Protein AF-0000000084923156 (afdb_homodimer)

pLDDT: mean 87.72, std 8.49, range [44.78, 97.75]

Foldseek 3Di:
DDPVVVVVVVVVLVVVLVVLLVVLVVLLPPDDDPPVLLVVLLCCLQVVLQVVLLVLLQVLLLVQLVVLCVVCVVVVVNLLSLQVSLLCLLQAVLLLVSLLSSLLVVLLVLQLVLQQCVAVCVLVVCVVVVHDCSNNRQNSNLVSLLPRQLVSSVSSSVNSSVNSLVNCVVVPHDSVSSVVSNVVNDDPLSNVSSRVLSNVLSSLSSSLSNSLNNPFDDPPVRSNVSSVVSSVVSSVVSVVVSVVSVVVSVVVD/DDPVVVVVVVVVLVVVLVVLLVVLVVLLPPDDDPPVLLVVLLCCLQVVLQVVLLVLLQVVLLVQLVVLCVVCVVVVVNLLSLQVSLLCLLQAVLLLVSLLSSLLVVLLVLQLVLQQCVAVCVLVVCVVVVHDCSNNRQNSNLVSLLPRQLVSSVSSSVNSSVNSLVNCVVVVHDSVSSVVSNVVNDDPLSNVSSRVLSNVLSSLSSSLSNSLNNPFDDPPVRSNVSSVVSSVVSSVVSVVVSVVSVVVSVVVD

Solvent-accessible surface area (backbone atoms only — not comparable to full-atom values): 23411 Å² total; per-residue (Å²): 129,58,65,66,58,53,51,49,50,48,50,50,50,50,49,53,48,49,52,51,46,50,53,28,58,58,40,67,79,38,89,79,77,56,60,67,57,24,51,51,39,27,43,57,50,34,61,62,40,42,64,63,28,42,51,49,13,26,36,49,18,30,43,42,29,54,50,37,40,64,69,21,49,87,70,74,42,53,58,41,28,37,10,52,40,42,42,47,27,35,52,44,48,18,27,48,51,38,45,44,52,42,18,38,42,44,14,22,46,44,7,32,54,40,13,47,30,47,66,70,43,46,51,59,51,36,47,73,72,66,48,58,60,53,55,64,59,43,22,24,43,33,56,21,26,42,53,29,33,27,53,46,19,51,48,12,29,53,31,13,51,50,23,23,46,56,49,38,56,72,67,72,41,58,64,68,41,28,58,54,20,30,65,73,56,45,49,73,66,42,55,50,44,26,40,50,50,17,34,53,42,18,45,44,24,36,46,42,7,40,50,35,4,69,65,39,58,72,54,46,65,22,24,43,52,28,16,35,49,22,24,49,51,30,42,49,50,41,46,53,48,47,34,55,50,52,53,52,53,54,69,76,95,130,58,66,65,58,53,50,50,51,48,48,51,50,49,49,52,48,49,52,52,46,50,53,28,58,57,40,66,78,38,87,79,76,57,60,68,58,23,51,51,40,29,43,55,51,32,61,62,38,43,63,63,28,42,50,49,12,25,36,50,19,29,41,42,28,54,50,39,39,63,69,22,50,85,68,74,42,54,55,41,29,38,11,53,39,43,41,48,26,35,50,45,48,18,29,47,52,38,46,45,52,41,18,39,42,43,14,22,46,43,7,32,54,41,12,48,31,47,68,70,41,46,52,59,52,36,49,74,71,66,46,58,60,53,55,64,60,42,21,26,43,33,54,22,26,42,52,29,33,26,52,46,17,49,48,12,28,53,30,12,50,49,23,22,46,58,48,38,54,73,68,74,39,59,65,68,41,29,59,53,20,30,64,72,55,44,50,72,65,40,55,49,43,25,40,49,52,17,33,54,41,17,44,44,24,38,49,41,6,41,50,35,4,70,67,39,58,72,55,44,65,22,24,43,53,28,16,34,48,22,23,48,52,32,43,51,49,42,47,52,49,47,36,53,50,52,52,52,51,53,68,73,96

Structure (mmCIF, N/CA/C/O backbone):
data_AF-0000000084923156-model_v1
#
loop_
_entity.id
_entity.type
_entity.pdbx_description
1 polymer 'ABC transporter, membrane protein'
#
loop_
_atom_site.group_PDB
_atom_site.id
_atom_site.type_symbol
_atom_site.label_atom_id
_atom_site.label_alt_id
_atom_site.label_comp_id
_atom_site.label_asym_id
_atom_site.label_entity_id
_atom_site.label_seq_id
_atom_site.pdbx_PDB_ins_code
_atom_site.Cartn_x
_atom_site.Cartn_y
_atom_site.Cartn_z
_atom_site.occupancy
_atom_site.B_iso_or_equiv
_atom_site.auth_seq_id
_atom_site.auth_comp_id
_atom_site.auth_asym_id
_atom_site.auth_atom_id
_atom_site.pdbx_PDB_model_num
ATOM 1 N N . MET A 1 1 ? 0.059 25.531 -18.844 1 44.81 1 MET A N 1
ATOM 2 C CA . MET A 1 1 ? 1.355 25.312 -18.203 1 44.81 1 MET A CA 1
ATOM 3 C C . MET A 1 1 ? 2.373 24.797 -19.219 1 44.81 1 MET A C 1
ATOM 5 O O . MET A 1 1 ? 2.111 23.812 -19.922 1 44.81 1 MET A O 1
ATOM 9 N N . ASN A 1 2 ? 3.291 25.469 -19.562 1 50.56 2 ASN A N 1
ATOM 10 C CA . ASN A 1 2 ? 4.285 25.172 -20.594 1 50.56 2 ASN A CA 1
ATOM 11 C C . ASN A 1 2 ? 5.027 23.875 -20.312 1 50.56 2 ASN A C 1
ATOM 13 O O . ASN A 1 2 ? 5.547 23.688 -19.203 1 50.56 2 ASN A O 1
ATOM 17 N N . PRO A 1 3 ? 4.812 22.969 -21.172 1 57.91 3 PRO A N 1
ATOM 18 C CA . PRO A 1 3 ? 5.461 21.672 -21.031 1 57.91 3 PRO A CA 1
ATOM 19 C C . PRO A 1 3 ? 6.938 21.766 -20.656 1 57.91 3 PRO A C 1
ATOM 21 O O . PRO A 1 3 ? 7.453 20.938 -19.906 1 57.91 3 PRO A O 1
ATOM 24 N N . GLU A 1 4 ? 7.586 22.75 -21.172 1 56.75 4 GLU A N 1
ATOM 25 C CA . GLU A 1 4 ? 9.008 22.922 -20.875 1 56.75 4 GLU A CA 1
ATOM 26 C C . GLU A 1 4 ? 9.227 23.25 -19.406 1 56.75 4 GLU A C 1
ATOM 28 O O . GLU A 1 4 ? 10.164 22.734 -18.781 1 56.75 4 GLU A O 1
ATOM 33 N N . ARG A 1 5 ? 8.367 24.078 -18.875 1 61.22 5 ARG A N 1
ATOM 34 C CA . ARG A 1 5 ? 8.5 24.453 -17.469 1 61.22 5 ARG A CA 1
ATOM 35 C C . ARG A 1 5 ? 8.219 23.266 -16.562 1 61.22 5 ARG A C 1
ATOM 37 O O . ARG A 1 5 ? 8.883 23.094 -15.531 1 61.22 5 ARG A O 1
ATOM 44 N N . THR A 1 6 ? 7.371 22.422 -17.047 1 66.5 6 THR A N 1
ATOM 45 C CA . THR A 1 6 ? 7.031 21.25 -16.25 1 66.5 6 THR A CA 1
ATOM 46 C C . THR A 1 6 ? 8.18 20.25 -16.266 1 66.5 6 THR A C 1
ATOM 48 O O . THR A 1 6 ? 8.508 19.656 -15.227 1 66.5 6 THR A O 1
ATOM 51 N N . VAL A 1 7 ? 8.766 20.141 -17.438 1 65.56 7 VAL A N 1
ATOM 52 C CA . VAL A 1 7 ? 9.891 19.219 -17.547 1 65.56 7 VAL A CA 1
ATOM 53 C C . VAL A 1 7 ? 11.078 19.75 -16.75 1 65.56 7 VAL A C 1
ATOM 55 O O . VAL A 1 7 ? 11.766 18.984 -16.062 1 65.56 7 VAL A O 1
ATOM 58 N N . LYS A 1 8 ? 11.312 21.094 -16.812 1 62.03 8 LYS A N 1
ATOM 59 C CA . LYS A 1 8 ? 12.414 21.703 -16.078 1 62.03 8 LYS A CA 1
ATOM 60 C C . LYS A 1 8 ? 12.195 21.594 -14.57 1 62.03 8 LYS A C 1
ATOM 62 O O . LYS A 1 8 ? 13.141 21.312 -13.82 1 62.03 8 LYS A O 1
ATOM 67 N N . TRP A 1 9 ? 10.977 21.781 -14.266 1 66.88 9 TRP A N 1
ATOM 68 C CA . TRP A 1 9 ? 10.641 21.672 -12.852 1 66.88 9 TRP A CA 1
ATOM 69 C C . TRP A 1 9 ? 10.828 20.234 -12.367 1 66.88 9 TRP A C 1
ATOM 71 O O . TRP A 1 9 ? 11.391 20 -11.289 1 66.88 9 TRP A O 1
ATOM 81 N N . PHE A 1 10 ? 10.523 19.375 -13.234 1 71.06 10 PHE A N 1
ATOM 82 C CA . PHE A 1 10 ? 10.68 17.969 -12.914 1 71.06 10 PHE A CA 1
ATOM 83 C C . PHE A 1 10 ? 12.148 17.594 -12.805 1 71.06 10 PHE A C 1
ATOM 85 O O . PHE A 1 10 ? 12.547 16.891 -11.875 1 71.06 10 PHE A O 1
ATOM 92 N N . LEU A 1 11 ? 12.922 18.078 -13.672 1 70.25 11 LEU A N 1
ATOM 93 C CA . LEU A 1 11 ? 14.344 17.766 -13.68 1 70.25 11 LEU A CA 1
ATOM 94 C C . LEU A 1 11 ? 15.039 18.391 -12.469 1 70.25 11 LEU A C 1
ATOM 96 O O . LEU A 1 11 ? 15.93 17.781 -11.883 1 70.25 11 LEU A O 1
ATOM 100 N N . GLN A 1 12 ? 14.633 19.562 -12.141 1 72.06 12 GLN A N 1
ATOM 101 C CA . GLN A 1 12 ? 15.203 20.234 -10.977 1 72.06 12 GLN A CA 1
ATOM 102 C C . GLN A 1 12 ? 14.852 19.5 -9.688 1 72.06 12 GLN A C 1
ATOM 104 O O . GLN A 1 12 ? 15.688 19.375 -8.789 1 72.06 12 GLN A O 1
ATOM 109 N N . GLU A 1 13 ? 13.68 19.031 -9.688 1 74.88 13 GLU A N 1
ATOM 110 C CA . GLU A 1 13 ? 13.242 18.281 -8.523 1 74.88 13 GLU A CA 1
ATOM 111 C C . GLU A 1 13 ? 13.984 16.953 -8.414 1 74.88 13 GLU A C 1
ATOM 113 O O . GLU A 1 13 ? 14.383 16.547 -7.316 1 74.88 13 GLU A O 1
ATOM 118 N N . LEU A 1 14 ? 14.18 16.406 -9.555 1 77.31 14 LEU A N 1
ATOM 119 C CA . LEU A 1 14 ? 14.922 15.156 -9.602 1 77.31 14 LEU A CA 1
ATOM 120 C C . LEU A 1 14 ? 16.375 15.359 -9.188 1 77.31 14 LEU A C 1
ATOM 122 O O . LEU A 1 14 ? 16.938 14.547 -8.453 1 77.31 14 LEU A O 1
ATOM 126 N N . GLN A 1 15 ? 16.938 16.453 -9.688 1 73.56 15 GLN A N 1
ATOM 127 C CA . GLN A 1 15 ? 18.312 16.766 -9.328 1 73.56 15 GLN A CA 1
ATOM 128 C C . GLN A 1 15 ? 18.453 17.031 -7.832 1 73.56 15 GLN A C 1
ATOM 130 O O . GLN A 1 15 ? 19.391 16.562 -7.199 1 73.56 15 GLN A O 1
ATOM 135 N N . ALA A 1 16 ? 17.5 17.781 -7.344 1 79.56 16 ALA A N 1
ATOM 136 C CA . ALA A 1 16 ? 17.531 18.094 -5.918 1 79.56 16 ALA A CA 1
ATOM 137 C C . ALA A 1 16 ? 17.391 16.828 -5.078 1 79.56 16 ALA A C 1
ATOM 139 O O . ALA A 1 16 ? 18.047 16.672 -4.047 1 79.56 16 ALA A O 1
ATOM 140 N N . PHE A 1 17 ? 16.641 16.016 -5.598 1 82.5 17 PHE A N 1
ATOM 141 C CA . PHE A 1 17 ? 16.453 14.734 -4.918 1 82.5 17 PHE A CA 1
ATOM 142 C C . PHE A 1 17 ? 17.734 13.914 -4.938 1 82.5 17 PHE A C 1
ATOM 144 O O . PHE A 1 17 ? 18.141 13.359 -3.916 1 82.5 17 PHE A O 1
ATOM 151 N N . PHE A 1 18 ? 18.359 13.906 -6.023 1 82.44 18 PHE A N 1
ATOM 152 C CA . PHE A 1 18 ? 19.578 13.125 -6.156 1 82.44 18 PHE A CA 1
ATOM 153 C C . PHE A 1 18 ? 20.703 13.719 -5.32 1 82.44 18 PHE A C 1
ATOM 155 O O . PHE A 1 18 ? 21.5 12.992 -4.727 1 82.44 18 PHE A O 1
ATOM 162 N N . VAL A 1 19 ? 20.75 15.047 -5.266 1 80.31 19 VAL A N 1
ATOM 163 C CA . VAL A 1 19 ? 21.781 15.711 -4.473 1 80.31 19 VAL A CA 1
ATOM 164 C C . VAL A 1 19 ? 21.578 15.406 -2.992 1 80.31 19 VAL A C 1
ATOM 166 O O . VAL A 1 19 ? 22.531 15.078 -2.279 1 80.31 19 VAL A O 1
ATOM 169 N N . LEU A 1 20 ? 20.375 15.438 -2.59 1 83.44 20 LEU A N 1
ATOM 170 C CA . LEU A 1 20 ? 20.078 15.133 -1.195 1 83.44 20 LEU A CA 1
ATOM 171 C C . LEU A 1 20 ? 20.422 13.68 -0.876 1 83.44 20 LEU A C 1
ATOM 173 O O . LEU A 1 20 ? 20.984 13.383 0.184 1 83.44 20 LEU A O 1
ATOM 177 N N . SER A 1 21 ? 20.062 12.906 -1.783 1 84.19 21 SER A N 1
ATOM 178 C CA . SER A 1 21 ? 20.344 11.484 -1.591 1 84.19 21 SER A CA 1
ATOM 179 C C . SER A 1 21 ? 21.828 11.219 -1.513 1 84.19 21 SER A C 1
ATOM 181 O O . SER A 1 21 ? 22.297 10.461 -0.651 1 84.19 21 SER A O 1
ATOM 183 N N . ALA A 1 22 ? 22.531 11.812 -2.379 1 84.44 22 ALA A N 1
ATOM 184 C CA . ALA A 1 22 ? 23.969 11.633 -2.389 1 84.44 22 ALA A CA 1
ATOM 185 C C . ALA A 1 22 ? 24.609 12.164 -1.101 1 84.44 22 ALA A C 1
ATOM 187 O O . ALA A 1 22 ? 25.453 11.508 -0.507 1 84.44 22 ALA A O 1
ATOM 188 N N . ARG A 1 23 ? 24.188 13.258 -0.699 1 82.38 23 ARG A N 1
ATOM 189 C CA . ARG A 1 23 ? 24.703 13.852 0.527 1 82.38 23 ARG A CA 1
ATOM 190 C C . ARG A 1 23 ? 24.375 12.984 1.739 1 82.38 23 ARG A C 1
ATOM 192 O O . ARG A 1 23 ? 25.203 12.836 2.645 1 82.38 23 ARG A O 1
ATOM 199 N N . ALA A 1 24 ? 23.203 12.484 1.705 1 84.56 24 ALA A N 1
ATOM 200 C CA . ALA A 1 24 ? 22.781 11.656 2.828 1 84.56 24 ALA A CA 1
ATOM 201 C C . ALA A 1 24 ? 23.578 10.359 2.885 1 84.56 24 ALA A C 1
ATOM 203 O O . ALA A 1 24 ? 23.953 9.906 3.967 1 84.56 24 ALA A O 1
ATOM 204 N N . VAL A 1 25 ? 23.844 9.805 1.733 1 84.81 25 VAL A N 1
ATOM 205 C CA . VAL A 1 25 ? 24.562 8.531 1.653 1 84.81 25 VAL A CA 1
ATOM 206 C C . VAL A 1 25 ? 26.016 8.727 2.082 1 84.81 25 VAL A C 1
ATOM 208 O O . VAL A 1 25 ? 26.562 7.906 2.816 1 84.81 25 VAL A O 1
ATOM 211 N N . VAL A 1 26 ? 26.609 9.781 1.633 1 83.25 26 VAL A N 1
ATOM 212 C CA . VAL A 1 26 ? 28 10.062 1.969 1 83.25 26 VAL A CA 1
ATOM 213 C C . VAL A 1 26 ? 28.125 10.305 3.471 1 83.25 26 VAL A C 1
ATOM 215 O O . VAL A 1 26 ? 29.125 9.914 4.086 1 83.25 26 VAL A O 1
ATOM 218 N N . ARG A 1 27 ? 27.156 10.805 4.062 1 82.31 27 ARG A N 1
ATOM 219 C CA . ARG A 1 27 ? 27.203 11.188 5.473 1 82.31 27 ARG A CA 1
ATOM 220 C C . ARG A 1 27 ? 26.906 9.992 6.375 1 82.31 27 ARG A C 1
ATOM 222 O O . ARG A 1 27 ? 27.078 10.078 7.594 1 82.31 27 ARG A O 1
ATOM 229 N N . ILE A 1 28 ? 26.469 8.992 5.738 1 80.69 28 ILE A N 1
ATOM 230 C CA . ILE A 1 28 ? 26.297 7.77 6.512 1 80.69 28 ILE A CA 1
ATOM 231 C C . ILE A 1 28 ? 27.641 7.332 7.094 1 80.69 28 ILE A C 1
ATOM 233 O O . ILE A 1 28 ? 27.703 6.789 8.203 1 80.69 28 ILE A O 1
ATOM 237 N N . PHE A 1 29 ? 28.656 7.664 6.289 1 79.56 29 PHE A N 1
ATOM 238 C CA . PHE A 1 29 ? 29.984 7.188 6.664 1 79.56 29 PHE A CA 1
ATOM 239 C C . PHE A 1 29 ? 30.797 8.297 7.312 1 79.56 29 PHE A C 1
ATOM 241 O O . PHE A 1 29 ? 31.953 8.102 7.668 1 79.56 29 PHE A O 1
ATOM 248 N N . ARG A 1 30 ? 30.203 9.461 7.48 1 74.12 30 ARG A N 1
ATOM 249 C CA . ARG A 1 30 ? 30.969 10.57 8.047 1 74.12 30 ARG A CA 1
ATOM 250 C C . ARG A 1 30 ? 30.484 10.898 9.453 1 74.12 30 ARG A C 1
ATOM 252 O O . ARG A 1 30 ? 29.344 10.625 9.812 1 74.12 30 ARG A O 1
ATOM 259 N N . ARG A 1 31 ? 31.5 11.406 10.32 1 74.31 31 ARG A N 1
ATOM 260 C CA . ARG A 1 31 ? 31.203 11.859 11.68 1 74.31 31 ARG A CA 1
ATOM 261 C C . ARG A 1 31 ? 30.422 13.164 11.656 1 74.31 31 ARG A C 1
ATOM 263 O O . ARG A 1 31 ? 30.469 13.914 10.672 1 74.31 31 ARG A O 1
ATOM 270 N N . PRO A 1 32 ? 29.641 13.43 12.688 1 74.12 32 PRO A N 1
ATOM 271 C CA . PRO A 1 32 ? 29.25 12.82 13.961 1 74.12 32 PRO A CA 1
ATOM 272 C C . PRO A 1 32 ? 28.109 11.805 13.805 1 74.12 32 PRO A C 1
ATOM 274 O O . PRO A 1 32 ? 27.266 11.961 12.93 1 74.12 32 PRO A O 1
ATOM 277 N N . TRP A 1 33 ? 28.297 10.82 14.57 1 71.44 33 TRP A N 1
ATOM 278 C CA . TRP A 1 33 ? 27.266 9.781 14.609 1 71.44 33 TRP A CA 1
ATOM 279 C C . TRP A 1 33 ? 26.234 10.086 15.68 1 71.44 33 TRP A C 1
ATOM 281 O O . TRP A 1 33 ? 26.562 10.18 16.859 1 71.44 33 TRP A O 1
ATOM 291 N N . TYR A 1 34 ? 25.125 10.5 15.219 1 79.38 34 TYR A N 1
ATOM 292 C CA . TYR A 1 34 ? 24.016 10.703 16.156 1 79.38 34 TYR A CA 1
ATOM 293 C C . TYR A 1 34 ? 23.344 9.375 16.484 1 79.38 34 TYR A C 1
ATOM 295 O O . TYR A 1 34 ? 22.219 9.133 16.062 1 79.38 34 TYR A O 1
ATOM 303 N N . TYR A 1 35 ? 24.016 8.602 17.312 1 82.94 35 TYR A N 1
ATOM 304 C CA . TYR A 1 35 ? 23.594 7.242 17.625 1 82.94 35 TYR A CA 1
ATOM 305 C C . TYR A 1 35 ? 22.266 7.242 18.375 1 82.94 35 TYR A C 1
ATOM 307 O O . TYR A 1 35 ? 21.422 6.367 18.156 1 82.94 35 TYR A O 1
ATOM 315 N N . ARG A 1 36 ? 22.094 8.227 19.156 1 85.75 36 ARG A N 1
ATOM 316 C CA . ARG A 1 36 ? 20.859 8.297 19.922 1 85.75 36 ARG A CA 1
ATOM 317 C C . ARG A 1 36 ? 19.672 8.555 19 1 85.75 36 ARG A C 1
ATOM 319 O O . ARG A 1 36 ? 18.609 7.945 19.156 1 85.75 36 ARG A O 1
ATOM 326 N N . GLU A 1 37 ? 19.938 9.461 18.094 1 86.62 37 GLU A N 1
ATOM 327 C CA . GLU A 1 37 ? 18.875 9.773 17.141 1 86.62 37 GLU A CA 1
ATOM 328 C C . GLU A 1 37 ? 18.578 8.578 16.234 1 86.62 37 GLU A C 1
ATOM 330 O O . GLU A 1 37 ? 17.422 8.312 15.914 1 86.62 37 GLU A O 1
ATOM 335 N N . PHE A 1 38 ? 19.641 7.848 15.969 1 87.94 38 PHE A N 1
ATOM 336 C CA . PHE A 1 38 ? 19.484 6.652 15.148 1 87.94 38 PHE A CA 1
ATOM 337 C C . PHE A 1 38 ? 18.625 5.609 15.859 1 87.94 38 PHE A C 1
ATOM 339 O O . PHE A 1 38 ? 17.703 5.051 15.266 1 87.94 38 PHE A O 1
ATOM 346 N N . ILE A 1 39 ? 18.844 5.41 17.078 1 89.94 39 ILE A N 1
ATOM 347 C CA . ILE A 1 39 ? 18.141 4.391 17.844 1 89.94 39 ILE A CA 1
ATOM 348 C C . ILE A 1 39 ? 16.688 4.805 18.031 1 89.94 39 ILE A C 1
ATOM 350 O O . ILE A 1 39 ? 15.781 3.969 17.969 1 89.94 39 ILE A O 1
ATOM 354 N N . THR A 1 40 ? 16.516 6 18.203 1 89.69 40 THR A N 1
ATOM 355 C CA . THR A 1 40 ? 15.172 6.52 18.391 1 89.69 40 THR A CA 1
ATOM 356 C C . THR A 1 40 ? 14.359 6.363 17.109 1 89.69 40 THR A C 1
ATOM 358 O O . THR A 1 40 ? 13.195 5.945 17.141 1 89.69 40 THR A O 1
ATOM 361 N N . GLN A 1 41 ? 15.008 6.664 16.062 1 90.69 41 GLN A N 1
ATOM 362 C CA . GLN A 1 41 ? 14.328 6.539 14.773 1 90.69 41 GLN A CA 1
ATOM 363 C C . GLN A 1 41 ? 14.086 5.074 14.422 1 90.69 41 GLN A C 1
ATOM 365 O O . GLN A 1 41 ? 13.039 4.734 13.859 1 90.69 41 GLN A O 1
ATOM 370 N N . LEU A 1 42 ? 15.07 4.262 14.758 1 91.19 42 LEU A N 1
ATOM 371 C CA . LEU A 1 42 ? 14.93 2.83 14.508 1 91.19 42 LEU A CA 1
ATOM 372 C C . LEU A 1 42 ? 13.766 2.254 15.305 1 91.19 42 LEU A C 1
ATOM 374 O O . LEU A 1 42 ? 13.016 1.411 14.797 1 91.19 42 LEU A O 1
ATOM 378 N N . ASP A 1 43 ? 13.641 2.711 16.406 1 92.44 43 ASP A N 1
ATOM 379 C CA . ASP A 1 43 ? 12.547 2.254 17.25 1 92.44 43 ASP A CA 1
ATOM 380 C C . ASP A 1 43 ? 11.203 2.744 16.703 1 92.44 43 ASP A C 1
ATOM 382 O O . ASP A 1 43 ? 10.258 1.963 16.578 1 92.44 43 ASP A O 1
ATOM 386 N N . LYS A 1 44 ? 11.156 3.949 16.359 1 90 44 LYS A N 1
ATOM 387 C CA . LYS A 1 44 ? 9.922 4.555 15.852 1 90 44 LYS A CA 1
ATOM 388 C C . LYS A 1 44 ? 9.5 3.932 14.531 1 90 44 LYS A C 1
ATOM 390 O O . LYS A 1 44 ? 8.328 3.607 14.336 1 90 44 LYS A O 1
ATOM 395 N N . MET A 1 45 ? 10.43 3.68 13.742 1 91.5 45 MET A N 1
ATOM 396 C CA . MET A 1 45 ? 10.117 3.207 12.398 1 91.5 45 MET A CA 1
ATOM 397 C C . MET A 1 45 ? 10.055 1.685 12.359 1 91.5 45 MET A C 1
ATOM 399 O O . MET A 1 45 ? 9.188 1.112 11.688 1 91.5 45 MET A O 1
ATOM 403 N N . GLY A 1 46 ? 11.008 1.06 13.008 1 91.94 46 GLY A N 1
ATOM 404 C CA . GLY A 1 46 ? 11.078 -0.393 13 1 91.94 46 GLY A CA 1
ATOM 405 C C . GLY A 1 46 ? 10.055 -1.044 13.922 1 91.94 46 GLY A C 1
ATOM 406 O O . GLY A 1 46 ? 9.133 -1.717 13.453 1 91.94 46 GLY A O 1
ATOM 407 N N . VAL A 1 47 ? 10.141 -0.742 15.125 1 92.81 47 VAL A N 1
ATOM 408 C CA . VAL A 1 47 ? 9.266 -1.358 16.125 1 92.81 47 VAL A CA 1
ATOM 409 C C . VAL A 1 47 ? 7.84 -0.842 15.938 1 92.81 47 VAL A C 1
ATOM 411 O O . VAL A 1 47 ? 6.875 -1.598 16.094 1 92.81 47 VAL A O 1
ATOM 414 N N . GLY A 1 48 ? 7.77 0.351 15.633 1 92.19 48 GLY A N 1
ATOM 415 C CA . GLY A 1 48 ? 6.457 0.948 15.438 1 92.19 48 GLY A CA 1
ATOM 416 C C . GLY A 1 48 ? 5.699 0.354 14.266 1 92.19 48 GLY A C 1
ATOM 417 O O . GLY A 1 48 ? 4.473 0.43 14.211 1 92.19 48 GLY A O 1
ATOM 418 N N . SER A 1 49 ? 6.422 -0.238 13.367 1 94.25 49 SER A N 1
ATOM 419 C CA . SER A 1 49 ? 5.789 -0.783 12.164 1 94.25 49 SER A CA 1
ATOM 420 C C . SER A 1 49 ? 5.605 -2.293 12.281 1 94.25 49 SER A C 1
ATOM 422 O O . SER A 1 49 ? 5.051 -2.924 11.375 1 94.25 49 SER A O 1
ATOM 424 N N . LEU A 1 50 ? 5.988 -2.859 13.359 1 95.06 50 LEU A N 1
ATOM 425 C CA . LEU A 1 50 ? 5.965 -4.309 13.508 1 95.06 50 LEU A CA 1
ATOM 426 C C . LEU A 1 50 ? 4.535 -4.84 13.477 1 95.06 50 LEU A C 1
ATOM 428 O O . LEU A 1 50 ? 4.262 -5.867 12.852 1 95.06 50 LEU A O 1
ATOM 432 N N . PHE A 1 51 ? 3.73 -4.16 14.078 1 93.12 51 PHE A N 1
ATOM 433 C CA . PHE A 1 51 ? 2.354 -4.637 14.172 1 93.12 51 PHE A CA 1
ATOM 434 C C . PHE A 1 51 ? 1.726 -4.734 12.781 1 93.12 51 PHE A C 1
ATOM 436 O O . PHE A 1 51 ? 1.163 -5.773 12.422 1 93.12 51 PHE A O 1
ATOM 443 N N . ILE A 1 52 ? 1.86 -3.676 12 1 91.81 52 ILE A N 1
ATOM 444 C CA . ILE A 1 52 ? 1.217 -3.617 10.695 1 91.81 52 ILE A CA 1
ATOM 445 C C . ILE A 1 52 ? 1.873 -4.621 9.75 1 91.81 52 ILE A C 1
ATOM 447 O O . ILE A 1 52 ? 1.195 -5.25 8.938 1 91.81 52 ILE A O 1
ATOM 451 N N . VAL A 1 53 ? 3.125 -4.832 9.898 1 95 53 VAL A N 1
ATOM 452 C CA . VAL A 1 53 ? 3.857 -5.734 9.016 1 95 53 VAL A CA 1
ATOM 453 C C . VAL A 1 53 ? 3.539 -7.184 9.383 1 95 53 VAL A C 1
ATOM 455 O O . VAL A 1 53 ? 3.459 -8.047 8.508 1 95 53 VAL A O 1
ATOM 458 N N . CYS A 1 54 ? 3.357 -7.422 10.641 1 96.31 54 CYS A N 1
ATOM 459 C CA . CYS A 1 54 ? 2.992 -8.766 11.078 1 96.31 54 CYS A CA 1
ATOM 460 C C . CYS A 1 54 ? 1.628 -9.164 10.531 1 96.31 54 CYS A C 1
ATOM 462 O O . CYS A 1 54 ? 1.459 -10.273 10.016 1 96.31 54 CYS A O 1
ATOM 464 N N . LEU A 1 55 ? 0.744 -8.305 10.609 1 94.25 55 LEU A N 1
ATOM 465 C CA . LEU A 1 55 ? -0.599 -8.578 10.117 1 94.25 55 LEU A CA 1
ATOM 466 C C . LEU A 1 55 ? -0.595 -8.734 8.594 1 94.25 55 LEU A C 1
ATOM 468 O O . LEU A 1 55 ? -1.269 -9.617 8.055 1 94.25 55 LEU A O 1
ATOM 472 N N . THR A 1 56 ? 0.149 -7.875 8.016 1 94.31 56 THR A N 1
ATOM 473 C CA . THR A 1 56 ? 0.262 -7.926 6.559 1 94.31 56 THR A CA 1
ATOM 474 C C . THR A 1 56 ? 0.791 -9.281 6.105 1 94.31 56 THR A C 1
ATOM 476 O O . THR A 1 56 ? 0.238 -9.891 5.188 1 94.31 56 THR A O 1
ATOM 479 N N . GLY A 1 57 ? 1.841 -9.688 6.773 1 96.19 57 GLY A N 1
ATOM 480 C CA . GLY A 1 57 ? 2.422 -10.977 6.418 1 96.19 57 GLY A CA 1
ATOM 481 C C . GLY A 1 57 ? 1.488 -12.141 6.68 1 96.19 57 GLY A C 1
ATOM 482 O O . GLY A 1 57 ? 1.312 -13.008 5.816 1 96.19 57 GLY A O 1
ATOM 483 N N . LEU A 1 58 ? 0.882 -12.125 7.75 1 96.12 58 LEU A N 1
ATOM 484 C CA . LEU A 1 58 ? 0.03 -13.234 8.156 1 96.12 58 LEU A CA 1
ATOM 485 C C . LEU A 1 58 ? -1.162 -13.383 7.219 1 96.12 58 LEU A C 1
ATOM 487 O O . LEU A 1 58 ? -1.395 -14.461 6.668 1 96.12 58 LEU A O 1
ATOM 491 N N . PHE A 1 59 ? -1.827 -12.344 6.965 1 94.38 59 PHE A N 1
ATOM 492 C CA . PHE A 1 59 ? -3.059 -12.422 6.191 1 94.38 59 PHE A CA 1
ATOM 493 C C . PHE A 1 59 ? -2.754 -12.609 4.707 1 94.38 59 PHE A C 1
ATOM 495 O O . PHE A 1 59 ? -3.5 -13.289 3.998 1 94.38 59 PHE A O 1
ATOM 502 N N . THR A 1 60 ? -1.708 -11.992 4.273 1 93.88 60 THR A N 1
ATOM 503 C CA . THR A 1 60 ? -1.348 -12.188 2.875 1 93.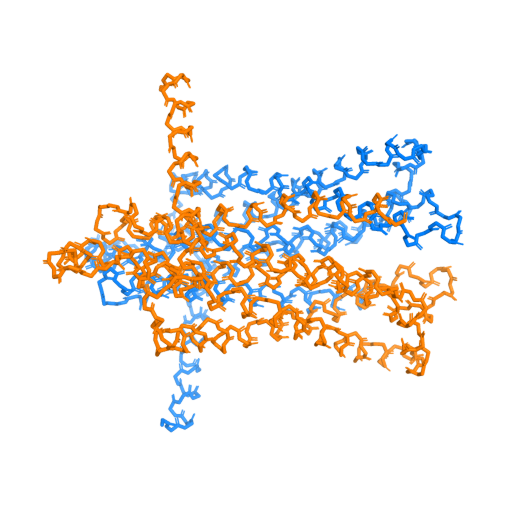88 60 THR A CA 1
ATOM 504 C C . THR A 1 60 ? -0.888 -13.625 2.629 1 93.88 60 THR A C 1
ATOM 506 O O . THR A 1 60 ? -1.201 -14.211 1.592 1 93.88 60 THR A O 1
ATOM 509 N N . GLY A 1 61 ? -0.131 -14.125 3.629 1 93.88 61 GLY A N 1
ATOM 510 C CA . GLY A 1 61 ? 0.265 -15.516 3.52 1 93.88 61 GLY A CA 1
ATOM 511 C C . GLY A 1 61 ? -0.915 -16.469 3.49 1 93.88 61 GLY A C 1
ATOM 512 O O . GLY A 1 61 ? -0.917 -17.438 2.725 1 93.88 61 GLY A O 1
ATOM 513 N N . MET A 1 62 ? -1.855 -16.203 4.289 1 94.38 62 MET A N 1
ATOM 514 C CA . MET A 1 62 ? -3.051 -17.047 4.336 1 94.38 62 MET A CA 1
ATOM 515 C C . MET A 1 62 ? -3.809 -16.984 3.014 1 94.38 62 MET A C 1
ATOM 517 O O . MET A 1 62 ? -4.242 -18.016 2.492 1 94.38 62 MET A O 1
ATOM 521 N N . VAL A 1 63 ? -3.91 -15.797 2.523 1 91.88 63 VAL A N 1
ATOM 522 C CA . VAL A 1 63 ? -4.648 -15.609 1.279 1 91.88 63 VAL A CA 1
ATOM 523 C C . VAL A 1 63 ? -3.9 -16.281 0.128 1 91.88 63 VAL A C 1
ATOM 525 O O . VAL A 1 63 ? -4.516 -16.891 -0.75 1 91.88 63 VAL A O 1
ATOM 528 N N . MET A 1 64 ? -2.629 -16.141 0.094 1 90.62 64 MET A N 1
ATOM 529 C CA . MET A 1 64 ? -1.828 -16.734 -0.974 1 90.62 64 MET A CA 1
ATOM 530 C C . MET A 1 64 ? -1.89 -18.266 -0.92 1 90.62 64 MET A C 1
ATOM 532 O O . MET A 1 64 ? -1.867 -18.922 -1.959 1 90.62 64 MET A O 1
ATOM 536 N N . ALA A 1 65 ? -1.918 -18.75 0.285 1 91.88 65 ALA A N 1
ATOM 537 C CA . ALA A 1 65 ? -2.031 -20.203 0.428 1 91.88 65 ALA A CA 1
ATOM 538 C C . ALA A 1 65 ? -3.375 -20.703 -0.093 1 91.88 65 ALA A C 1
ATOM 540 O O . ALA A 1 65 ? -3.445 -21.75 -0.75 1 91.88 65 ALA A O 1
ATOM 541 N N . LEU A 1 66 ? -4.375 -20.031 0.193 1 88.19 66 LEU A N 1
ATOM 542 C CA . LEU A 1 66 ? -5.699 -20.391 -0.304 1 88.19 66 LEU A CA 1
ATOM 543 C C . LEU A 1 66 ? -5.738 -20.344 -1.828 1 88.19 66 LEU A C 1
ATOM 545 O O . LEU A 1 66 ? -6.297 -21.234 -2.465 1 88.19 66 LEU A O 1
ATOM 549 N N . GLN A 1 67 ? -5.105 -19.344 -2.326 1 84.56 67 GLN A N 1
ATOM 550 C CA . GLN A 1 67 ? -5.07 -19.188 -3.777 1 84.56 67 GLN A CA 1
ATOM 551 C C . GLN A 1 67 ? -4.227 -20.281 -4.422 1 84.56 67 GLN A C 1
ATOM 553 O O . GLN A 1 67 ? -4.578 -20.797 -5.488 1 84.56 67 GLN A O 1
ATOM 558 N N . ALA A 1 68 ? -3.174 -20.562 -3.803 1 84.62 68 ALA A N 1
ATOM 559 C CA . ALA A 1 68 ? -2.301 -21.609 -4.32 1 84.62 68 ALA A CA 1
ATOM 560 C C . ALA A 1 68 ? -3.002 -22.969 -4.309 1 84.62 68 ALA A C 1
ATOM 562 O O . ALA A 1 68 ? -2.83 -23.766 -5.23 1 84.62 68 ALA A O 1
ATOM 563 N N . LEU A 1 69 ? -3.781 -23.203 -3.307 1 85.31 69 LEU A N 1
ATOM 564 C CA . LEU A 1 69 ? -4.52 -24.453 -3.189 1 85.31 69 LEU A CA 1
ATOM 565 C C . LEU A 1 69 ? -5.52 -24.609 -4.328 1 85.31 69 LEU A C 1
ATOM 567 O O . LEU A 1 69 ? -5.625 -25.672 -4.934 1 85.31 69 LEU A O 1
ATOM 571 N N . ILE A 1 70 ? -6.145 -23.562 -4.602 1 79.31 70 ILE A N 1
ATOM 572 C CA . ILE A 1 70 ? -7.172 -23.594 -5.637 1 79.31 70 ILE A CA 1
ATOM 573 C C . ILE A 1 70 ? -6.516 -23.75 -7.008 1 79.31 70 ILE A C 1
ATOM 575 O O . ILE A 1 70 ? -7.039 -24.453 -7.871 1 79.31 70 ILE A O 1
ATOM 579 N N . GLN A 1 71 ? -5.387 -23.141 -7.195 1 76.69 71 GLN A N 1
ATOM 580 C CA . GLN A 1 71 ? -4.719 -23.156 -8.492 1 76.69 71 GLN A CA 1
ATOM 581 C C . GLN A 1 71 ? -4.039 -24.5 -8.742 1 76.69 71 GLN A C 1
ATOM 583 O O . GLN A 1 71 ? -3.926 -24.938 -9.891 1 76.69 71 GLN A O 1
ATOM 588 N N . LEU A 1 72 ? -3.668 -25.203 -7.684 1 80.88 72 LEU A N 1
ATOM 589 C CA . LEU A 1 72 ? -2.879 -26.422 -7.84 1 80.88 72 LEU A CA 1
ATOM 590 C C . LEU A 1 72 ? -3.764 -27.672 -7.742 1 80.88 72 LEU A C 1
ATOM 592 O O . LEU A 1 72 ? -3.352 -28.766 -8.133 1 80.88 72 LEU A O 1
ATOM 596 N N . LYS A 1 73 ? -4.922 -27.516 -7.309 1 81.25 73 LYS A N 1
ATOM 597 C CA . LYS A 1 73 ? -5.836 -28.641 -7.109 1 81.25 73 LYS A CA 1
ATOM 598 C C . LYS A 1 73 ? -6.062 -29.406 -8.406 1 81.25 73 LYS A C 1
ATOM 600 O O . LYS A 1 73 ? -5.984 -30.641 -8.438 1 81.25 73 LYS A O 1
ATOM 605 N N . PRO A 1 74 ? -6.254 -28.625 -9.484 1 76.06 74 PRO A N 1
ATOM 606 C CA . PRO A 1 74 ? -6.473 -29.359 -10.734 1 76.06 74 PRO A CA 1
ATOM 607 C C . PRO A 1 74 ? -5.246 -30.141 -11.18 1 76.06 74 PRO A C 1
ATOM 609 O O . PRO A 1 74 ? -5.371 -31.109 -11.945 1 76.06 74 PRO A O 1
ATOM 612 N N . PHE A 1 75 ? -4.102 -29.859 -10.719 1 77.5 75 PHE A N 1
ATOM 613 C CA . PHE A 1 75 ? -2.861 -30.516 -11.117 1 77.5 75 PHE A CA 1
ATOM 614 C C . PHE A 1 75 ? -2.447 -31.547 -10.086 1 77.5 75 PHE A C 1
ATOM 616 O O . PHE A 1 75 ? -1.385 -32.156 -10.203 1 77.5 75 PHE A O 1
ATOM 623 N N . ALA A 1 76 ? -3.229 -31.812 -9.062 1 80.69 76 ALA A N 1
ATOM 624 C CA . ALA A 1 76 ? -2.928 -32.75 -7.973 1 80.69 76 ALA A CA 1
ATOM 625 C C . ALA A 1 76 ? -1.577 -32.406 -7.34 1 80.69 76 ALA A C 1
ATOM 627 O O . ALA A 1 76 ? -0.818 -33.312 -6.992 1 80.69 76 ALA A O 1
ATOM 628 N N . ALA A 1 77 ? -1.256 -31.172 -7.324 1 81.69 77 ALA A N 1
ATOM 629 C CA . ALA A 1 77 ? 0.043 -30.719 -6.836 1 81.69 77 ALA A CA 1
ATOM 630 C C . ALA A 1 77 ? -0.111 -29.875 -5.582 1 81.69 77 ALA A C 1
ATOM 632 O O . ALA A 1 77 ? 0.588 -28.859 -5.414 1 81.69 77 ALA A O 1
ATOM 633 N N . THR A 1 78 ? -0.98 -30.234 -4.762 1 83.44 78 THR A N 1
ATOM 634 C CA . THR A 1 78 ? -1.277 -29.453 -3.566 1 83.44 78 THR A CA 1
ATOM 635 C C . THR A 1 78 ? -0.128 -29.531 -2.566 1 83.44 78 THR A C 1
ATOM 637 O O . THR A 1 78 ? -0.029 -28.703 -1.657 1 83.44 78 THR A O 1
ATOM 640 N N . SER A 1 79 ? 0.744 -30.5 -2.85 1 83.19 79 SER A N 1
ATOM 641 C CA . SER A 1 79 ? 1.905 -30.625 -1.978 1 83.19 79 SER A CA 1
ATOM 642 C C . SER A 1 79 ? 2.881 -29.469 -2.178 1 83.19 79 SER A C 1
ATOM 644 O O . SER A 1 79 ? 3.736 -29.219 -1.327 1 83.19 79 SER A O 1
ATOM 646 N N . TYR A 1 80 ? 2.689 -28.719 -3.23 1 84.81 80 TYR A N 1
ATOM 647 C CA . TYR A 1 80 ? 3.641 -27.672 -3.562 1 84.81 80 TYR A CA 1
ATOM 648 C C . TYR A 1 80 ? 3.119 -26.312 -3.127 1 84.81 80 TYR A C 1
ATOM 650 O O . TYR A 1 80 ? 3.717 -25.281 -3.445 1 84.81 80 TYR A O 1
ATOM 658 N N . VAL A 1 81 ? 2.066 -26.281 -2.381 1 87.19 81 VAL A N 1
ATOM 659 C CA . VAL A 1 81 ? 1.438 -25.047 -1.935 1 87.19 81 VAL A CA 1
ATOM 660 C C . VAL A 1 81 ? 2.426 -24.234 -1.096 1 87.19 81 VAL A C 1
ATOM 662 O O . VAL A 1 81 ? 2.562 -23.031 -1.283 1 87.19 81 VAL A O 1
ATOM 665 N N . GLY A 1 82 ? 3.117 -24.953 -0.235 1 87.25 82 GLY A N 1
ATOM 666 C CA . GLY A 1 82 ? 4.078 -24.266 0.617 1 87.25 82 GLY A CA 1
ATOM 667 C C . GLY A 1 82 ? 5.199 -23.609 -0.161 1 87.25 82 GLY A C 1
ATOM 668 O O . GLY A 1 82 ? 5.555 -22.453 0.108 1 87.25 82 GLY A O 1
ATOM 669 N N . GLY A 1 83 ? 5.715 -24.312 -1.149 1 87.56 83 GLY A N 1
ATOM 670 C CA . GLY A 1 83 ? 6.785 -23.781 -1.977 1 87.56 83 GLY A CA 1
ATOM 671 C C . GLY A 1 83 ? 6.359 -22.578 -2.807 1 87.56 83 GLY A C 1
ATOM 672 O O . GLY A 1 83 ? 7.113 -21.609 -2.943 1 87.56 83 GLY A O 1
ATOM 673 N N . MET A 1 84 ? 5.199 -22.672 -3.297 1 84.75 84 MET A N 1
ATOM 674 C CA . MET A 1 84 ? 4.691 -21.578 -4.125 1 84.75 84 MET A CA 1
ATOM 675 C C . MET A 1 84 ? 4.484 -20.312 -3.295 1 84.75 84 MET A C 1
ATOM 677 O O . MET A 1 84 ? 4.793 -19.219 -3.748 1 84.75 84 MET A O 1
ATOM 681 N N . VAL A 1 85 ? 3.916 -20.469 -2.141 1 88.75 85 VAL A N 1
ATOM 682 C CA . VAL A 1 85 ? 3.693 -19.344 -1.244 1 88.75 85 VAL A CA 1
ATOM 683 C C . VAL A 1 85 ? 5.035 -18.734 -0.836 1 88.75 85 VAL A C 1
ATOM 685 O O . VAL A 1 85 ? 5.191 -17.5 -0.828 1 88.75 85 VAL A O 1
ATOM 688 N N . ALA A 1 86 ? 5.957 -19.562 -0.576 1 91 86 ALA A N 1
ATOM 689 C CA . ALA A 1 86 ? 7.262 -19.094 -0.103 1 91 86 ALA A CA 1
ATOM 690 C C . ALA A 1 86 ? 7.973 -18.266 -1.172 1 91 86 ALA A C 1
ATOM 692 O O . ALA A 1 86 ? 8.461 -17.172 -0.893 1 91 86 ALA A O 1
ATOM 693 N N . VAL A 1 87 ? 7.969 -18.766 -2.32 1 86.88 87 VAL A N 1
ATOM 694 C CA . VAL A 1 87 ? 8.703 -18.094 -3.389 1 86.88 87 VAL A CA 1
ATOM 695 C C . VAL A 1 87 ? 8.016 -16.781 -3.732 1 86.88 87 VAL A C 1
ATOM 697 O O . VAL A 1 87 ? 8.68 -15.75 -3.902 1 86.88 87 VAL A O 1
ATOM 700 N N . THR A 1 88 ? 6.73 -16.812 -3.777 1 87 88 THR A N 1
ATOM 701 C CA . THR A 1 88 ? 5.977 -15.609 -4.129 1 87 88 THR A CA 1
ATOM 702 C C . THR A 1 88 ? 6.121 -14.547 -3.049 1 87 88 THR A C 1
ATOM 704 O O . THR A 1 88 ? 6.297 -13.367 -3.354 1 87 88 THR A O 1
ATOM 707 N N . MET A 1 89 ? 6.07 -14.938 -1.848 1 91.75 89 MET A N 1
ATOM 708 C CA . MET A 1 89 ? 6.117 -13.992 -0.739 1 91.75 89 MET A CA 1
ATOM 709 C C . MET A 1 89 ? 7.535 -13.461 -0.532 1 91.75 89 MET A C 1
ATOM 711 O O . MET A 1 89 ? 7.742 -12.258 -0.429 1 91.75 89 MET A O 1
ATOM 715 N N . VAL A 1 90 ? 8.461 -14.312 -0.545 1 91.38 90 VAL A N 1
ATOM 716 C CA . VAL A 1 90 ? 9.82 -13.93 -0.183 1 91.38 90 VAL A CA 1
ATOM 717 C C . VAL A 1 90 ? 10.438 -13.086 -1.293 1 91.38 90 VAL A C 1
ATOM 719 O O . VAL A 1 90 ? 11.102 -12.078 -1.021 1 91.38 90 VAL A O 1
ATOM 722 N N . LYS A 1 91 ? 10.117 -13.367 -2.48 1 88.25 91 LYS A N 1
ATOM 723 C CA . LYS A 1 91 ? 10.781 -12.695 -3.592 1 88.25 91 LYS A CA 1
ATOM 724 C C . LYS A 1 91 ? 10.055 -11.406 -3.971 1 88.25 91 LYS A C 1
ATOM 726 O O . LYS A 1 91 ? 10.68 -10.453 -4.434 1 88.25 91 LYS A O 1
ATOM 731 N N . GLU A 1 92 ? 8.812 -11.453 -3.74 1 89.06 92 GLU A N 1
ATOM 732 C CA . GLU A 1 92 ? 8.086 -10.359 -4.375 1 89.06 92 GLU A CA 1
ATOM 733 C C . GLU A 1 92 ? 7.152 -9.672 -3.385 1 89.06 92 GLU A C 1
ATOM 735 O O . GLU A 1 92 ? 7.414 -8.547 -2.953 1 89.06 92 GLU A O 1
ATOM 740 N N . LEU A 1 93 ? 6.145 -10.406 -2.936 1 91.06 93 LEU A N 1
ATOM 741 C CA . LEU A 1 93 ? 5.027 -9.766 -2.254 1 91.06 93 LEU A CA 1
ATOM 742 C C . LEU A 1 93 ? 5.43 -9.32 -0.851 1 91.06 93 LEU A C 1
ATOM 744 O O . LEU A 1 93 ? 4.977 -8.281 -0.373 1 91.06 93 LEU A O 1
ATOM 748 N N . GLY A 1 94 ? 6.219 -10.133 -0.207 1 94.38 94 GLY A N 1
ATOM 749 C CA . GLY A 1 94 ? 6.66 -9.766 1.127 1 94.38 94 GLY A CA 1
ATOM 750 C C . GLY A 1 94 ? 7.348 -8.414 1.173 1 94.38 94 GLY A C 1
ATOM 751 O O . GLY A 1 94 ? 6.887 -7.496 1.859 1 94.38 94 GLY A O 1
ATOM 752 N N . PRO A 1 95 ? 8.367 -8.312 0.388 1 95.56 95 PRO A N 1
ATOM 753 C CA . PRO A 1 95 ? 9.086 -7.039 0.336 1 95.56 95 PRO A CA 1
ATOM 754 C C . PRO A 1 95 ? 8.211 -5.887 -0.143 1 95.56 95 PRO A C 1
ATOM 756 O O . PRO A 1 95 ? 8.266 -4.789 0.418 1 95.56 95 PRO A O 1
ATOM 759 N N . VAL A 1 96 ? 7.383 -6.125 -1.083 1 95.25 96 VAL A N 1
ATOM 760 C CA . VAL A 1 96 ? 6.594 -5.062 -1.694 1 95.25 96 VAL A CA 1
ATOM 761 C C . VAL A 1 96 ? 5.496 -4.617 -0.729 1 95.25 96 VAL A C 1
ATOM 763 O O . VAL A 1 96 ? 5.344 -3.42 -0.464 1 95.25 96 VAL A O 1
ATOM 766 N N . LEU A 1 97 ? 4.801 -5.543 -0.197 1 95.06 97 LEU A N 1
ATOM 767 C CA . LEU A 1 97 ? 3.684 -5.188 0.668 1 95.06 97 LEU A CA 1
ATOM 768 C C . LEU A 1 97 ? 4.18 -4.555 1.965 1 95.06 97 LEU A C 1
ATOM 770 O O . LEU A 1 97 ? 3.58 -3.598 2.461 1 95.06 97 LEU A O 1
ATOM 774 N N . SER A 1 98 ? 5.195 -5.125 2.48 1 96 98 SER A N 1
ATOM 775 C CA . SER A 1 98 ? 5.746 -4.52 3.689 1 96 98 SER A CA 1
ATOM 776 C C . SER A 1 98 ? 6.227 -3.098 3.428 1 96 98 SER A C 1
ATOM 778 O O . SER A 1 98 ? 5.996 -2.199 4.238 1 96 98 SER A O 1
ATOM 780 N N . SER A 1 99 ? 6.852 -2.918 2.322 1 96.69 99 SER A N 1
ATOM 781 C CA . SER A 1 99 ? 7.375 -1.597 1.989 1 96.69 99 SER A CA 1
ATOM 782 C C . SER A 1 99 ? 6.246 -0.605 1.734 1 96.69 99 SER A C 1
ATOM 784 O O . SER A 1 99 ? 6.367 0.579 2.055 1 96.69 99 SER A O 1
ATOM 786 N N . LEU A 1 100 ? 5.203 -1.066 1.143 1 94.25 100 LEU A N 1
ATOM 787 C CA . LEU A 1 100 ? 4.062 -0.188 0.899 1 94.25 100 LEU A CA 1
ATOM 788 C C . LEU A 1 100 ? 3.42 0.244 2.213 1 94.25 100 LEU A C 1
ATOM 790 O O . LEU A 1 100 ? 3.039 1.406 2.369 1 94.25 100 LEU A O 1
ATOM 794 N N . MET A 1 101 ? 3.348 -0.688 3.088 1 94.5 101 MET A N 1
ATOM 795 C CA . MET A 1 101 ? 2.795 -0.366 4.398 1 94.5 101 MET A CA 1
ATOM 796 C C . MET A 1 101 ? 3.703 0.604 5.148 1 94.5 101 MET A C 1
ATOM 798 O O . MET A 1 101 ? 3.223 1.551 5.777 1 94.5 101 MET A O 1
ATOM 802 N N . VAL A 1 102 ? 4.922 0.354 5.016 1 95.62 102 VAL A N 1
ATOM 803 C CA . VAL A 1 102 ? 5.895 1.198 5.703 1 95.62 102 VAL A CA 1
ATOM 804 C C . VAL A 1 102 ? 5.953 2.57 5.035 1 95.62 102 VAL A C 1
ATOM 806 O O . VAL A 1 102 ? 6.141 3.588 5.707 1 95.62 102 VAL A O 1
ATOM 809 N N . ALA A 1 103 ? 5.816 2.592 3.748 1 94.5 103 ALA A N 1
ATOM 810 C CA . ALA A 1 103 ? 5.75 3.869 3.043 1 94.5 103 ALA A CA 1
ATOM 811 C C . ALA A 1 103 ? 4.582 4.715 3.547 1 94.5 103 ALA A C 1
ATOM 813 O O . ALA A 1 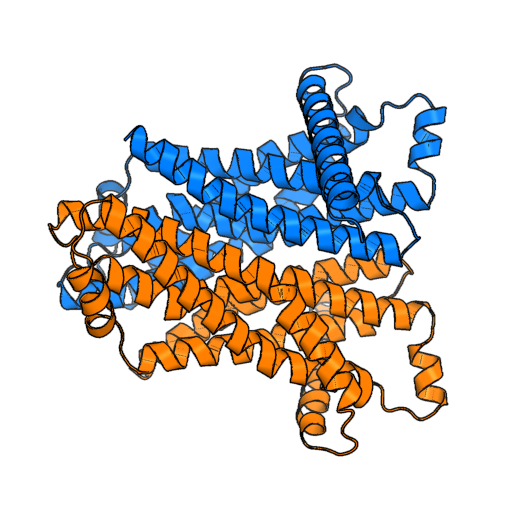103 ? 4.703 5.934 3.68 1 94.5 103 ALA A O 1
ATOM 814 N N . GLY A 1 104 ? 3.547 4.078 3.809 1 90 104 GLY A N 1
ATOM 815 C CA . GLY A 1 104 ? 2.383 4.785 4.32 1 90 104 GLY A CA 1
ATOM 816 C C . GLY A 1 104 ? 2.566 5.281 5.742 1 90 104 GLY A C 1
ATOM 817 O O . GLY A 1 104 ? 2.258 6.438 6.047 1 90 104 GLY A O 1
ATOM 818 N N . ARG A 1 105 ? 3.078 4.496 6.484 1 90.81 105 ARG A N 1
ATOM 819 C CA . ARG A 1 105 ? 3.184 4.82 7.902 1 90.81 105 ARG A CA 1
ATOM 820 C C . ARG A 1 105 ? 4.43 5.66 8.18 1 90.81 105 ARG A C 1
ATOM 822 O O . ARG A 1 105 ? 4.336 6.75 8.75 1 90.81 105 ARG A O 1
ATOM 829 N N . VAL A 1 106 ? 5.52 5.176 7.75 1 93.75 106 VAL A N 1
ATOM 830 C CA . VAL A 1 106 ? 6.805 5.773 8.102 1 93.75 106 VAL A CA 1
ATOM 831 C C . VAL A 1 106 ? 7.129 6.91 7.133 1 93.75 106 VAL A C 1
ATOM 833 O O . VAL A 1 106 ? 7.641 7.957 7.543 1 93.75 106 VAL A O 1
ATOM 836 N N . GLY A 1 107 ? 6.895 6.68 5.887 1 91.75 107 GLY A N 1
ATOM 837 C CA . GLY A 1 107 ? 7.141 7.73 4.914 1 91.75 107 GLY A CA 1
ATOM 838 C C . GLY A 1 107 ? 6.367 9.008 5.207 1 91.75 107 GLY A C 1
ATOM 839 O O . GLY A 1 107 ? 6.934 10.102 5.18 1 91.75 107 GLY A O 1
ATOM 840 N N . SER A 1 108 ? 5.121 8.812 5.52 1 88.94 108 SER A N 1
ATOM 841 C CA . SER A 1 108 ? 4.297 9.969 5.848 1 88.94 108 SER A CA 1
ATOM 842 C C . SER A 1 108 ? 4.754 10.625 7.145 1 88.94 108 SER A C 1
ATOM 844 O O . SER A 1 108 ? 4.699 11.844 7.285 1 88.94 108 SER A O 1
ATOM 846 N N . SER A 1 109 ? 5.176 9.875 8.055 1 90.19 109 SER A N 1
ATOM 847 C CA . SER A 1 109 ? 5.648 10.375 9.336 1 90.19 109 SER A CA 1
ATOM 848 C C . SER A 1 109 ? 6.918 11.203 9.172 1 90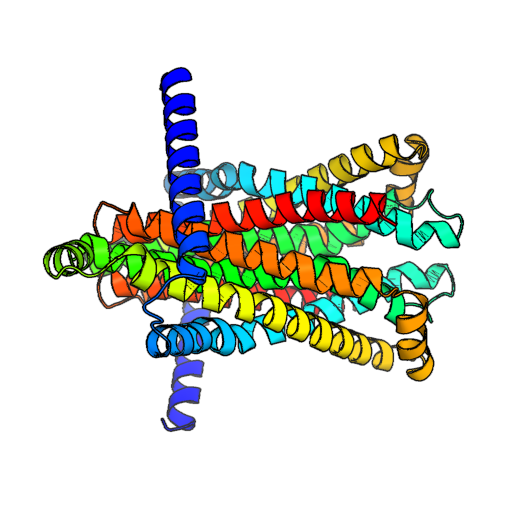.19 109 SER A C 1
ATOM 850 O O . SER A 1 109 ? 7.047 12.281 9.758 1 90.19 109 SER A O 1
ATOM 852 N N . ILE A 1 110 ? 7.789 10.688 8.391 1 93.31 110 ILE A N 1
ATOM 853 C CA . ILE A 1 110 ? 9.031 11.406 8.125 1 93.31 110 ILE A CA 1
ATOM 854 C C . ILE A 1 110 ? 8.719 12.766 7.5 1 93.31 110 ILE A C 1
ATOM 856 O O . ILE A 1 110 ? 9.234 13.789 7.953 1 93.31 110 ILE A O 1
ATOM 860 N N . THR A 1 111 ? 7.852 12.75 6.555 1 92.06 111 THR A N 1
ATOM 861 C CA . THR A 1 111 ? 7.504 13.969 5.836 1 92.06 111 THR A CA 1
ATOM 862 C C . THR A 1 111 ? 6.785 14.953 6.754 1 92.06 111 THR A C 1
ATOM 864 O O . THR A 1 111 ? 7.082 16.156 6.746 1 92.06 111 THR A O 1
ATOM 867 N N . ALA A 1 112 ? 5.879 14.453 7.543 1 87.31 112 ALA A N 1
ATOM 868 C CA . ALA A 1 112 ? 5.113 15.312 8.445 1 87.31 112 ALA A CA 1
ATOM 869 C C . ALA A 1 112 ? 6.016 15.93 9.508 1 87.31 112 ALA A C 1
ATOM 871 O O . ALA A 1 112 ? 5.867 17.109 9.852 1 87.31 112 ALA A O 1
ATOM 872 N N . GLU A 1 113 ? 6.891 15.164 10.07 1 89.38 113 GLU A N 1
ATOM 873 C CA . GLU A 1 113 ? 7.785 15.656 11.109 1 89.38 113 GLU A CA 1
ATOM 874 C C . GLU A 1 113 ? 8.742 16.719 10.562 1 89.38 113 GLU A C 1
ATOM 876 O O . GLU A 1 113 ? 8.891 17.781 11.156 1 89.38 113 GLU A O 1
ATOM 881 N N . LEU A 1 114 ? 9.398 16.406 9.477 1 92.5 114 LEU A N 1
ATOM 882 C CA . LEU A 1 114 ? 10.328 17.359 8.883 1 92.5 114 LEU A CA 1
ATOM 883 C C . LEU A 1 114 ? 9.602 18.578 8.352 1 92.5 114 LEU A C 1
ATOM 885 O O . LEU A 1 114 ? 10.094 19.703 8.469 1 92.5 114 LEU A O 1
ATOM 889 N N . GLY A 1 115 ? 8.484 18.297 7.75 1 90.56 115 GLY A N 1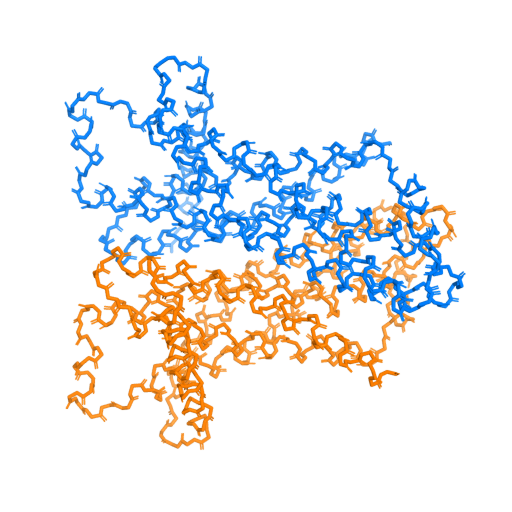
ATOM 890 C CA . GLY A 1 115 ? 7.68 19.422 7.273 1 90.56 115 GLY A CA 1
ATOM 891 C C . GLY A 1 115 ? 7.254 20.359 8.383 1 90.56 115 GLY A C 1
ATOM 892 O O . GLY A 1 115 ? 7.293 21.578 8.211 1 90.56 115 GLY A O 1
ATOM 893 N N . THR A 1 116 ? 6.824 19.812 9.484 1 87.06 116 THR A N 1
ATOM 894 C CA . THR A 1 116 ? 6.449 20.609 10.641 1 87.06 116 THR A CA 1
ATOM 895 C C . THR A 1 116 ? 7.641 21.422 11.141 1 87.06 116 THR A C 1
ATOM 897 O O . THR A 1 116 ? 7.492 22.578 11.523 1 87.06 116 THR A O 1
ATOM 900 N N . MET A 1 117 ? 8.805 20.812 11.125 1 91.06 117 MET A N 1
ATOM 901 C CA . MET A 1 117 ? 10.016 21.5 11.562 1 91.06 117 MET A CA 1
ATOM 902 C C . MET A 1 117 ? 10.352 22.656 10.633 1 91.06 117 MET A C 1
ATOM 904 O O . MET A 1 117 ? 10.867 23.688 11.078 1 91.06 117 MET A O 1
ATOM 908 N N . VAL A 1 118 ? 9.992 22.5 9.414 1 92.19 118 VAL A N 1
ATOM 909 C CA . VAL A 1 118 ? 10.266 23.547 8.438 1 92.19 118 VAL A CA 1
ATOM 910 C C . VAL A 1 118 ? 9.281 24.703 8.625 1 92.19 118 VAL A C 1
ATOM 912 O O . VAL A 1 118 ? 9.68 25.875 8.68 1 92.19 118 VAL A O 1
ATOM 915 N N . VAL A 1 119 ? 8.047 24.359 8.82 1 87.25 119 VAL A N 1
ATOM 916 C CA . VAL A 1 119 ? 7.012 25.391 8.867 1 87.25 119 VAL A CA 1
ATOM 917 C C . VAL A 1 119 ? 7.086 26.141 10.195 1 87.25 119 VAL A C 1
ATOM 919 O O . VAL A 1 119 ? 6.719 27.312 10.273 1 87.25 119 VAL A O 1
ATOM 922 N N . THR A 1 120 ? 7.602 25.5 11.234 1 88.12 120 THR A N 1
ATOM 923 C CA . THR A 1 120 ? 7.758 26.156 12.531 1 88.12 120 THR A CA 1
ATOM 924 C C . THR A 1 120 ? 9.141 26.781 12.648 1 88.12 120 THR A C 1
ATOM 926 O O . THR A 1 120 ? 9.531 27.234 13.727 1 88.12 120 THR A O 1
ATOM 929 N N . GLU A 1 121 ? 9.945 26.688 11.672 1 91.12 121 GLU A N 1
ATOM 930 C CA . GLU A 1 121 ? 11.242 27.328 11.555 1 91.12 121 GLU A CA 1
ATOM 931 C C . GLU A 1 121 ? 12.281 26.656 12.453 1 91.12 121 GLU A C 1
ATOM 933 O O . GLU A 1 121 ? 13.297 27.266 12.789 1 91.12 121 GLU A O 1
ATOM 938 N N . GLN A 1 122 ? 12.023 25.516 12.742 1 90 122 GLN A N 1
ATOM 939 C CA . GLN A 1 122 ? 12.977 24.766 13.555 1 90 122 GLN A CA 1
ATOM 940 C C . GLN A 1 122 ? 14.211 24.391 12.742 1 90 122 GLN A C 1
ATOM 942 O O . GLN A 1 122 ? 15.32 24.359 13.273 1 90 122 GLN A O 1
ATOM 947 N N . VAL A 1 123 ? 13.992 24.141 11.516 1 91.12 123 VAL A N 1
ATOM 948 C CA . VAL A 1 123 ? 15.102 23.766 10.648 1 91.12 123 VAL A CA 1
ATOM 949 C C . VAL A 1 123 ? 16.047 24.969 10.484 1 91.12 123 VAL A C 1
ATOM 951 O O . VAL A 1 123 ? 17.266 24.812 10.516 1 91.12 123 VAL A O 1
ATOM 954 N N . ASP A 1 124 ? 15.469 26.094 10.359 1 91.19 124 ASP A N 1
ATOM 955 C CA . ASP A 1 124 ? 16.266 27.312 10.242 1 91.19 124 ASP A CA 1
ATOM 956 C C . ASP A 1 124 ? 17 27.609 11.547 1 91.19 124 ASP A C 1
ATOM 958 O O . ASP A 1 124 ? 18.141 28.062 11.523 1 91.19 124 ASP A O 1
ATOM 962 N N . ALA A 1 125 ? 16.359 27.344 12.609 1 91.88 125 ALA A N 1
ATOM 963 C CA . ALA A 1 125 ? 16.984 27.516 13.914 1 91.88 125 ALA A CA 1
ATOM 964 C C . ALA A 1 125 ? 18.188 26.594 14.07 1 91.88 125 ALA A C 1
ATOM 966 O O . ALA A 1 125 ? 19.219 27 14.617 1 91.88 125 ALA A O 1
ATOM 967 N N . MET A 1 126 ? 18.094 25.422 13.555 1 90.25 126 MET A N 1
ATOM 968 C CA . MET A 1 126 ? 19.172 24.453 13.641 1 90.25 126 MET A CA 1
ATOM 969 C C . MET A 1 126 ? 20.344 24.859 12.742 1 90.25 126 MET A C 1
ATOM 971 O O . MET A 1 126 ? 21.5 24.656 13.102 1 90.25 126 MET A O 1
ATOM 975 N N . ARG A 1 127 ? 19.969 25.422 11.695 1 89.19 127 ARG A N 1
ATOM 976 C CA . ARG A 1 127 ? 21 25.891 10.781 1 89.19 127 ARG A CA 1
ATOM 977 C C . ARG A 1 127 ? 21.812 27.031 11.398 1 89.19 127 ARG A C 1
ATOM 979 O O . ARG A 1 127 ? 23.031 27.094 11.25 1 89.19 127 ARG A O 1
ATOM 986 N N . VAL A 1 128 ? 21.141 27.859 12.086 1 91.69 128 VAL A N 1
ATOM 987 C CA . VAL A 1 128 ? 21.797 29 12.719 1 91.69 128 VAL A CA 1
ATOM 988 C C . VAL A 1 128 ? 22.688 28.516 13.859 1 91.69 128 VAL A C 1
ATOM 990 O O . VAL A 1 128 ? 23.75 29.094 14.102 1 91.69 128 VAL A O 1
ATOM 993 N N . GLU A 1 129 ? 22.281 27.438 14.438 1 91.81 129 GLU A N 1
ATOM 994 C CA . GLU A 1 129 ? 23.047 26.859 15.531 1 91.81 129 GLU A CA 1
ATOM 995 C C . GLU A 1 129 ? 24.25 26.094 15 1 91.81 129 GLU A C 1
ATOM 997 O O . GLU A 1 129 ? 25.094 25.625 15.781 1 91.81 129 GLU A O 1
ATOM 1002 N N . GLY A 1 130 ? 24.312 25.891 13.734 1 86.38 130 GLY A N 1
ATOM 1003 C CA . GLY A 1 130 ? 25.453 25.219 13.141 1 86.38 130 GLY A CA 1
ATOM 1004 C C . GLY A 1 130 ? 25.266 23.719 13.016 1 86.38 130 GLY A C 1
ATOM 1005 O O . GLY A 1 130 ? 26.234 22.984 12.828 1 86.38 130 GLY A O 1
ATOM 1006 N N . THR A 1 131 ? 24.078 23.359 13.242 1 85.31 131 THR A N 1
ATOM 1007 C CA . THR A 1 131 ? 23.797 21.938 13.141 1 85.31 131 THR A CA 1
ATOM 1008 C C . THR A 1 131 ? 23.688 21.516 11.672 1 85.31 131 THR A C 1
ATOM 1010 O O . THR A 1 131 ? 23.109 22.234 10.859 1 85.31 131 THR A O 1
ATOM 1013 N N . ASP A 1 132 ? 24.281 20.406 11.297 1 87.56 132 ASP A N 1
ATOM 1014 C CA . ASP A 1 132 ? 24.125 19.859 9.953 1 87.56 132 ASP A CA 1
ATOM 1015 C C . ASP A 1 132 ? 22.781 19.156 9.805 1 87.56 132 ASP A C 1
ATOM 1017 O O . ASP A 1 132 ? 22.609 18.016 10.234 1 87.56 132 ASP A O 1
ATOM 1021 N N . ILE A 1 133 ? 21.906 19.781 9.086 1 87.5 133 ILE A N 1
ATOM 1022 C CA . ILE A 1 133 ? 20.531 19.344 8.953 1 87.5 133 ILE A CA 1
ATOM 1023 C C . ILE A 1 133 ? 20.469 18 8.234 1 87.5 133 ILE A C 1
ATOM 1025 O O . ILE A 1 133 ? 19.688 17.125 8.602 1 87.5 133 ILE A O 1
ATOM 1029 N N . ILE A 1 134 ? 21.266 17.828 7.297 1 88 134 ILE A N 1
ATOM 1030 C CA . ILE A 1 134 ? 21.266 16.609 6.492 1 88 134 ILE A CA 1
ATOM 1031 C C . ILE A 1 134 ? 21.75 15.43 7.328 1 88 134 ILE A C 1
ATOM 1033 O O . ILE A 1 134 ? 21.125 14.359 7.324 1 88 134 ILE A O 1
ATOM 1037 N N . THR A 1 135 ? 22.719 15.617 8.062 1 86.81 135 THR A N 1
ATOM 1038 C CA . THR A 1 135 ? 23.281 14.539 8.867 1 86.81 135 THR A CA 1
ATOM 1039 C C . THR A 1 135 ? 22.344 14.195 10.031 1 86.81 135 THR A C 1
ATOM 1041 O O . THR A 1 135 ? 22.094 13.016 10.305 1 86.81 135 THR A O 1
ATOM 1044 N N . ARG A 1 136 ? 21.828 15.195 10.609 1 86.38 136 ARG A N 1
ATOM 1045 C CA . ARG A 1 136 ? 21.047 14.977 11.82 1 86.38 136 ARG A CA 1
ATOM 1046 C C . ARG A 1 136 ? 19.641 14.477 11.5 1 86.38 136 ARG A C 1
ATOM 1048 O O . ARG A 1 136 ? 19.141 13.57 12.156 1 86.38 136 ARG A O 1
ATOM 1055 N N . LEU A 1 137 ? 19.094 15.023 10.484 1 89.75 137 LEU A N 1
ATOM 1056 C CA . LEU A 1 137 ? 17.688 14.75 10.242 1 89.75 137 LEU A CA 1
ATOM 1057 C C . LEU A 1 137 ? 17.516 13.703 9.141 1 89.75 137 LEU A C 1
ATOM 1059 O O . LEU A 1 137 ? 16.656 12.828 9.25 1 89.75 137 LEU A O 1
ATOM 1063 N N . VAL A 1 138 ? 18.281 13.734 8.133 1 92.25 138 VAL A N 1
ATOM 1064 C CA . VAL A 1 138 ? 18.062 12.898 6.957 1 92.25 138 VAL A CA 1
ATOM 1065 C C . VAL A 1 138 ? 18.859 11.609 7.09 1 92.25 138 VAL A C 1
ATOM 1067 O O . VAL A 1 138 ? 18.312 10.516 6.949 1 92.25 138 VAL A O 1
ATOM 1070 N N . THR A 1 139 ? 20.109 11.727 7.434 1 92.19 139 THR A N 1
ATOM 1071 C CA . THR A 1 139 ? 20.984 10.562 7.465 1 92.19 139 THR A CA 1
ATOM 1072 C C . THR A 1 139 ? 20.594 9.609 8.586 1 92.19 139 THR A C 1
ATOM 1074 O O . THR A 1 139 ? 20.688 8.391 8.438 1 92.19 139 THR A O 1
ATOM 1077 N N . SER A 1 140 ? 20.203 10.156 9.695 1 91.56 140 SER A N 1
ATOM 1078 C CA . SER A 1 140 ? 19.781 9.312 10.812 1 91.56 140 SER A CA 1
ATOM 1079 C C . SER A 1 140 ? 18.547 8.492 10.445 1 91.56 140 SER A C 1
ATOM 1081 O O . SER A 1 140 ? 18.469 7.301 10.766 1 91.56 140 SER A O 1
ATOM 1083 N N . ARG A 1 141 ? 17.641 9.094 9.773 1 93.44 141 ARG A N 1
ATOM 1084 C CA . ARG A 1 141 ? 16.422 8.406 9.344 1 93.44 141 ARG A CA 1
ATOM 1085 C C . ARG A 1 141 ? 16.734 7.395 8.242 1 93.44 141 ARG A C 1
ATOM 1087 O O . ARG A 1 141 ? 16.141 6.316 8.203 1 93.44 141 ARG A O 1
ATOM 1094 N N . LEU A 1 142 ? 17.625 7.762 7.406 1 94.62 142 LEU A N 1
ATOM 1095 C CA . LEU A 1 142 ? 18.031 6.871 6.324 1 94.62 142 LEU A CA 1
ATOM 1096 C C . LEU A 1 142 ? 18.688 5.605 6.879 1 94.62 142 LEU A C 1
ATOM 1098 O O . LEU A 1 142 ? 18.344 4.496 6.469 1 94.62 142 LEU A O 1
ATOM 1102 N N . LYS A 1 143 ? 19.562 5.766 7.809 1 94 143 LYS A N 1
ATOM 1103 C CA . LYS A 1 143 ? 20.219 4.621 8.422 1 94 143 LYS A CA 1
ATOM 1104 C C . LYS A 1 143 ? 19.219 3.711 9.117 1 94 143 LYS A C 1
ATOM 1106 O O . LYS A 1 143 ? 19.297 2.484 9.023 1 94 143 LYS A O 1
ATOM 1111 N N . ALA A 1 144 ? 18.359 4.352 9.789 1 94.88 144 ALA A N 1
ATOM 1112 C CA . ALA A 1 144 ? 17.344 3.594 10.508 1 94.88 144 ALA A CA 1
ATOM 1113 C C . ALA A 1 144 ? 16.484 2.775 9.547 1 94.88 144 ALA A C 1
ATOM 1115 O O . ALA A 1 144 ? 16.203 1.6 9.797 1 94.88 144 ALA A O 1
ATOM 1116 N N . MET A 1 145 ? 16.156 3.346 8.438 1 96.06 145 MET A N 1
ATOM 1117 C CA . MET A 1 145 ? 15.281 2.682 7.48 1 96.06 145 MET A CA 1
ATOM 1118 C C . MET A 1 145 ? 16.031 1.584 6.727 1 96.06 145 MET A C 1
ATOM 1120 O O . MET A 1 145 ? 15.438 0.561 6.371 1 96.06 145 MET A O 1
ATOM 1124 N N . LEU A 1 146 ? 17.297 1.788 6.492 1 95.19 146 LEU A N 1
ATOM 1125 C CA . LEU A 1 146 ? 18.109 0.792 5.789 1 95.19 146 LEU A CA 1
ATOM 1126 C C . LEU A 1 146 ? 18.219 -0.49 6.605 1 95.19 146 LEU A C 1
ATOM 1128 O O . LEU A 1 146 ? 18.328 -1.582 6.043 1 95.19 146 LEU A O 1
ATOM 1132 N N . VAL A 1 147 ? 18.109 -0.307 7.84 1 94.94 147 VAL A N 1
ATOM 1133 C CA . VAL A 1 147 ? 18.188 -1.468 8.719 1 94.94 147 VAL A CA 1
ATOM 1134 C C . VAL A 1 147 ? 16.781 -2.016 8.984 1 94.94 147 VAL A C 1
ATOM 1136 O O . VAL A 1 147 ? 16.562 -3.227 8.914 1 94.94 147 VAL A O 1
ATOM 1139 N N . ALA A 1 148 ? 15.906 -1.165 9.211 1 96.88 148 ALA A N 1
ATOM 1140 C CA . ALA A 1 148 ? 14.562 -1.552 9.633 1 96.88 148 ALA A CA 1
ATOM 1141 C C . ALA A 1 148 ? 13.805 -2.232 8.5 1 96.88 148 ALA A C 1
ATOM 1143 O O . ALA A 1 148 ? 13.109 -3.229 8.719 1 96.88 148 ALA A O 1
ATOM 1144 N N . MET A 1 149 ? 13.93 -1.744 7.305 1 97.44 149 MET A N 1
ATOM 1145 C CA . MET A 1 149 ? 13.078 -2.201 6.211 1 97.44 149 MET A CA 1
ATOM 1146 C C . MET A 1 149 ? 13.367 -3.658 5.867 1 97.44 149 MET A C 1
ATOM 1148 O O . MET A 1 149 ? 12.445 -4.461 5.723 1 97.44 149 MET A O 1
ATOM 1152 N N . PRO A 1 150 ? 14.68 -4.047 5.699 1 96.81 150 PRO A N 1
ATOM 1153 C CA . PRO A 1 150 ? 14.953 -5.461 5.445 1 96.81 150 PRO A CA 1
ATOM 1154 C C . PRO A 1 150 ? 14.5 -6.367 6.586 1 96.81 150 PRO A C 1
ATOM 1156 O O . PRO A 1 150 ? 14 -7.473 6.34 1 96.81 150 PRO A O 1
ATOM 1159 N N . LEU A 1 151 ? 14.672 -5.926 7.738 1 96.94 151 LEU A N 1
ATOM 1160 C CA . LEU A 1 151 ? 14.242 -6.715 8.891 1 96.94 151 LEU A CA 1
ATOM 1161 C C . LEU A 1 151 ? 12.727 -6.879 8.906 1 96.94 151 LEU A C 1
ATOM 1163 O O . LEU A 1 151 ? 12.219 -7.965 9.188 1 96.94 151 LEU A O 1
ATOM 1167 N N . LEU A 1 152 ? 12.062 -5.84 8.625 1 97.31 152 LEU A N 1
ATOM 1168 C CA . LEU A 1 152 ? 10.602 -5.887 8.578 1 97.31 152 LEU A CA 1
ATOM 1169 C C . LEU A 1 152 ? 10.125 -6.809 7.465 1 97.31 152 LEU A C 1
ATOM 1171 O O . LEU A 1 152 ? 9.117 -7.504 7.617 1 97.31 152 LEU A O 1
ATOM 1175 N N . ALA A 1 153 ? 10.805 -6.742 6.375 1 96.88 153 ALA A N 1
ATOM 1176 C CA . ALA A 1 153 ? 10.461 -7.625 5.262 1 96.88 153 ALA A CA 1
ATOM 1177 C C . ALA A 1 153 ? 10.625 -9.094 5.648 1 96.88 153 ALA A C 1
ATOM 1179 O O . ALA A 1 153 ? 9.812 -9.938 5.27 1 96.88 153 ALA A O 1
ATOM 1180 N N . VAL A 1 154 ? 11.664 -9.367 6.363 1 96.44 154 VAL A N 1
ATOM 1181 C CA . VAL A 1 154 ? 11.922 -10.734 6.812 1 96.44 154 VAL A CA 1
ATOM 1182 C C . VAL A 1 154 ? 10.812 -11.188 7.758 1 96.44 154 VAL A C 1
ATOM 1184 O O . VAL A 1 154 ? 10.352 -12.328 7.68 1 96.44 154 VAL A O 1
ATOM 1187 N N . VAL A 1 155 ? 10.445 -10.359 8.586 1 97.12 155 VAL A N 1
ATOM 1188 C CA . VAL A 1 155 ? 9.359 -10.672 9.508 1 97.12 155 VAL A CA 1
ATOM 1189 C C . VAL A 1 155 ? 8.07 -10.914 8.734 1 97.12 155 VAL A C 1
ATOM 1191 O O . VAL A 1 155 ? 7.312 -11.836 9.047 1 97.12 155 VAL A O 1
ATOM 1194 N N . THR A 1 156 ? 7.832 -10.055 7.801 1 96.94 156 THR A N 1
ATOM 1195 C CA . THR A 1 156 ? 6.648 -10.211 6.965 1 96.94 156 THR A CA 1
ATOM 1196 C C . THR A 1 156 ? 6.648 -11.578 6.277 1 96.94 156 THR A C 1
ATOM 1198 O O . THR A 1 156 ? 5.625 -12.266 6.258 1 96.94 156 THR A O 1
ATOM 1201 N N . ASP A 1 157 ? 7.777 -11.953 5.766 1 96 157 ASP A N 1
ATOM 1202 C CA . ASP A 1 157 ? 7.895 -13.227 5.066 1 96 157 ASP A CA 1
ATOM 1203 C C . ASP A 1 157 ? 7.707 -14.406 6.023 1 96 157 ASP A C 1
ATOM 1205 O O . ASP A 1 157 ? 7.051 -15.391 5.684 1 96 157 ASP A O 1
ATOM 1209 N N . ALA A 1 158 ? 8.312 -14.273 7.145 1 96.25 158 ALA A N 1
ATOM 1210 C CA . ALA A 1 158 ? 8.188 -15.344 8.141 1 96.25 158 ALA A CA 1
ATOM 1211 C C . ALA A 1 158 ? 6.738 -15.539 8.555 1 96.25 158 ALA A C 1
ATOM 1213 O O . ALA A 1 158 ? 6.262 -16.672 8.656 1 96.25 158 ALA A O 1
ATOM 1214 N N . LEU A 1 159 ? 6.066 -14.508 8.758 1 97.19 159 LEU A N 1
ATOM 1215 C CA . LEU A 1 159 ? 4.672 -14.594 9.18 1 97.19 159 LEU A CA 1
ATOM 1216 C C . LEU A 1 159 ? 3.781 -15.055 8.031 1 97.19 159 LEU A C 1
ATOM 1218 O O . LEU A 1 159 ? 2.764 -15.711 8.258 1 97.19 159 LEU A O 1
ATOM 1222 N N . ALA A 1 160 ? 4.152 -14.617 6.891 1 96.25 160 ALA A N 1
ATOM 1223 C CA . ALA A 1 160 ? 3.416 -15.094 5.723 1 96.25 160 ALA A CA 1
ATOM 1224 C C . ALA A 1 160 ? 3.486 -16.609 5.613 1 96.25 160 ALA A C 1
ATOM 1226 O O . ALA A 1 160 ? 2.488 -17.266 5.301 1 96.25 160 ALA A O 1
ATOM 1227 N N . LEU A 1 161 ? 4.699 -17.172 5.828 1 94.69 161 LEU A N 1
ATOM 1228 C CA . LEU A 1 161 ? 4.871 -18.625 5.785 1 94.69 161 LEU A CA 1
ATOM 1229 C C . LEU A 1 161 ? 4.062 -19.297 6.883 1 94.69 161 LEU A C 1
ATOM 1231 O O . LEU A 1 161 ? 3.477 -20.359 6.66 1 94.69 161 LEU A O 1
ATOM 1235 N N . LEU A 1 162 ? 4.062 -18.672 7.973 1 95.19 162 LEU A N 1
ATOM 1236 C CA . LEU A 1 162 ? 3.271 -19.219 9.078 1 95.19 162 LEU A CA 1
ATOM 1237 C C . LEU A 1 162 ? 1.783 -19.172 8.75 1 95.19 162 LEU A C 1
ATOM 1239 O O . LEU A 1 162 ? 1.046 -20.109 9.078 1 95.19 162 LEU A O 1
ATOM 1243 N N . GLY A 1 163 ? 1.378 -18.078 8.227 1 94.5 163 GLY A N 1
ATOM 1244 C CA . GLY A 1 163 ? -0.009 -17.984 7.801 1 94.5 163 GLY A CA 1
ATOM 1245 C C . GLY A 1 163 ? -0.384 -19.031 6.77 1 94.5 163 GLY A C 1
ATOM 1246 O O . GLY A 1 163 ? -1.473 -19.609 6.828 1 94.5 163 GLY A O 1
ATOM 1247 N N . GLY A 1 164 ? 0.503 -19.219 5.816 1 93.56 164 GLY A N 1
ATOM 1248 C CA . GLY A 1 164 ? 0.277 -20.266 4.84 1 93.56 164 GLY A CA 1
ATOM 1249 C C . GLY A 1 164 ? 0.19 -21.641 5.465 1 93.56 164 GLY A C 1
ATOM 1250 O O . GLY A 1 164 ? -0.613 -22.484 5.035 1 93.56 164 GLY A O 1
ATOM 1251 N N . TYR A 1 165 ? 0.969 -21.812 6.453 1 92.75 165 TYR A N 1
ATOM 1252 C CA . TYR A 1 165 ? 0.973 -23.078 7.172 1 92.75 165 TYR A CA 1
ATOM 1253 C C . TYR A 1 165 ? -0.366 -23.312 7.859 1 92.75 165 TYR A C 1
ATOM 1255 O O . TYR A 1 165 ? -0.886 -24.438 7.84 1 92.75 165 TYR A O 1
ATOM 1263 N N . VAL A 1 166 ? -0.857 -22.359 8.445 1 92.81 166 VAL A N 1
ATOM 1264 C CA . VAL A 1 166 ? -2.133 -22.453 9.148 1 92.81 166 VAL A CA 1
ATOM 1265 C C . VAL A 1 166 ? -3.234 -22.844 8.172 1 92.81 166 VAL A C 1
ATOM 1267 O O . VAL A 1 166 ? -4.062 -23.719 8.477 1 92.81 166 VAL A O 1
ATOM 1270 N N . ILE A 1 167 ? -3.24 -22.359 7.07 1 92.31 167 ILE A N 1
ATOM 1271 C CA . ILE A 1 167 ? -4.258 -22.656 6.066 1 92.31 167 ILE A CA 1
ATOM 1272 C C . ILE A 1 167 ? -4.035 -24.062 5.504 1 92.31 167 ILE A C 1
ATOM 1274 O O . ILE A 1 167 ? -4.988 -24.812 5.316 1 92.31 167 ILE A O 1
ATOM 1278 N N . ALA A 1 168 ? -2.785 -24.344 5.219 1 90 168 ALA A N 1
ATOM 1279 C CA . ALA A 1 168 ? -2.465 -25.672 4.68 1 90 168 ALA A CA 1
ATOM 1280 C C . ALA A 1 168 ? -2.887 -26.781 5.648 1 90 168 ALA A C 1
ATOM 1282 O O . ALA A 1 168 ? -3.361 -27.828 5.223 1 90 168 ALA A O 1
ATOM 1283 N N . SER A 1 169 ? -2.693 -26.531 6.879 1 89.62 169 SER A N 1
ATOM 1284 C CA . SER A 1 169 ? -3.068 -27.5 7.898 1 89.62 169 SER A CA 1
ATOM 1285 C C . SER A 1 169 ? -4.578 -27.719 7.93 1 89.62 169 SER A C 1
ATOM 1287 O O . SER A 1 169 ? -5.047 -28.812 8.273 1 89.62 169 SER A O 1
ATOM 1289 N N . GLY A 1 170 ? -5.293 -26.75 7.641 1 87.19 170 GLY A N 1
ATOM 1290 C CA . GLY A 1 170 ? -6.746 -26.859 7.648 1 87.19 170 GLY A CA 1
ATOM 1291 C C . GLY A 1 170 ? -7.297 -27.578 6.43 1 87.19 170 GLY A C 1
ATOM 1292 O O . GLY A 1 170 ? -8.422 -28.062 6.453 1 87.19 170 GLY A O 1
ATOM 1293 N N . TYR A 1 171 ? -6.539 -27.641 5.406 1 85.31 171 TYR A N 1
ATOM 1294 C CA . TYR A 1 171 ? -7 -28.281 4.18 1 85.31 171 TYR A CA 1
ATOM 1295 C C . TYR A 1 171 ? -6.301 -29.625 3.965 1 85.31 171 TYR A C 1
ATOM 1297 O O . TYR A 1 171 ? -6.062 -30.031 2.826 1 85.31 171 TYR A O 1
ATOM 1305 N N . ASP A 1 172 ? -5.863 -30.219 5.027 1 81.5 172 ASP A N 1
ATOM 1306 C CA . ASP A 1 172 ? -5.355 -31.594 5.074 1 81.5 172 ASP A CA 1
ATOM 1307 C C . ASP A 1 172 ? -4.09 -31.734 4.234 1 81.5 172 ASP A C 1
ATOM 1309 O O . ASP A 1 172 ? -3.9 -32.75 3.555 1 81.5 172 ASP A O 1
ATOM 1313 N N . ILE A 1 173 ? -3.434 -30.781 4.09 1 81.62 173 ILE A N 1
ATOM 1314 C CA . ILE A 1 173 ? -2.115 -30.891 3.475 1 81.62 173 ILE A CA 1
ATOM 1315 C C . ILE A 1 173 ? -1.101 -31.375 4.508 1 81.62 173 ILE A C 1
ATOM 1317 O O . ILE A 1 173 ? -1.11 -30.922 5.656 1 81.62 173 ILE A O 1
ATOM 1321 N N . ASN A 1 174 ? -0.377 -32.312 4.117 1 84.62 174 ASN A N 1
ATOM 1322 C CA . ASN A 1 174 ? 0.674 -32.812 4.996 1 84.62 174 ASN A CA 1
ATOM 1323 C C . ASN A 1 174 ? 1.664 -31.719 5.375 1 84.62 174 ASN A C 1
ATOM 1325 O O . ASN A 1 174 ? 2.281 -31.094 4.504 1 84.62 174 ASN A O 1
ATOM 1329 N N . LEU A 1 175 ? 1.816 -31.469 6.555 1 83.88 175 LEU A N 1
ATOM 1330 C CA . LEU A 1 175 ? 2.625 -30.375 7.082 1 83.88 175 LEU A CA 1
ATOM 1331 C C . LEU A 1 175 ? 4.098 -30.562 6.742 1 83.88 175 LEU A C 1
ATOM 1333 O O . LEU A 1 175 ? 4.824 -29.594 6.516 1 83.88 175 LEU A O 1
ATOM 1337 N N . LEU A 1 176 ? 4.426 -31.828 6.742 1 84.62 176 LEU A N 1
ATOM 1338 C CA . LEU A 1 176 ? 5.809 -32.125 6.375 1 84.62 176 LEU A CA 1
ATOM 1339 C C . LEU A 1 176 ? 6.066 -31.75 4.914 1 84.62 176 LEU A C 1
ATOM 1341 O O . LEU A 1 176 ? 7.141 -31.234 4.578 1 84.62 176 LEU A O 1
ATOM 1345 N N . MET A 1 177 ? 5.09 -32 4.195 1 84.12 177 MET A N 1
ATOM 1346 C CA . MET A 1 177 ? 5.227 -31.703 2.773 1 84.12 177 MET A CA 1
ATOM 1347 C C . MET A 1 177 ? 5.215 -30.203 2.531 1 84.12 177 MET A C 1
ATOM 1349 O O . MET A 1 177 ? 5.891 -29.719 1.625 1 84.12 177 MET A O 1
ATOM 1353 N N . TYR A 1 178 ? 4.527 -29.531 3.352 1 88.56 178 TYR A N 1
ATOM 1354 C CA . TYR A 1 178 ? 4.496 -28.062 3.256 1 88.56 178 TYR A CA 1
ATOM 1355 C C . TYR A 1 178 ? 5.887 -27.484 3.445 1 88.56 178 TYR A C 1
ATOM 1357 O O . TYR A 1 178 ? 6.34 -26.656 2.639 1 88.56 178 TYR A O 1
ATOM 1365 N N . TRP A 1 179 ? 6.578 -27.938 4.395 1 86.62 179 TRP A N 1
ATOM 1366 C CA . TRP A 1 179 ? 7.895 -27.391 4.715 1 86.62 179 TRP A CA 1
ATOM 1367 C C . TRP A 1 179 ? 8.945 -27.891 3.725 1 86.62 179 TRP A C 1
ATOM 1369 O O . TRP A 1 179 ? 9.867 -27.156 3.375 1 86.62 179 TRP A O 1
ATOM 1379 N N . LYS A 1 180 ? 8.773 -29.078 3.266 1 86 180 LYS A N 1
ATOM 1380 C CA . LYS A 1 180 ? 9.719 -29.641 2.301 1 86 180 LYS A CA 1
ATOM 1381 C C . LYS A 1 180 ? 9.625 -28.922 0.959 1 86 180 LYS A C 1
ATOM 1383 O O . LYS A 1 180 ? 10.633 -28.766 0.264 1 86 180 LYS A O 1
ATOM 1388 N N . SER A 1 181 ? 8.445 -28.484 0.724 1 85.12 181 SER A N 1
ATOM 1389 C CA . SER A 1 181 ? 8.234 -27.797 -0.546 1 85.12 181 SER A CA 1
ATOM 1390 C C . SER A 1 181 ? 8.922 -26.438 -0.562 1 85.12 181 SER A C 1
ATOM 1392 O O . SER A 1 181 ? 9.227 -25.906 -1.63 1 85.12 181 SER A O 1
ATOM 1394 N N . LEU A 1 182 ? 9.133 -25.859 0.542 1 84.19 182 LEU A N 1
ATOM 1395 C CA . LEU A 1 182 ? 9.812 -24.562 0.625 1 84.19 182 LEU A CA 1
ATOM 1396 C C . LEU A 1 182 ? 11.219 -24.641 0.047 1 84.19 182 LEU A C 1
ATOM 1398 O O . LEU A 1 182 ? 11.609 -23.812 -0.779 1 84.19 182 LEU A O 1
ATOM 1402 N N . SER A 1 183 ? 11.867 -25.656 0.494 1 81.62 183 SER A N 1
ATOM 1403 C CA . SER A 1 183 ? 13.25 -25.812 0.072 1 81.62 183 SER A CA 1
ATOM 1404 C C . SER A 1 183 ? 13.344 -26.234 -1.396 1 81.62 183 SER A C 1
ATOM 1406 O O . SER A 1 183 ? 14.367 -26.016 -2.045 1 81.62 183 SER A O 1
ATOM 1408 N N . GLN A 1 184 ? 12.32 -26.797 -1.885 1 79.25 184 GLN A N 1
ATOM 1409 C CA . GLN A 1 184 ? 12.312 -27.234 -3.277 1 79.25 184 GLN A CA 1
ATOM 1410 C C . GLN A 1 184 ? 12.117 -26.047 -4.223 1 79.25 184 GLN A C 1
ATOM 1412 O O . GLN A 1 184 ? 12.633 -26.047 -5.344 1 79.25 184 GLN A O 1
ATOM 1417 N N . PHE A 1 185 ? 11.438 -25.125 -3.75 1 78.44 185 PHE A N 1
ATOM 1418 C CA . PHE A 1 185 ? 11.094 -24.031 -4.641 1 78.44 185 PHE A CA 1
ATOM 1419 C C . PHE A 1 185 ? 11.992 -22.828 -4.375 1 78.44 185 PHE A C 1
ATOM 1421 O O . PHE A 1 185 ? 12.172 -21.969 -5.246 1 78.44 185 PHE A O 1
ATOM 1428 N N . MET A 1 186 ? 12.547 -22.766 -3.24 1 81 186 MET A N 1
ATOM 1429 C CA . MET A 1 186 ? 13.328 -21.594 -2.889 1 81 186 MET A CA 1
ATOM 1430 C C . MET A 1 186 ? 14.82 -21.844 -3.086 1 81 186 MET A C 1
ATOM 1432 O O . MET A 1 186 ? 15.344 -22.859 -2.625 1 81 186 MET A O 1
ATOM 1436 N N . VAL A 1 187 ? 15.383 -21 -3.867 1 81.62 187 VAL A N 1
ATOM 1437 C CA . VAL A 1 187 ? 16.828 -21.047 -4.055 1 81.62 187 VAL A CA 1
ATOM 1438 C C . VAL A 1 187 ? 17.484 -19.906 -3.283 1 81.62 187 VAL A C 1
ATOM 1440 O O . VAL A 1 187 ? 16.812 -18.953 -2.867 1 81.62 187 VAL A O 1
ATOM 1443 N N . PHE A 1 188 ? 18.688 -20 -3.014 1 80.88 188 PHE A N 1
ATOM 1444 C CA . PHE A 1 188 ? 19.438 -19.016 -2.244 1 80.88 188 PHE A CA 1
ATOM 1445 C C . PHE A 1 188 ? 19.312 -17.641 -2.869 1 80.88 188 PHE A C 1
ATOM 1447 O O . PHE A 1 188 ? 19.266 -16.625 -2.158 1 80.88 188 PHE A O 1
ATOM 1454 N N . GLN A 1 189 ? 19.234 -17.609 -4.074 1 82.94 189 GLN A N 1
ATOM 1455 C CA . GLN A 1 189 ? 19.109 -16.344 -4.789 1 82.94 189 GLN A CA 1
ATOM 1456 C C . GLN A 1 189 ? 17.797 -15.641 -4.438 1 82.94 189 GLN A C 1
ATOM 1458 O O . GLN A 1 189 ? 17.734 -14.406 -4.414 1 82.94 189 GLN A O 1
ATOM 1463 N N . ASP A 1 190 ? 16.812 -16.438 -4.145 1 84.38 190 ASP A N 1
ATOM 1464 C CA . ASP A 1 190 ? 15.516 -15.883 -3.779 1 84.38 190 ASP A CA 1
ATOM 1465 C C . ASP A 1 190 ? 15.594 -15.156 -2.436 1 84.38 190 ASP A C 1
ATOM 1467 O O . ASP A 1 190 ? 14.961 -14.117 -2.25 1 84.38 190 ASP A O 1
ATOM 1471 N N . LEU A 1 191 ? 16.391 -15.734 -1.64 1 84.25 191 LEU A N 1
ATOM 1472 C CA . LEU A 1 191 ? 16.562 -15.133 -0.323 1 84.25 191 LEU A CA 1
ATOM 1473 C C . LEU A 1 191 ? 17.312 -13.812 -0.425 1 84.25 191 LEU A C 1
ATOM 1475 O O . LEU A 1 191 ? 17 -12.852 0.278 1 84.25 191 LEU A O 1
ATOM 1479 N N . VAL A 1 192 ? 18.25 -13.773 -1.271 1 87.75 192 VAL A N 1
ATOM 1480 C CA . VAL A 1 192 ? 19.031 -12.562 -1.476 1 87.75 192 VAL A CA 1
ATOM 1481 C C . VAL A 1 192 ? 18.141 -11.469 -2.07 1 87.75 192 VAL A C 1
ATOM 1483 O O . VAL A 1 192 ? 18.234 -10.305 -1.671 1 87.75 192 VAL A O 1
ATOM 1486 N N . GLU A 1 193 ? 17.375 -11.875 -2.945 1 86.62 193 GLU A N 1
ATOM 1487 C CA . GLU A 1 193 ? 16.469 -10.922 -3.561 1 86.62 193 GLU A CA 1
ATOM 1488 C C . GLU A 1 193 ? 15.461 -10.375 -2.543 1 86.62 193 GLU A C 1
ATOM 1490 O O . GLU A 1 193 ? 15.109 -9.195 -2.576 1 86.62 193 GLU A O 1
ATOM 1495 N N . GLY A 1 194 ? 15.094 -11.281 -1.652 1 88.62 194 GLY A N 1
ATOM 1496 C CA . GLY A 1 194 ? 14.117 -10.914 -0.633 1 88.62 194 GLY A CA 1
ATOM 1497 C C . GLY A 1 194 ? 14.656 -9.898 0.359 1 88.62 194 GLY A C 1
ATOM 1498 O O . GLY A 1 194 ? 13.883 -9.148 0.957 1 88.62 194 GLY A O 1
ATOM 1499 N N . VAL A 1 195 ? 15.914 -9.898 0.4 1 89.56 195 VAL A N 1
ATOM 1500 C CA . VAL A 1 195 ? 16.516 -8.984 1.368 1 89.56 195 VAL A CA 1
ATOM 1501 C C . VAL A 1 195 ? 17.062 -7.762 0.646 1 89.56 195 VAL A C 1
ATOM 1503 O O . VAL A 1 195 ? 17.078 -6.656 1.197 1 89.56 195 VAL A O 1
ATOM 1506 N N . ALA A 1 196 ? 17.469 -7.883 -0.519 1 93.5 196 ALA A N 1
ATOM 1507 C CA . ALA A 1 196 ? 18.062 -6.793 -1.281 1 93.5 196 ALA A CA 1
ATOM 1508 C C . ALA A 1 196 ? 17.016 -5.762 -1.688 1 93.5 196 ALA A C 1
ATOM 1510 O O . ALA A 1 196 ? 17.25 -4.555 -1.622 1 93.5 196 ALA A O 1
ATOM 1511 N N . LYS A 1 197 ? 15.906 -6.234 -2.09 1 95.88 197 LYS A N 1
ATOM 1512 C CA . LYS A 1 197 ? 14.844 -5.336 -2.535 1 95.88 197 LYS A CA 1
ATOM 1513 C C . LYS A 1 197 ? 14.422 -4.391 -1.414 1 95.88 197 LYS A C 1
ATOM 1515 O O . LYS A 1 197 ? 14.359 -3.176 -1.608 1 95.88 197 LYS A O 1
ATOM 1520 N N . PRO A 1 198 ? 14.219 -4.949 -0.21 1 96.94 198 PRO A N 1
ATOM 1521 C CA . PRO A 1 198 ? 13.797 -4.051 0.868 1 96.94 198 PRO A CA 1
ATOM 1522 C C . PRO A 1 198 ? 14.859 -3.014 1.221 1 96.94 198 PRO A C 1
ATOM 1524 O O . PRO A 1 198 ? 14.523 -1.919 1.686 1 96.94 198 PRO A O 1
ATOM 1527 N N . PHE A 1 199 ? 16.062 -3.336 1.004 1 96.19 199 PHE A N 1
ATOM 1528 C CA . PHE A 1 199 ? 17.141 -2.369 1.222 1 96.19 199 PHE A CA 1
ATOM 1529 C C . PHE A 1 199 ? 16.969 -1.155 0.318 1 96.19 199 PHE A C 1
ATOM 1531 O O . PHE A 1 199 ? 17.094 -0.015 0.77 1 96.19 199 PHE A O 1
ATOM 1538 N N . VAL A 1 200 ? 16.688 -1.412 -0.847 1 96.44 200 VAL A N 1
ATOM 1539 C CA . VAL A 1 200 ? 16.5 -0.346 -1.825 1 96.44 200 VAL A CA 1
ATOM 1540 C C . VAL A 1 200 ? 15.203 0.399 -1.53 1 96.44 200 VAL A C 1
ATOM 1542 O O . VAL A 1 200 ? 15.156 1.628 -1.615 1 96.44 200 VAL A O 1
ATOM 1545 N N . PHE A 1 201 ? 14.18 -0.367 -1.155 1 97.75 201 PHE A N 1
ATOM 1546 C CA . PHE A 1 201 ? 12.891 0.24 -0.858 1 97.75 201 PHE A CA 1
ATOM 1547 C C . PHE A 1 201 ? 12.984 1.153 0.358 1 97.75 201 PHE A C 1
ATOM 1549 O O . PHE A 1 201 ? 12.391 2.232 0.379 1 97.75 201 PHE A O 1
ATOM 1556 N N . GLY A 1 202 ? 13.742 0.655 1.344 1 96.81 202 GLY A N 1
ATOM 1557 C CA . GLY A 1 202 ? 13.961 1.495 2.512 1 96.81 202 GLY A CA 1
ATOM 1558 C C . GLY A 1 202 ? 14.68 2.793 2.189 1 96.81 202 GLY A C 1
ATOM 1559 O O . GLY A 1 202 ? 14.336 3.848 2.73 1 96.81 202 GLY A O 1
ATOM 1560 N N . PHE A 1 203 ? 15.602 2.697 1.336 1 96.56 203 PHE A N 1
ATOM 1561 C CA . PHE A 1 203 ? 16.312 3.879 0.875 1 96.56 203 PHE A CA 1
ATOM 1562 C C . PHE A 1 203 ? 15.367 4.867 0.208 1 96.56 203 PHE A C 1
ATOM 1564 O O . PHE A 1 203 ? 15.398 6.062 0.503 1 96.56 203 PHE A O 1
ATOM 1571 N N . LEU A 1 204 ? 14.531 4.383 -0.626 1 96.12 204 LEU A N 1
ATOM 1572 C CA . LEU A 1 204 ? 13.594 5.219 -1.37 1 96.12 204 LEU A CA 1
ATOM 1573 C C . LEU A 1 204 ? 12.602 5.898 -0.43 1 96.12 204 LEU A C 1
ATOM 1575 O O . LEU A 1 204 ? 12.359 7.102 -0.541 1 96.12 204 LEU A O 1
ATOM 1579 N N . ILE A 1 205 ? 12.062 5.164 0.469 1 96.62 205 ILE A N 1
ATOM 1580 C CA . ILE A 1 205 ? 11.047 5.68 1.383 1 96.62 205 ILE A CA 1
ATOM 1581 C C . ILE A 1 205 ? 11.641 6.789 2.246 1 96.62 205 ILE A C 1
ATOM 1583 O O . ILE A 1 205 ? 11.047 7.855 2.396 1 96.62 205 ILE A O 1
ATOM 1587 N N . ALA A 1 206 ? 12.82 6.527 2.777 1 96.31 206 ALA A N 1
ATOM 1588 C CA . ALA A 1 206 ? 13.469 7.5 3.652 1 96.31 206 ALA A CA 1
ATOM 1589 C C . ALA A 1 206 ? 13.828 8.773 2.889 1 96.31 206 ALA A C 1
ATOM 1591 O O . ALA A 1 206 ? 13.609 9.883 3.377 1 96.31 206 ALA A O 1
ATOM 1592 N N . MET A 1 207 ? 14.32 8.609 1.714 1 95.94 207 MET A N 1
ATOM 1593 C CA . MET A 1 207 ? 14.812 9.758 0.959 1 95.94 207 MET A CA 1
ATOM 1594 C C . MET A 1 207 ? 13.656 10.57 0.387 1 95.94 207 MET A C 1
ATOM 1596 O O . MET A 1 207 ? 13.695 11.805 0.393 1 95.94 207 MET A O 1
ATOM 1600 N N . ILE A 1 208 ? 12.711 9.914 -0.093 1 95.44 208 ILE A N 1
ATOM 1601 C CA . ILE A 1 208 ? 11.555 10.617 -0.646 1 95.44 208 ILE A CA 1
ATOM 1602 C C . ILE A 1 208 ? 10.812 11.352 0.469 1 95.44 208 ILE A C 1
ATOM 1604 O O . ILE A 1 208 ? 10.43 12.516 0.305 1 95.44 208 ILE A O 1
ATOM 1608 N N . GLY A 1 209 ? 10.641 10.656 1.559 1 94.31 209 GLY A N 1
ATOM 1609 C CA . GLY A 1 209 ? 10 11.297 2.697 1 94.31 209 GLY A CA 1
ATOM 1610 C C . GLY A 1 209 ? 10.758 12.508 3.207 1 94.31 209 GLY A C 1
ATOM 1611 O O . GLY A 1 209 ? 10.156 13.539 3.521 1 94.31 209 GLY A O 1
ATOM 1612 N N . SER A 1 210 ? 12.023 12.383 3.32 1 94.88 210 SER A N 1
ATOM 1613 C CA . SER A 1 210 ? 12.844 13.484 3.809 1 94.88 210 SER A CA 1
ATOM 1614 C C . SER A 1 210 ? 12.828 14.656 2.836 1 94.88 210 SER A C 1
ATOM 1616 O O . SER A 1 210 ? 12.758 15.82 3.254 1 94.88 210 SER A O 1
ATOM 1618 N N . TYR A 1 211 ? 12.914 14.336 1.613 1 94.38 211 TYR A N 1
ATOM 1619 C CA . TYR A 1 211 ? 12.906 15.383 0.604 1 94.38 211 TYR A CA 1
ATOM 1620 C C . TYR A 1 211 ? 11.578 16.125 0.599 1 94.38 211 TYR A C 1
ATOM 1622 O O . TYR A 1 211 ? 11.547 17.359 0.579 1 94.38 211 TYR A O 1
ATOM 1630 N N . ALA A 1 212 ? 10.547 15.398 0.6 1 93.19 212 ALA A N 1
ATOM 1631 C CA . ALA A 1 212 ? 9.219 16 0.608 1 93.19 212 ALA A CA 1
ATOM 1632 C C . ALA A 1 212 ? 9.008 16.844 1.863 1 93.19 212 ALA A C 1
ATOM 1634 O O . ALA A 1 212 ? 8.344 17.891 1.817 1 93.19 212 ALA A O 1
ATOM 1635 N N . GLY A 1 213 ? 9.531 16.375 2.93 1 91.94 213 GLY A N 1
ATOM 1636 C CA . GLY A 1 213 ? 9.406 17.109 4.18 1 91.94 213 GLY A CA 1
ATOM 1637 C C . GLY A 1 213 ? 10.203 18.406 4.199 1 91.94 213 GLY A C 1
ATOM 1638 O O . GLY A 1 213 ? 9.68 19.453 4.562 1 91.94 213 GLY A O 1
ATOM 1639 N N . LEU A 1 214 ? 11.398 18.359 3.74 1 92.44 214 LEU A N 1
ATOM 1640 C CA . LEU A 1 214 ? 12.305 19.5 3.818 1 92.44 214 LEU A CA 1
ATOM 1641 C C . LEU A 1 214 ? 11.914 20.578 2.805 1 92.44 214 LEU A C 1
ATOM 1643 O O . LEU A 1 214 ? 12.312 21.734 2.941 1 92.44 214 LEU A O 1
ATOM 1647 N N . THR A 1 215 ? 11.125 20.156 1.85 1 91.81 215 THR A N 1
ATOM 1648 C CA . THR A 1 215 ? 10.75 21.109 0.82 1 91.81 215 THR A CA 1
ATOM 1649 C C . THR A 1 215 ? 9.297 21.562 0.997 1 91.81 215 THR A C 1
ATOM 1651 O O . THR A 1 215 ? 8.711 22.156 0.096 1 91.81 215 THR A O 1
ATOM 1654 N N . THR A 1 216 ? 8.766 21.234 2.08 1 88.5 216 THR A N 1
ATOM 1655 C CA . THR A 1 216 ? 7.367 21.562 2.342 1 88.5 216 THR A CA 1
ATOM 1656 C C . THR A 1 216 ? 7.207 23.062 2.613 1 88.5 216 THR A C 1
ATOM 1658 O O . THR A 1 216 ? 8.164 23.734 2.992 1 88.5 216 THR A O 1
ATOM 1661 N N . SER A 1 217 ? 5.992 23.516 2.189 1 87.38 217 SER A N 1
ATOM 1662 C CA . SER A 1 217 ? 5.605 24.891 2.494 1 87.38 217 SER A CA 1
ATOM 1663 C C . SER A 1 217 ? 4.094 25.016 2.666 1 87.38 217 SER A C 1
ATOM 1665 O O . SER A 1 217 ? 3.355 24.062 2.404 1 87.38 217 SER A O 1
ATOM 1667 N N . GLY A 1 218 ? 3.568 26.094 3.297 1 84.75 218 GLY A N 1
ATOM 1668 C CA . GLY A 1 218 ? 2.137 26.359 3.305 1 84.75 218 GLY A CA 1
ATOM 1669 C C . GLY A 1 218 ? 1.456 25.906 4.582 1 84.75 218 GLY A C 1
ATOM 1670 O O . GLY A 1 218 ? 0.288 25.5 4.562 1 84.75 218 GLY A O 1
ATOM 1671 N N . GLY A 1 219 ? 2.172 25.812 5.621 1 80 219 GLY A N 1
ATOM 1672 C CA . GLY A 1 219 ? 1.581 25.531 6.918 1 80 219 GLY A CA 1
ATOM 1673 C C . GLY A 1 219 ? 1.118 24.094 7.059 1 80 219 GLY A C 1
ATOM 1674 O O . GLY A 1 219 ? 1.724 23.188 6.488 1 80 219 GLY A O 1
ATOM 1675 N N . ALA A 1 220 ? 0.049 23.938 7.789 1 75.88 220 ALA A N 1
ATOM 1676 C CA . ALA A 1 220 ? -0.455 22.609 8.102 1 75.88 220 ALA A CA 1
ATOM 1677 C C . ALA A 1 220 ? -0.996 21.906 6.855 1 75.88 220 ALA A C 1
ATOM 1679 O O . ALA A 1 220 ? -0.757 20.719 6.645 1 75.88 220 ALA A O 1
ATOM 1680 N N . GLU A 1 221 ? -1.649 22.609 6.047 1 81.5 221 GLU A N 1
ATOM 1681 C CA . GLU A 1 221 ? -2.182 22.047 4.809 1 81.5 221 GLU A CA 1
ATOM 1682 C C . GLU A 1 221 ? -1.058 21.594 3.877 1 81.5 221 GLU A C 1
ATOM 1684 O O . GLU A 1 221 ? -1.165 20.547 3.223 1 81.5 221 GLU A O 1
ATOM 1689 N N . GLY A 1 222 ? -0.038 22.344 3.904 1 84.25 222 GLY A N 1
ATOM 1690 C CA . GLY A 1 222 ? 1.117 22 3.092 1 84.25 222 GLY A CA 1
ATOM 1691 C C . GLY A 1 222 ? 1.812 20.734 3.555 1 84.25 222 GLY A C 1
ATOM 1692 O O . GLY A 1 222 ? 2.246 19.922 2.736 1 84.25 222 GLY A O 1
ATOM 1693 N N . VAL A 1 223 ? 1.889 20.641 4.895 1 84.44 223 VAL A N 1
ATOM 1694 C CA . VAL A 1 223 ? 2.506 19.453 5.473 1 84.44 223 VAL A CA 1
ATOM 1695 C C . VAL A 1 223 ? 1.689 18.219 5.109 1 84.44 223 VAL A C 1
ATOM 1697 O O . VAL A 1 223 ? 2.25 17.188 4.73 1 84.44 223 VAL A O 1
ATOM 1700 N N . GLY A 1 224 ? 0.419 18.281 5.137 1 83.25 224 GLY A N 1
ATOM 1701 C CA . GLY A 1 224 ? -0.448 17.188 4.75 1 83.25 224 GLY A CA 1
ATOM 1702 C C . GLY A 1 224 ? -0.323 16.812 3.283 1 83.25 224 GLY A C 1
ATOM 1703 O O . GLY A 1 224 ? -0.262 15.633 2.939 1 83.25 224 GLY A O 1
ATOM 1704 N N . ALA A 1 225 ? -0.248 17.75 2.492 1 86.94 225 ALA A N 1
ATOM 1705 C CA . ALA A 1 225 ? -0.116 17.531 1.057 1 86.94 225 ALA A CA 1
ATOM 1706 C C . ALA A 1 225 ? 1.228 16.875 0.724 1 86.94 225 ALA A C 1
ATOM 1708 O O . ALA A 1 225 ? 1.311 16.031 -0.16 1 86.94 225 ALA A O 1
ATOM 1709 N N . ALA A 1 226 ? 2.225 17.359 1.426 1 89.25 226 ALA A N 1
ATOM 1710 C CA . ALA A 1 226 ? 3.557 16.797 1.214 1 89.25 226 ALA A CA 1
ATOM 1711 C C . ALA A 1 226 ? 3.609 15.328 1.641 1 89.25 226 ALA A C 1
ATOM 1713 O O . ALA A 1 226 ? 4.246 14.508 0.98 1 89.25 226 ALA A O 1
ATOM 1714 N N . ALA A 1 227 ? 2.982 15.055 2.764 1 88.5 227 ALA A N 1
ATOM 1715 C CA . ALA A 1 227 ? 2.936 13.68 3.252 1 88.5 227 ALA A CA 1
ATOM 1716 C C . ALA A 1 227 ? 2.221 12.766 2.258 1 88.5 227 ALA A C 1
ATOM 1718 O O . ALA A 1 227 ? 2.668 11.648 1.999 1 88.5 227 ALA A O 1
ATOM 1719 N N . LYS A 1 228 ? 1.173 13.227 1.664 1 86.75 228 LYS A N 1
ATOM 1720 C CA . LYS A 1 228 ? 0.445 12.477 0.643 1 86.75 228 LYS A CA 1
ATOM 1721 C C . LYS A 1 228 ? 1.325 12.211 -0.574 1 86.75 228 LYS A C 1
ATOM 1723 O O . LYS A 1 228 ? 1.389 11.078 -1.063 1 86.75 228 LYS A O 1
ATOM 1728 N N . ARG A 1 229 ? 1.959 13.195 -0.95 1 89.81 229 ARG A N 1
ATOM 1729 C CA . ARG A 1 229 ? 2.814 13.086 -2.129 1 89.81 229 ARG A CA 1
ATOM 1730 C C . ARG A 1 229 ? 3.957 12.109 -1.885 1 89.81 229 ARG A C 1
ATOM 1732 O O . ARG A 1 229 ? 4.328 11.344 -2.779 1 89.81 229 ARG A O 1
ATOM 1739 N N . ALA A 1 230 ? 4.457 12.219 -0.71 1 91.62 230 ALA A N 1
ATOM 1740 C CA . ALA A 1 230 ? 5.566 11.336 -0.37 1 91.62 230 ALA A CA 1
ATOM 1741 C C . ALA A 1 230 ? 5.133 9.867 -0.414 1 91.62 230 ALA A C 1
ATOM 1743 O O . ALA A 1 230 ? 5.863 9.016 -0.911 1 91.62 230 ALA A O 1
ATOM 1744 N N . VAL A 1 231 ? 3.975 9.586 0.12 1 91.12 231 VAL A N 1
ATOM 1745 C CA . VAL A 1 231 ? 3.467 8.219 0.15 1 91.12 231 VAL A CA 1
ATOM 1746 C C . VAL A 1 231 ? 3.221 7.723 -1.274 1 91.12 231 VAL A C 1
ATOM 1748 O O . VAL A 1 231 ? 3.625 6.613 -1.634 1 91.12 231 VAL A O 1
ATOM 1751 N N . VAL A 1 232 ? 2.66 8.547 -2.076 1 90.62 232 VAL A N 1
ATOM 1752 C CA . VAL A 1 232 ? 2.316 8.195 -3.449 1 90.62 232 VAL A CA 1
ATOM 1753 C C . VAL A 1 232 ? 3.588 7.926 -4.25 1 90.62 232 VAL A C 1
ATOM 1755 O O . VAL A 1 232 ? 3.719 6.879 -4.891 1 90.62 232 VAL A O 1
ATOM 1758 N N . VAL A 1 233 ? 4.52 8.805 -4.129 1 92.5 233 VAL A N 1
ATOM 1759 C CA . VAL A 1 233 ? 5.75 8.703 -4.906 1 92.5 233 VAL A CA 1
ATOM 1760 C C . VAL A 1 233 ? 6.57 7.512 -4.426 1 92.5 233 VAL A C 1
ATOM 1762 O O . VAL A 1 233 ? 7.121 6.762 -5.234 1 92.5 233 VAL A O 1
ATOM 1765 N N . SER A 1 234 ? 6.625 7.371 -3.131 1 94.94 234 SER A N 1
ATOM 1766 C CA . SER A 1 234 ? 7.359 6.23 -2.592 1 94.94 234 SER A CA 1
ATOM 1767 C C . SER A 1 234 ? 6.746 4.914 -3.055 1 94.94 234 SER A C 1
ATOM 1769 O O . SER A 1 234 ? 7.469 3.982 -3.424 1 94.94 234 SER A O 1
ATOM 1771 N N . SER A 1 235 ? 5.457 4.809 -3.023 1 93.12 235 SER A N 1
ATOM 1772 C CA . SER A 1 235 ? 4.773 3.58 -3.41 1 93.12 235 SER A CA 1
ATOM 1773 C C . SER A 1 235 ? 5.004 3.256 -4.883 1 93.12 235 SER A C 1
ATOM 1775 O O . SER A 1 235 ? 5.262 2.104 -5.238 1 93.12 235 SER A O 1
ATOM 1777 N N . ILE A 1 236 ? 4.941 4.242 -5.66 1 91.81 236 ILE A N 1
ATOM 1778 C CA . ILE A 1 236 ? 5.176 4.059 -7.09 1 91.81 236 ILE A CA 1
ATOM 1779 C C . ILE A 1 236 ? 6.609 3.596 -7.324 1 91.81 236 ILE A C 1
ATOM 1781 O O . ILE A 1 236 ? 6.852 2.654 -8.086 1 91.81 236 ILE A O 1
ATOM 1785 N N . MET A 1 237 ? 7.504 4.23 -6.703 1 94.69 237 MET A N 1
ATOM 1786 C CA . MET A 1 237 ? 8.914 3.91 -6.906 1 94.69 237 MET A CA 1
ATOM 1787 C C . MET A 1 237 ? 9.227 2.506 -6.402 1 94.69 237 MET A C 1
ATOM 1789 O O . MET A 1 237 ? 10.086 1.817 -6.965 1 94.69 237 MET A O 1
ATOM 1793 N N . VAL A 1 238 ? 8.562 2.123 -5.355 1 95.62 238 VAL A N 1
ATOM 1794 C CA . VAL A 1 238 ? 8.742 0.772 -4.832 1 95.62 238 VAL A CA 1
ATOM 1795 C C . VAL A 1 238 ? 8.312 -0.251 -5.883 1 95.62 238 VAL A C 1
ATOM 1797 O O . VAL A 1 238 ? 9.031 -1.222 -6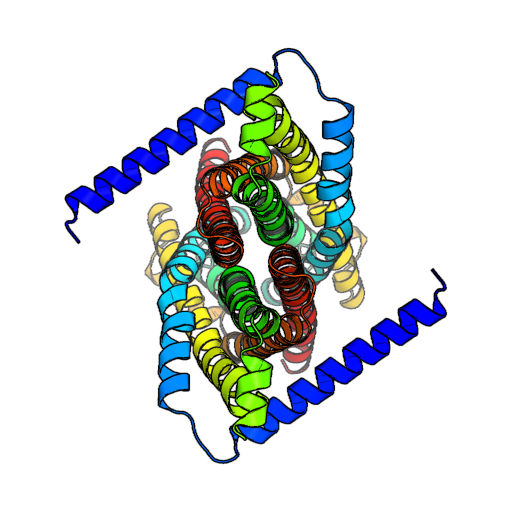.141 1 95.62 238 VAL A O 1
ATOM 1800 N N . LEU A 1 239 ? 7.227 -0.017 -6.547 1 93.62 239 LEU A N 1
ATOM 1801 C CA . LEU A 1 239 ? 6.699 -0.952 -7.531 1 93.62 239 LEU A CA 1
ATOM 1802 C C . LEU A 1 239 ? 7.562 -0.967 -8.789 1 93.62 239 LEU A C 1
ATOM 1804 O O . LEU A 1 239 ? 7.852 -2.033 -9.336 1 93.62 239 LEU A O 1
ATOM 1808 N N . VAL A 1 240 ? 7.957 0.208 -9.172 1 93.38 240 VAL A N 1
ATOM 1809 C CA . VAL A 1 240 ? 8.789 0.321 -10.359 1 93.38 240 VAL A CA 1
ATOM 1810 C C . VAL A 1 240 ? 10.141 -0.347 -10.109 1 93.38 240 VAL A C 1
ATOM 1812 O O . VAL A 1 240 ? 10.617 -1.127 -10.938 1 93.38 240 VAL A O 1
ATOM 1815 N N . CYS A 1 241 ? 10.742 -0.048 -9.016 1 95.12 241 CYS A N 1
ATOM 1816 C CA . CYS A 1 241 ? 12.039 -0.616 -8.68 1 95.12 241 CYS A CA 1
ATOM 1817 C C . CYS A 1 241 ? 11.945 -2.127 -8.5 1 95.12 241 CYS A C 1
ATOM 1819 O O . CYS A 1 241 ? 12.883 -2.855 -8.828 1 95.12 241 CYS A O 1
ATOM 1821 N N . ASP A 1 242 ? 10.867 -2.561 -7.926 1 94.31 242 ASP A N 1
ATOM 1822 C CA . ASP A 1 242 ? 10.664 -3.998 -7.762 1 94.31 242 ASP A CA 1
ATOM 1823 C C . ASP A 1 242 ? 10.75 -4.719 -9.109 1 94.31 242 ASP A C 1
ATOM 1825 O O . ASP A 1 242 ? 11.398 -5.762 -9.219 1 94.31 242 ASP A O 1
ATOM 1829 N N . PHE A 1 243 ? 10.102 -4.195 -10.078 1 93.56 243 PHE A N 1
ATOM 1830 C CA . PHE A 1 243 ? 10.094 -4.816 -11.391 1 93.56 243 PHE A CA 1
ATOM 1831 C C . PHE A 1 243 ? 11.508 -4.883 -11.969 1 93.56 243 PHE A C 1
ATOM 1833 O O . PHE A 1 243 ? 11.938 -5.938 -12.438 1 93.56 243 PHE A O 1
ATOM 1840 N N . PHE A 1 244 ? 12.172 -3.801 -11.906 1 93.5 244 PHE A N 1
ATOM 1841 C CA . PHE A 1 244 ? 13.5 -3.754 -12.508 1 93.5 244 PHE A CA 1
ATOM 1842 C C . PHE A 1 244 ? 14.477 -4.629 -11.727 1 93.5 244 PHE A C 1
ATOM 1844 O O . PHE A 1 244 ? 15.352 -5.266 -12.312 1 93.5 244 PHE A O 1
ATOM 1851 N N . MET A 1 245 ? 14.352 -4.621 -10.469 1 93 245 MET A N 1
ATOM 1852 C CA . MET A 1 245 ? 15.211 -5.488 -9.664 1 93 245 MET A CA 1
ATOM 1853 C C . MET A 1 245 ? 14.914 -6.957 -9.945 1 93 245 MET A C 1
ATOM 1855 O O . MET A 1 245 ? 15.836 -7.777 -10.016 1 93 245 MET A O 1
ATOM 1859 N N . THR A 1 246 ? 13.633 -7.238 -10.078 1 90.06 246 THR A N 1
ATOM 1860 C CA . THR A 1 246 ? 13.25 -8.609 -10.406 1 90.06 246 THR A CA 1
ATOM 1861 C C . THR A 1 246 ? 13.828 -9.016 -11.758 1 90.06 246 THR A C 1
ATOM 1863 O O . THR A 1 246 ? 14.344 -10.125 -11.914 1 90.06 246 THR A O 1
ATOM 1866 N N . LYS A 1 247 ? 13.797 -8.156 -12.695 1 89 247 LYS A N 1
ATOM 1867 C CA . LYS A 1 247 ? 14.328 -8.43 -14.031 1 89 247 LYS A CA 1
ATOM 1868 C C . LYS A 1 247 ? 15.844 -8.617 -13.984 1 89 247 LYS A C 1
ATOM 1870 O O . LYS A 1 247 ? 16.391 -9.492 -14.664 1 89 247 LYS A O 1
ATOM 1875 N N . ILE A 1 248 ? 16.453 -7.801 -13.172 1 88.62 248 ILE A N 1
ATOM 1876 C CA . ILE A 1 248 ? 17.906 -7.867 -13.055 1 88.62 248 ILE A CA 1
ATOM 1877 C C . ILE A 1 248 ? 18.312 -9.188 -12.414 1 88.62 248 ILE A C 1
ATOM 1879 O O . ILE A 1 248 ? 19.266 -9.844 -12.859 1 88.62 248 ILE A O 1
ATOM 1883 N N . PHE A 1 249 ? 17.609 -9.602 -11.453 1 85.31 249 PHE A N 1
ATOM 1884 C CA . PHE A 1 249 ? 17.953 -10.828 -10.742 1 85.31 249 PHE A CA 1
ATOM 1885 C C . PHE A 1 249 ? 17.688 -12.047 -11.617 1 85.31 249 PHE A C 1
ATOM 1887 O O . PHE A 1 249 ? 18.375 -13.062 -11.5 1 85.31 249 PHE A O 1
ATOM 1894 N N . ILE A 1 250 ? 16.734 -11.969 -12.5 1 80.25 250 ILE A N 1
ATOM 1895 C CA . ILE A 1 250 ? 16.422 -13.078 -13.398 1 80.25 250 ILE A CA 1
ATOM 1896 C C . ILE A 1 250 ? 17.531 -13.234 -14.43 1 80.25 250 ILE A C 1
ATOM 1898 O O . ILE A 1 250 ? 17.859 -14.359 -14.828 1 80.25 250 ILE A O 1
ATOM 1902 N N . VAL A 1 251 ? 18.062 -12.078 -14.805 1 74.94 251 VAL A N 1
ATOM 1903 C CA . VAL A 1 251 ? 19.141 -12.133 -15.781 1 74.94 251 VAL A CA 1
ATOM 1904 C C . VAL A 1 251 ? 20.375 -12.789 -15.164 1 74.94 251 VAL A C 1
ATOM 1906 O O . VAL A 1 251 ? 21.109 -13.5 -15.844 1 74.94 251 VAL A O 1
ATOM 1909 N N . PHE A 1 252 ? 20.5 -12.594 -13.914 1 70.12 252 PHE A N 1
ATOM 1910 C CA . PHE A 1 252 ? 21.656 -13.172 -13.25 1 70.12 252 PHE A CA 1
ATOM 1911 C C . PHE A 1 252 ? 21.375 -14.594 -12.789 1 70.12 252 PHE A C 1
ATOM 1913 O O . PHE A 1 252 ? 22.266 -15.273 -12.266 1 70.12 252 PHE A O 1
ATOM 1920 N N . ARG A 1 253 ? 20.172 -15.055 -13 1 67.12 253 ARG A N 1
ATOM 1921 C CA . ARG A 1 253 ? 19.844 -16.438 -12.641 1 67.12 253 ARG A CA 1
ATOM 1922 C C . ARG A 1 253 ? 20.203 -17.391 -13.766 1 67.12 253 ARG A C 1
ATOM 1924 O O . ARG A 1 253 ? 19.984 -17.094 -14.945 1 67.12 253 ARG A O 1
ATOM 1931 N N . MET B 1 1 ? -1.161 2.533 31.688 1 44.78 1 MET B N 1
ATOM 1932 C CA . MET B 1 1 ? -2.467 2.744 31.078 1 44.78 1 MET B CA 1
ATOM 1933 C C . MET B 1 1 ? -3.381 1.547 31.312 1 44.78 1 MET B C 1
ATOM 1935 O O . MET B 1 1 ? -2.998 0.405 31.047 1 44.78 1 MET B O 1
ATOM 1939 N N . ASN B 1 2 ? -4.324 1.624 32.031 1 50.56 2 ASN B N 1
ATOM 1940 C CA . ASN B 1 2 ? -5.242 0.573 32.438 1 50.56 2 ASN B CA 1
ATOM 1941 C C . ASN B 1 2 ? -5.883 -0.13 31.25 1 50.56 2 ASN B C 1
ATOM 1943 O O . ASN B 1 2 ? -6.426 0.523 30.359 1 50.56 2 ASN B O 1
ATOM 1947 N N . PRO B 1 3 ? -5.547 -1.333 31.156 1 57.53 3 PRO B N 1
ATOM 1948 C CA . PRO B 1 3 ? -6.082 -2.145 30.062 1 57.53 3 PRO B CA 1
ATOM 1949 C C . PRO B 1 3 ? -7.582 -1.934 29.844 1 57.53 3 PRO B C 1
ATOM 1951 O O . PRO B 1 3 ? -8.055 -1.954 28.703 1 57.53 3 PRO B O 1
ATOM 1954 N N . GLU B 1 4 ? -8.305 -1.742 30.891 1 56.16 4 GLU B N 1
ATOM 1955 C CA . GLU B 1 4 ? -9.742 -1.534 30.781 1 56.16 4 GLU B CA 1
ATOM 1956 C C . GLU B 1 4 ? -10.062 -0.236 30.047 1 56.16 4 GLU B C 1
ATOM 1958 O O . GLU B 1 4 ? -10.977 -0.194 29.219 1 56.16 4 GLU B O 1
ATOM 1963 N N . ARG B 1 5 ? -9.312 0.79 30.359 1 61.03 5 ARG B N 1
ATOM 1964 C CA . ARG B 1 5 ? -9.531 2.082 29.719 1 61.03 5 ARG B CA 1
ATOM 1965 C C . ARG B 1 5 ? -9.188 2.021 28.234 1 61.03 5 ARG B C 1
ATOM 1967 O O . ARG B 1 5 ? -9.875 2.617 27.406 1 61.03 5 ARG B O 1
ATOM 1974 N N . THR B 1 6 ? -8.234 1.189 27.969 1 66.38 6 THR B N 1
ATOM 1975 C CA . THR B 1 6 ? -7.824 1.036 26.562 1 66.38 6 THR B CA 1
ATOM 1976 C C . THR B 1 6 ? -8.883 0.276 25.781 1 66.38 6 THR B C 1
ATOM 1978 O O . THR B 1 6 ? -9.203 0.642 24.641 1 66.38 6 THR B O 1
ATOM 1981 N N . VAL B 1 7 ? -9.422 -0.727 26.453 1 65.56 7 VAL B N 1
ATOM 1982 C CA . VAL B 1 7 ? -10.453 -1.517 25.797 1 65.56 7 VAL B CA 1
ATOM 1983 C C . VAL B 1 7 ? -11.711 -0.673 25.609 1 65.56 7 VAL B C 1
ATOM 1985 O O . VAL B 1 7 ? -12.352 -0.72 24.562 1 65.56 7 VAL B O 1
ATOM 1988 N N . LYS B 1 8 ? -12.047 0.14 26.656 1 61.53 8 LYS B N 1
ATOM 1989 C CA . LYS B 1 8 ? -13.227 0.99 26.594 1 61.53 8 LYS B CA 1
ATOM 1990 C C . LYS B 1 8 ? -13.07 2.07 25.516 1 61.53 8 LYS B C 1
ATOM 1992 O O . LYS B 1 8 ? -14.008 2.361 24.781 1 61.53 8 LYS B O 1
ATOM 1997 N N . TRP B 1 9 ? -11.891 2.525 25.516 1 66.56 9 TRP B N 1
ATOM 1998 C CA . TRP B 1 9 ? -11.602 3.541 24.5 1 66.56 9 TRP B CA 1
ATOM 1999 C C . TRP B 1 9 ? -11.68 2.953 23.094 1 66.56 9 TRP B C 1
ATOM 2001 O O . TRP B 1 9 ? -12.273 3.557 22.203 1 66.56 9 TRP B O 1
ATOM 2011 N N . PHE B 1 10 ? -11.266 1.765 23.047 1 70.81 10 PHE B N 1
ATOM 2012 C CA . PHE B 1 10 ? -11.312 1.064 21.766 1 70.81 10 PHE B CA 1
ATOM 2013 C C . PHE B 1 10 ? -12.75 0.774 21.344 1 70.81 10 PHE B C 1
ATOM 2015 O O . PHE B 1 10 ? -13.117 0.975 20.188 1 70.81 10 PHE B O 1
ATOM 2022 N N . LEU B 1 11 ? -13.516 0.369 22.266 1 69.81 11 LEU B N 1
ATOM 2023 C CA . LEU B 1 11 ? -14.914 0.04 21.984 1 69.81 11 LEU B CA 1
ATOM 2024 C C . LEU B 1 11 ? -15.703 1.293 21.625 1 69.81 11 LEU B C 1
ATOM 2026 O O . LEU B 1 11 ? -16.562 1.255 20.734 1 69.81 11 LEU B O 1
ATOM 2030 N N . GLN B 1 12 ? -15.422 2.348 22.312 1 71.88 12 GLN B N 1
ATOM 2031 C CA . GLN B 1 12 ? -16.094 3.609 22.016 1 71.88 12 GLN B CA 1
ATOM 2032 C C . GLN B 1 12 ? -15.727 4.117 20.625 1 71.88 12 GLN B C 1
ATOM 2034 O O . GLN B 1 12 ? -16.578 4.641 19.906 1 71.88 12 GLN B O 1
ATOM 2039 N N . GLU B 1 13 ? -14.523 3.908 20.328 1 74.88 13 GLU B N 1
ATOM 2040 C CA . GLU B 1 13 ? -14.07 4.324 19.016 1 74.88 13 GLU B CA 1
ATOM 2041 C C . GLU B 1 13 ? -14.695 3.469 17.906 1 74.88 13 GLU B C 1
ATOM 2043 O O . GLU B 1 13 ? -15.094 3.986 16.875 1 74.88 13 GLU B O 1
ATOM 2048 N N . LEU B 1 14 ? -14.797 2.238 18.25 1 77.12 14 LEU B N 1
ATOM 2049 C CA . LEU B 1 14 ? -15.422 1.312 17.312 1 77.12 14 LEU B CA 1
ATOM 2050 C C . LEU B 1 14 ? -16.906 1.634 17.125 1 77.12 14 LEU B C 1
ATOM 2052 O O . LEU B 1 14 ? -17.422 1.602 16.016 1 77.12 14 LEU B O 1
ATOM 2056 N N . GLN B 1 15 ? -17.531 1.925 18.266 1 73.31 15 GLN B N 1
ATOM 2057 C CA . GLN B 1 15 ? -18.953 2.279 18.203 1 73.31 15 GLN B CA 1
ATOM 2058 C C . GLN B 1 15 ? -19.172 3.557 17.406 1 73.31 15 GLN B C 1
ATOM 2060 O O . GLN B 1 15 ? -20.094 3.639 16.594 1 73.31 15 GLN B O 1
ATOM 2065 N N . ALA B 1 16 ? -18.312 4.504 17.688 1 79.5 16 ALA B N 1
ATOM 2066 C CA . ALA B 1 16 ? -18.438 5.77 16.969 1 79.5 16 ALA B CA 1
ATOM 2067 C C . ALA B 1 16 ? -18.203 5.578 15.477 1 79.5 16 ALA B C 1
ATOM 2069 O O . ALA B 1 16 ? -18.891 6.199 14.656 1 79.5 16 ALA B O 1
ATOM 2070 N N . PHE B 1 17 ? -17.359 4.723 15.242 1 82.62 17 PHE B N 1
ATOM 2071 C CA . PHE B 1 17 ? -17.094 4.414 13.844 1 82.62 17 PHE B CA 1
ATOM 2072 C C . PHE B 1 17 ? -18.297 3.748 13.195 1 82.62 17 PHE B C 1
ATOM 2074 O O . PHE B 1 17 ? -18.688 4.113 12.078 1 82.62 17 PHE B O 1
ATOM 2081 N N . PHE B 1 18 ? -18.875 2.873 13.875 1 82.5 18 PHE B N 1
ATOM 2082 C CA . PHE B 1 18 ? -20.016 2.15 13.32 1 82.5 18 PHE B CA 1
ATOM 2083 C C . PHE B 1 18 ? -21.219 3.072 13.172 1 82.5 18 PHE B C 1
ATOM 2085 O O . PHE B 1 18 ? -21.969 2.965 12.195 1 82.5 18 PHE B O 1
ATOM 2092 N N . VAL B 1 19 ? -21.375 3.975 14.125 1 80.31 19 VAL B N 1
ATOM 2093 C CA . VAL B 1 19 ? -22.5 4.914 14.062 1 80.31 19 VAL B CA 1
ATOM 2094 C C . VAL B 1 19 ? -22.312 5.844 12.867 1 80.31 19 VAL B C 1
ATOM 2096 O O . VAL B 1 19 ? -23.266 6.082 12.109 1 80.31 19 VAL B O 1
ATOM 2099 N N . LEU B 1 20 ? -21.156 6.266 12.68 1 83.5 20 LEU B N 1
ATOM 2100 C CA . LEU B 1 20 ? -20.891 7.137 11.539 1 83.5 20 LEU B CA 1
ATOM 2101 C C . LEU B 1 20 ? -21.109 6.395 10.227 1 83.5 20 LEU B C 1
ATOM 2103 O O . LEU B 1 20 ? -21.672 6.949 9.281 1 83.5 20 LEU B O 1
ATOM 2107 N N . SER B 1 21 ? -20.641 5.242 10.25 1 84.25 21 SER B N 1
ATOM 2108 C CA . SER B 1 21 ? -20.781 4.434 9.047 1 84.25 21 SER B CA 1
ATOM 2109 C C . SER B 1 21 ? -22.25 4.18 8.727 1 84.25 21 SER B C 1
ATOM 2111 O O . SER B 1 21 ? -22.672 4.289 7.574 1 84.25 21 SER B O 1
ATOM 2113 N N . ALA B 1 22 ? -22.969 3.861 9.719 1 84.44 22 ALA B N 1
ATOM 2114 C CA . ALA B 1 22 ? -24.391 3.605 9.531 1 84.44 22 ALA B CA 1
ATOM 2115 C C . ALA B 1 22 ? -25.125 4.859 9.055 1 84.44 22 ALA B C 1
ATOM 2117 O O . ALA B 1 22 ? -25.938 4.801 8.133 1 84.44 22 ALA B O 1
ATOM 2118 N N . ARG B 1 23 ? -24.812 5.922 9.625 1 82.31 23 ARG B N 1
ATOM 2119 C CA . ARG B 1 23 ? -25.438 7.188 9.242 1 82.31 23 ARG B CA 1
ATOM 2120 C C . ARG B 1 23 ? -25.078 7.562 7.809 1 82.31 23 ARG B C 1
ATOM 2122 O O . ARG B 1 23 ? -25.922 8.078 7.07 1 82.31 23 ARG B O 1
ATOM 2129 N N . ALA B 1 24 ? -23.875 7.305 7.508 1 84.56 24 ALA B N 1
ATOM 2130 C CA . ALA B 1 24 ? -23.406 7.645 6.16 1 84.56 24 ALA B CA 1
ATOM 2131 C C . ALA B 1 24 ? -24.094 6.766 5.113 1 84.56 24 ALA B C 1
ATOM 2133 O O . ALA B 1 24 ? -24.469 7.25 4.047 1 84.56 24 ALA B O 1
ATOM 2134 N N . VAL B 1 25 ? -24.266 5.512 5.445 1 84.88 25 VAL B N 1
ATOM 2135 C CA . VAL B 1 25 ? -24.859 4.559 4.516 1 84.88 25 VAL B CA 1
ATOM 2136 C C . VAL B 1 25 ? -26.328 4.879 4.32 1 84.88 25 VAL B C 1
ATOM 2138 O O . VAL B 1 25 ? -26.844 4.84 3.195 1 84.88 25 VAL B O 1
ATOM 2141 N N . VAL B 1 26 ? -27 5.176 5.383 1 83.06 26 VAL B N 1
ATOM 2142 C CA . VAL B 1 26 ? -28.422 5.484 5.312 1 83.06 26 VAL B CA 1
ATOM 2143 C C . VAL B 1 26 ? -28.641 6.762 4.5 1 83.06 26 VAL B C 1
ATOM 2145 O O . VAL B 1 26 ? -29.625 6.879 3.766 1 83.06 26 VAL B O 1
ATOM 2148 N N . ARG B 1 27 ? -27.734 7.625 4.523 1 82.19 27 ARG B N 1
ATOM 2149 C CA . ARG B 1 27 ? -27.875 8.93 3.879 1 82.19 27 ARG B CA 1
ATOM 2150 C C . ARG B 1 27 ? -27.516 8.852 2.4 1 82.19 27 ARG B C 1
ATOM 2152 O O . ARG B 1 27 ? -27.719 9.805 1.651 1 82.19 27 ARG B O 1
ATOM 2159 N N . ILE B 1 28 ? -26.953 7.75 2.09 1 80.62 28 ILE B N 1
ATOM 2160 C CA . ILE B 1 28 ? -26.703 7.551 0.668 1 80.62 28 ILE B CA 1
ATOM 2161 C C . ILE B 1 28 ? -28.031 7.586 -0.102 1 80.62 28 ILE B C 1
ATOM 2163 O O . ILE B 1 28 ? -28.078 8.07 -1.237 1 80.62 28 ILE B O 1
ATOM 2167 N N . PHE B 1 29 ? -29.031 7.109 0.627 1 79.5 29 PHE B N 1
ATOM 2168 C CA . PHE B 1 29 ? -30.328 6.969 -0.036 1 79.5 29 PHE B CA 1
ATOM 2169 C C . PHE B 1 29 ? -31.25 8.117 0.337 1 79.5 29 PHE B C 1
ATOM 2171 O O . PHE B 1 29 ? -32.406 8.148 -0.096 1 79.5 29 PHE B O 1
ATOM 2178 N N . ARG B 1 30 ? -30.797 9.039 1.135 1 74.06 30 ARG B N 1
ATOM 2179 C CA . ARG B 1 30 ? -31.672 10.125 1.563 1 74.06 30 ARG B CA 1
ATOM 2180 C C . ARG B 1 30 ? -31.281 11.438 0.897 1 74.06 30 ARG B C 1
ATOM 2182 O O . ARG B 1 30 ? -30.141 11.625 0.505 1 74.06 30 ARG B O 1
ATOM 2189 N N . ARG B 1 31 ? -32.375 12.328 0.652 1 74.31 31 ARG B N 1
ATOM 2190 C CA . ARG B 1 31 ? -32.156 13.672 0.112 1 74.31 31 ARG B CA 1
ATOM 2191 C C . ARG B 1 31 ? -31.516 14.586 1.143 1 74.31 31 ARG B C 1
ATOM 2193 O O . ARG B 1 31 ? -31.594 14.328 2.346 1 74.31 31 ARG B O 1
ATOM 2200 N N . PRO B 1 32 ? -30.812 15.586 0.701 1 74.25 32 PRO B N 1
ATOM 2201 C CA . PRO B 1 32 ? -30.406 16.172 -0.582 1 74.25 32 PRO B CA 1
ATOM 2202 C C . PRO B 1 32 ? -29.172 15.492 -1.181 1 74.25 32 PRO B C 1
ATOM 2204 O O . PRO B 1 32 ? -28.297 15.031 -0.443 1 74.25 32 PRO B O 1
ATOM 2207 N N . TRP B 1 33 ? -29.297 15.398 -2.441 1 71.38 33 TRP B N 1
ATOM 2208 C CA . TRP B 1 33 ? -28.172 14.836 -3.188 1 71.38 33 TRP B CA 1
ATOM 2209 C C . TRP B 1 33 ? -27.219 15.938 -3.625 1 71.38 33 TRP B C 1
ATOM 2211 O O . TRP B 1 33 ? -27.594 16.844 -4.363 1 71.38 33 TRP B O 1
ATOM 2221 N N . TYR B 1 34 ? -26.141 15.977 -2.949 1 79.31 34 TYR B N 1
ATOM 2222 C CA . TYR B 1 34 ? -25.109 16.906 -3.371 1 79.31 34 TYR B CA 1
ATOM 2223 C C . TYR B 1 34 ? -24.328 16.344 -4.559 1 79.31 34 TYR B C 1
ATOM 2225 O O . TYR B 1 34 ? -23.156 15.977 -4.418 1 79.31 34 TYR B O 1
ATOM 2233 N N . TYR B 1 35 ? -24.953 16.406 -5.703 1 82.88 35 TYR B N 1
ATOM 2234 C CA . TYR B 1 35 ? -24.422 15.781 -6.91 1 82.88 35 TYR B CA 1
ATOM 2235 C C . TYR B 1 35 ? -23.141 16.453 -7.352 1 82.88 35 TYR B C 1
ATOM 2237 O O . TYR B 1 35 ? -22.219 15.805 -7.832 1 82.88 35 TYR B O 1
ATOM 2245 N N . ARG B 1 36 ? -23.109 17.719 -7.133 1 85.5 36 ARG B N 1
ATOM 2246 C CA . ARG B 1 36 ? -21.906 18.453 -7.531 1 85.5 36 ARG B CA 1
ATOM 2247 C C . ARG B 1 36 ? -20.719 18.031 -6.68 1 85.5 36 ARG B C 1
ATOM 2249 O O . ARG B 1 36 ? -19.609 17.859 -7.199 1 85.5 36 ARG B O 1
ATOM 2256 N N . GLU B 1 37 ? -21.016 17.922 -5.418 1 86.69 37 GLU B N 1
ATOM 2257 C CA . GLU B 1 37 ? -19.953 17.5 -4.512 1 86.69 37 GLU B CA 1
ATOM 2258 C C . GLU B 1 37 ? -19.516 16.078 -4.801 1 86.69 37 GLU B C 1
ATOM 2260 O O . GLU B 1 37 ? -18.312 15.758 -4.738 1 86.69 37 GLU B O 1
ATOM 2265 N N . PHE B 1 38 ? -20.484 15.297 -5.215 1 87.94 38 PHE B N 1
ATOM 2266 C CA . PHE B 1 38 ? -20.203 13.914 -5.562 1 87.94 38 PHE B CA 1
ATOM 2267 C C . PHE B 1 38 ? -19.281 13.844 -6.777 1 87.94 38 PHE B C 1
ATOM 2269 O O . PHE B 1 38 ? -18.281 13.109 -6.77 1 87.94 38 PHE B O 1
ATOM 2276 N N . ILE B 1 39 ? -19.516 14.609 -7.742 1 89.81 39 ILE B N 1
ATOM 2277 C CA . ILE B 1 39 ? -18.75 14.578 -8.984 1 89.81 39 ILE B CA 1
ATOM 2278 C C . ILE B 1 39 ? -17.344 15.125 -8.734 1 89.81 39 ILE B C 1
ATOM 2280 O O . ILE B 1 39 ? -16.375 14.609 -9.289 1 89.81 39 ILE B O 1
ATOM 2284 N N . THR B 1 40 ? -17.297 16.047 -7.953 1 89.62 40 THR B N 1
ATOM 2285 C CA . THR B 1 40 ? -16.016 16.641 -7.625 1 89.62 40 THR B CA 1
ATOM 2286 C C . THR B 1 40 ? -15.141 15.648 -6.863 1 89.62 40 THR B C 1
ATOM 2288 O O . THR B 1 40 ? -13.945 15.508 -7.156 1 89.62 40 THR B O 1
ATOM 2291 N N . GLN B 1 41 ? -15.773 15 -5.977 1 90.75 41 GLN B N 1
ATOM 2292 C CA . GLN B 1 41 ? -15.031 14.008 -5.195 1 90.75 41 GLN B CA 1
ATOM 2293 C C . GLN B 1 41 ? -14.641 12.812 -6.055 1 90.75 41 GLN B C 1
ATOM 2295 O O . GLN B 1 41 ? -13.555 12.25 -5.895 1 90.75 41 GLN B O 1
ATOM 2300 N N . LEU B 1 42 ? -15.562 12.453 -6.926 1 91.12 42 LEU B N 1
ATOM 2301 C CA . LEU B 1 42 ? -15.289 11.344 -7.832 1 91.12 42 LEU B CA 1
ATOM 2302 C C . LEU B 1 42 ? -14.102 11.664 -8.742 1 91.12 42 LEU B C 1
ATOM 2304 O O . LEU B 1 42 ? -13.266 10.797 -9.008 1 91.12 42 LEU B O 1
ATOM 2308 N N . ASP B 1 43 ? -14.07 12.797 -9.117 1 92.38 43 ASP B N 1
ATOM 2309 C CA . ASP B 1 43 ? -12.969 13.227 -9.969 1 92.38 43 ASP B CA 1
ATOM 2310 C C . ASP B 1 43 ? -11.656 13.273 -9.195 1 92.38 43 ASP B C 1
ATOM 2312 O O . ASP B 1 43 ? -10.641 12.75 -9.656 1 92.38 43 ASP B O 1
ATOM 2316 N N . LYS B 1 44 ? -11.703 13.797 -8.055 1 89.94 44 LYS B N 1
ATOM 2317 C CA . LYS B 1 44 ? -10.516 13.93 -7.223 1 89.94 44 LYS B CA 1
ATOM 2318 C C . LYS B 1 44 ? -9.984 12.562 -6.797 1 89.94 44 LYS B C 1
ATOM 2320 O O . LYS B 1 44 ? -8.781 12.312 -6.867 1 89.94 44 LYS B O 1
ATOM 2325 N N . MET B 1 45 ? -10.852 11.727 -6.508 1 91.56 45 MET B N 1
ATOM 2326 C CA . MET B 1 45 ? -10.445 10.438 -5.961 1 91.56 45 MET B CA 1
ATOM 2327 C C . MET B 1 45 ? -10.25 9.414 -7.074 1 91.56 45 MET B C 1
ATOM 2329 O O . MET B 1 45 ? -9.312 8.609 -7.031 1 91.56 45 MET B O 1
ATOM 2333 N N . GLY B 1 46 ? -11.156 9.406 -8.008 1 92.06 46 GLY B N 1
ATOM 2334 C CA . GLY B 1 46 ? -11.102 8.438 -9.094 1 92.06 46 GLY B CA 1
ATOM 2335 C C . GLY B 1 46 ? -10.07 8.797 -10.148 1 92.06 46 GLY B C 1
ATOM 2336 O O . GLY B 1 46 ? -9.07 8.086 -10.312 1 92.06 46 GLY B O 1
ATOM 2337 N N . VAL B 1 47 ? -10.227 9.891 -10.719 1 92.81 47 VAL B N 1
ATOM 2338 C CA . VAL B 1 47 ? -9.336 10.305 -11.805 1 92.81 47 VAL B CA 1
ATOM 2339 C C . VAL B 1 47 ? -7.957 10.633 -11.242 1 92.81 47 VAL B C 1
ATOM 2341 O O . VAL B 1 47 ? -6.938 10.336 -11.867 1 92.81 47 VAL B O 1
ATOM 2344 N N . GLY B 1 48 ? -7.98 11.195 -10.141 1 92.25 48 GLY B N 1
ATOM 2345 C CA . GLY B 1 48 ? -6.719 11.555 -9.516 1 92.25 48 GLY B CA 1
ATOM 2346 C C . GLY B 1 48 ? -5.867 10.352 -9.156 1 92.25 48 GLY B C 1
ATOM 2347 O O . GLY B 1 48 ? -4.648 10.469 -9.008 1 92.25 48 GLY B O 1
ATOM 2348 N N . SER B 1 49 ? -6.5 9.227 -9.031 1 94.31 49 SER B N 1
ATOM 2349 C CA . SER B 1 49 ? -5.773 8.031 -8.625 1 94.31 49 SER B CA 1
ATOM 2350 C C . SER B 1 49 ? -5.457 7.141 -9.828 1 94.31 49 SER B C 1
ATOM 2352 O O . SER B 1 49 ? -4.816 6.098 -9.68 1 94.31 49 SER B O 1
ATOM 2354 N N . LEU B 1 50 ? -5.832 7.551 -10.977 1 95.12 50 LEU B N 1
ATOM 2355 C CA . LEU B 1 50 ? -5.691 6.719 -12.172 1 95.12 50 LEU B CA 1
ATOM 2356 C C . LEU B 1 50 ? -4.219 6.473 -12.484 1 95.12 50 LEU B C 1
ATOM 2358 O O . LEU B 1 50 ? -3.83 5.355 -12.836 1 95.12 50 LEU B O 1
ATOM 2362 N N . PHE B 1 51 ? -3.498 7.438 -12.344 1 93.19 51 PHE B N 1
ATOM 2363 C CA . PHE B 1 51 ? -2.09 7.312 -12.703 1 93.19 51 PHE B CA 1
ATOM 2364 C C . PHE B 1 51 ? -1.4 6.262 -11.844 1 93.19 51 PHE B C 1
ATOM 2366 O O . PHE B 1 51 ? -0.737 5.363 -12.359 1 93.19 51 PHE B O 1
ATOM 2373 N N . ILE B 1 52 ? -1.597 6.355 -10.531 1 91.94 52 ILE B N 1
ATOM 2374 C CA . ILE B 1 52 ? -0.909 5.465 -9.602 1 91.94 52 ILE B CA 1
ATOM 2375 C C . ILE B 1 52 ? -1.437 4.043 -9.766 1 91.94 52 ILE B C 1
ATOM 2377 O O . ILE B 1 52 ? -0.674 3.076 -9.672 1 91.94 52 ILE B O 1
ATOM 2381 N N . VAL B 1 53 ? -2.67 3.91 -10.07 1 95.06 53 VAL B N 1
ATOM 2382 C CA . VAL B 1 53 ? -3.281 2.592 -10.203 1 95.06 53 VAL B CA 1
ATOM 2383 C C . VAL B 1 53 ? -2.852 1.952 -11.523 1 95.06 53 VAL B C 1
ATOM 2385 O O . VAL B 1 53 ? -2.66 0.736 -11.594 1 95.06 53 VAL B O 1
ATOM 2388 N N . CYS B 1 54 ? -2.701 2.758 -12.523 1 96.38 54 CYS B N 1
ATOM 2389 C CA . CYS B 1 54 ? -2.232 2.242 -13.805 1 96.38 54 CYS B CA 1
ATOM 2390 C C . CYS B 1 54 ? -0.818 1.689 -13.688 1 96.38 54 CYS B C 1
ATOM 2392 O O . CYS B 1 54 ? -0.53 0.596 -14.18 1 96.38 54 CYS B O 1
ATOM 2394 N N . LEU B 1 55 ? -0.021 2.391 -13.055 1 94.44 55 LEU B N 1
ATOM 2395 C CA . LEU B 1 55 ? 1.358 1.953 -12.883 1 94.44 55 LEU B CA 1
ATOM 2396 C C . LEU B 1 55 ? 1.427 0.71 -12 1 94.44 55 LEU B C 1
ATOM 2398 O O . LEU B 1 55 ? 2.197 -0.211 -12.273 1 94.44 55 LEU B O 1
ATOM 2402 N N . THR B 1 56 ? 0.625 0.768 -11 1 94.56 56 THR B N 1
ATOM 2403 C CA . THR B 1 56 ? 0.573 -0.369 -10.086 1 94.56 56 THR B CA 1
ATOM 2404 C C . THR B 1 56 ? 0.187 -1.644 -10.828 1 94.56 56 THR B C 1
ATOM 2406 O O . THR B 1 56 ? 0.827 -2.684 -10.664 1 94.56 56 THR B O 1
ATOM 2409 N N . GLY B 1 57 ? -0.85 -1.503 -11.617 1 96.31 57 GLY B N 1
ATOM 2410 C CA . GLY B 1 57 ? -1.297 -2.658 -12.383 1 96.31 57 GLY B CA 1
ATOM 2411 C C . GLY B 1 57 ? -0.272 -3.139 -13.391 1 96.31 57 GLY B C 1
ATOM 2412 O O . GLY B 1 57 ? 0.018 -4.336 -13.469 1 96.31 57 GLY B O 1
ATOM 2413 N N . LEU B 1 58 ? 0.291 -2.27 -14.055 1 96.25 58 LEU B N 1
ATOM 2414 C CA . LEU B 1 58 ? 1.223 -2.605 -15.125 1 96.25 58 LEU B CA 1
ATOM 2415 C C . LEU B 1 58 ? 2.461 -3.301 -14.57 1 96.25 58 LEU B C 1
ATOM 2417 O O . LEU B 1 58 ? 2.816 -4.395 -15.016 1 96.25 58 LEU B O 1
ATOM 2421 N N . PHE B 1 59 ? 3.037 -2.758 -13.586 1 94.56 59 PHE B N 1
ATOM 2422 C CA . PHE B 1 59 ? 4.301 -3.281 -13.086 1 94.56 59 PHE B CA 1
ATOM 2423 C C . PHE B 1 59 ? 4.074 -4.547 -12.266 1 94.56 59 PHE B C 1
ATOM 2425 O O . PHE B 1 59 ? 4.906 -5.457 -12.281 1 94.56 59 PHE B O 1
ATOM 2432 N N . THR B 1 60 ? 3 -4.566 -11.562 1 94 60 THR B N 1
ATOM 2433 C CA . THR B 1 60 ? 2.717 -5.781 -10.805 1 94 60 THR B CA 1
ATOM 2434 C C . THR B 1 60 ? 2.396 -6.941 -11.742 1 94 60 THR B C 1
ATOM 2436 O O . THR B 1 60 ? 2.805 -8.078 -11.492 1 94 60 THR B O 1
ATOM 2439 N N . GLY B 1 61 ? 1.653 -6.586 -12.797 1 94 61 GLY B N 1
ATOM 2440 C CA . GLY B 1 61 ? 1.389 -7.609 -13.797 1 94 61 GLY B CA 1
ATOM 2441 C C . GLY B 1 61 ? 2.648 -8.148 -14.445 1 94 61 GLY B C 1
ATOM 2442 O O . GLY B 1 61 ? 2.77 -9.359 -14.672 1 94 61 GLY B O 1
ATOM 2443 N N . MET B 1 62 ? 3.521 -7.289 -14.742 1 94.5 62 MET B N 1
ATOM 2444 C CA . MET B 1 62 ? 4.785 -7.695 -15.352 1 94.5 62 MET B CA 1
ATOM 2445 C C . MET B 1 62 ? 5.586 -8.578 -14.406 1 94.5 62 MET B C 1
ATOM 2447 O O . MET B 1 62 ? 6.129 -9.609 -14.82 1 94.5 62 MET B O 1
ATOM 2451 N N . VAL B 1 63 ? 5.605 -8.172 -13.18 1 92 63 VAL B N 1
ATOM 2452 C CA . VAL B 1 63 ? 6.371 -8.914 -12.188 1 92 63 VAL B CA 1
ATOM 2453 C C . VAL B 1 63 ? 5.734 -10.281 -11.961 1 92 63 VAL B C 1
ATOM 2455 O O . VAL B 1 63 ? 6.438 -11.289 -11.82 1 92 63 VAL B O 1
ATOM 2458 N N . MET B 1 64 ? 4.461 -10.344 -11.906 1 90.75 64 MET B N 1
ATOM 2459 C CA . MET B 1 64 ? 3.762 -11.602 -11.68 1 90.75 64 MET B CA 1
ATOM 2460 C C . MET B 1 64 ? 3.951 -12.555 -12.852 1 90.75 64 MET B C 1
ATOM 2462 O O . MET B 1 64 ? 4.023 -13.766 -12.672 1 90.75 64 MET B O 1
ATOM 2466 N N . ALA B 1 65 ? 3.975 -11.961 -14.016 1 92.06 65 ALA B N 1
ATOM 2467 C CA . ALA B 1 65 ? 4.211 -12.789 -15.195 1 92.06 65 ALA B CA 1
ATOM 2468 C C . ALA B 1 65 ? 5.613 -13.391 -15.172 1 92.06 65 ALA B C 1
ATOM 2470 O O . ALA B 1 65 ? 5.801 -14.562 -15.523 1 92.06 65 ALA B O 1
ATOM 2471 N N . LEU B 1 66 ? 6.543 -12.648 -14.812 1 88.25 66 LEU B N 1
ATOM 2472 C CA . LEU B 1 66 ? 7.914 -13.133 -14.695 1 88.25 66 LEU B CA 1
ATOM 2473 C C . LEU B 1 66 ? 8.008 -14.25 -13.656 1 88.25 66 LEU B C 1
ATOM 2475 O O . LEU B 1 66 ? 8.664 -15.266 -13.891 1 88.25 66 LEU B O 1
ATOM 2479 N N . GLN B 1 67 ? 7.297 -14.023 -12.602 1 84.56 67 GLN B N 1
ATOM 2480 C CA . GLN B 1 67 ? 7.301 -15.023 -11.531 1 84.56 67 GLN B CA 1
ATOM 2481 C C . GLN B 1 67 ? 6.586 -16.297 -11.961 1 84.56 67 GLN B C 1
ATOM 2483 O O . GLN B 1 67 ? 7.023 -17.406 -11.641 1 84.56 67 GLN B O 1
ATOM 2488 N N . ALA B 1 68 ? 5.547 -16.109 -12.633 1 84.81 68 ALA B N 1
ATOM 2489 C CA . ALA B 1 68 ? 4.793 -17.266 -13.117 1 84.81 68 ALA B CA 1
ATOM 2490 C C . ALA B 1 68 ? 5.613 -18.078 -14.109 1 84.81 68 ALA B C 1
ATOM 2492 O O . ALA B 1 68 ? 5.551 -19.312 -14.117 1 84.81 68 ALA B O 1
ATOM 2493 N N . LEU B 1 69 ? 6.363 -17.406 -14.922 1 85.5 69 LEU B N 1
ATOM 2494 C CA . LEU B 1 69 ? 7.203 -18.062 -15.914 1 85.5 69 LEU B CA 1
ATOM 2495 C C . LEU B 1 69 ? 8.258 -18.938 -15.234 1 85.5 69 LEU B C 1
ATOM 2497 O O . LEU B 1 69 ? 8.484 -20.078 -15.641 1 85.5 69 LEU B O 1
ATOM 2501 N N . ILE B 1 70 ? 8.797 -18.406 -14.242 1 79.5 70 ILE B N 1
ATOM 2502 C CA . ILE B 1 70 ? 9.867 -19.109 -13.531 1 79.5 70 ILE B CA 1
ATOM 2503 C C . ILE B 1 70 ? 9.281 -20.312 -12.781 1 79.5 70 ILE B C 1
ATOM 2505 O O . ILE B 1 70 ? 9.898 -21.375 -12.719 1 79.5 70 ILE B O 1
ATOM 2509 N N . GLN B 1 71 ? 8.109 -20.141 -12.25 1 76.88 71 GLN B N 1
ATOM 2510 C CA . GLN B 1 71 ? 7.496 -21.188 -11.43 1 76.88 71 GLN B CA 1
ATOM 2511 C C . GLN B 1 71 ? 6.949 -22.312 -12.305 1 76.88 71 GLN B C 1
ATOM 2513 O O . GLN B 1 71 ? 6.914 -23.469 -11.875 1 76.88 71 GLN B O 1
ATOM 2518 N N . LEU B 1 72 ? 6.609 -22.016 -13.539 1 81.31 72 LEU B N 1
ATOM 2519 C CA . LEU B 1 72 ? 5.934 -23 -14.383 1 81.31 72 LEU B CA 1
ATOM 2520 C C . LEU B 1 72 ? 6.922 -23.656 -15.344 1 81.31 72 LEU B C 1
ATOM 2522 O O . LEU B 1 72 ? 6.621 -24.703 -15.93 1 81.31 72 LEU B O 1
ATOM 2526 N N . LYS B 1 73 ? 8.047 -23.141 -15.477 1 81.56 73 LYS B N 1
ATOM 2527 C CA . LYS B 1 73 ? 9.047 -23.656 -16.406 1 81.56 73 LYS B CA 1
ATOM 2528 C C . LYS B 1 73 ? 9.391 -25.109 -16.109 1 81.56 73 LYS B C 1
ATOM 2530 O O . LYS B 1 73 ? 9.422 -25.938 -17.031 1 81.56 73 LYS B O 1
ATOM 2535 N N . PRO B 1 74 ? 9.547 -25.391 -14.805 1 76.38 74 PRO B N 1
ATOM 2536 C CA . PRO B 1 74 ? 9.875 -26.781 -14.516 1 76.38 74 PRO B CA 1
ATOM 2537 C C . PRO B 1 74 ? 8.742 -27.75 -14.867 1 76.38 74 PRO B C 1
ATOM 2539 O O . PRO B 1 74 ? 8.977 -28.938 -15.078 1 76.38 74 PRO B O 1
ATOM 2542 N N . PHE B 1 75 ? 7.559 -27.297 -15.008 1 77.75 75 PHE B N 1
ATOM 2543 C CA . PHE B 1 75 ? 6.395 -28.125 -15.289 1 77.75 75 PHE B CA 1
ATOM 2544 C C . PHE B 1 75 ? 6.031 -28.078 -16.766 1 77.75 75 PHE B C 1
ATOM 2546 O O . PHE B 1 75 ? 5.031 -28.656 -17.188 1 77.75 75 PHE B O 1
ATOM 2553 N N . ALA B 1 76 ? 6.801 -27.422 -17.609 1 81 76 ALA B N 1
ATOM 2554 C CA . ALA B 1 76 ? 6.547 -27.234 -19.031 1 81 76 ALA B CA 1
ATOM 2555 C C . ALA B 1 76 ? 5.148 -26.672 -19.266 1 81 76 ALA B C 1
ATOM 2557 O O . ALA B 1 76 ? 4.465 -27.062 -20.219 1 81 76 ALA B O 1
ATOM 2558 N N . ALA B 1 77 ? 4.715 -25.859 -18.344 1 81.88 77 ALA B N 1
ATOM 2559 C CA . ALA B 1 77 ? 3.363 -25.312 -18.391 1 81.88 77 ALA B CA 1
ATOM 2560 C C . ALA B 1 77 ? 3.393 -23.797 -18.562 1 81.88 77 ALA B C 1
ATOM 2562 O O . ALA B 1 77 ? 2.602 -23.078 -17.953 1 81.88 77 ALA B O 1
ATOM 2563 N N . THR B 1 78 ? 4.258 -23.344 -19.359 1 83.56 78 THR B N 1
ATOM 2564 C CA . THR B 1 78 ? 4.438 -21.906 -19.547 1 83.56 78 THR B CA 1
ATOM 2565 C C . THR B 1 78 ? 3.264 -21.312 -20.312 1 83.56 78 THR B C 1
ATOM 2567 O O . THR B 1 78 ? 3.059 -20.094 -20.297 1 83.56 78 THR B O 1
ATOM 2570 N N . SER B 1 79 ? 2.502 -22.219 -20.891 1 83.25 79 SER B N 1
ATOM 2571 C CA . SER B 1 79 ? 1.325 -21.75 -21.609 1 83.25 79 SER B CA 1
ATOM 2572 C C . SER B 1 79 ? 0.259 -21.234 -20.656 1 83.25 79 SER B C 1
ATOM 2574 O O . SER B 1 79 ? -0.646 -20.5 -21.062 1 83.25 79 SER B O 1
ATOM 2576 N N . TYR B 1 80 ? 0.412 -21.516 -19.391 1 85 80 TYR B N 1
ATOM 2577 C CA . TYR B 1 80 ? -0.616 -21.156 -18.422 1 85 80 TYR B CA 1
ATOM 2578 C C . TYR B 1 80 ? -0.233 -19.891 -17.672 1 85 80 TYR B C 1
ATOM 2580 O O . TYR B 1 80 ? -0.908 -19.5 -16.703 1 85 80 TYR B O 1
ATOM 2588 N N . VAL B 1 81 ? 0.779 -19.234 -18.094 1 87.31 81 VAL B N 1
ATOM 2589 C CA . VAL B 1 81 ? 1.278 -18.031 -17.422 1 87.31 81 VAL B CA 1
ATOM 2590 C C . VAL B 1 81 ? 0.191 -16.953 -17.406 1 87.31 81 VAL B C 1
ATOM 2592 O O . VAL B 1 81 ? -0.043 -16.312 -16.375 1 87.31 81 VAL B O 1
ATOM 2595 N N . GLY B 1 82 ? -0.469 -16.828 -18.547 1 87.44 82 GLY B N 1
ATOM 2596 C CA . GLY B 1 82 ? -1.521 -15.836 -18.625 1 87.44 82 GLY B CA 1
ATOM 2597 C C . GLY B 1 82 ? -2.662 -16.078 -17.656 1 87.44 82 GLY B C 1
ATOM 2598 O O . GLY B 1 82 ? -3.123 -15.156 -16.984 1 87.44 82 GLY B O 1
ATOM 2599 N N . GLY B 1 83 ? -3.07 -17.328 -17.562 1 87.69 83 GLY B N 1
ATOM 2600 C CA . GLY B 1 83 ? -4.148 -17.703 -16.656 1 87.69 83 GLY B CA 1
ATOM 2601 C C . GLY B 1 83 ? -3.793 -17.5 -15.195 1 87.69 83 GLY B C 1
ATOM 2602 O O . GLY B 1 83 ? -4.617 -17.047 -14.406 1 87.69 83 GLY B O 1
ATOM 2603 N N . MET B 1 84 ? -2.615 -17.828 -14.898 1 85 84 MET B N 1
ATOM 2604 C CA . MET B 1 84 ? -2.17 -17.688 -13.516 1 85 84 MET B CA 1
ATOM 2605 C C . MET B 1 84 ? -2.109 -16.234 -13.102 1 85 84 MET B C 1
ATOM 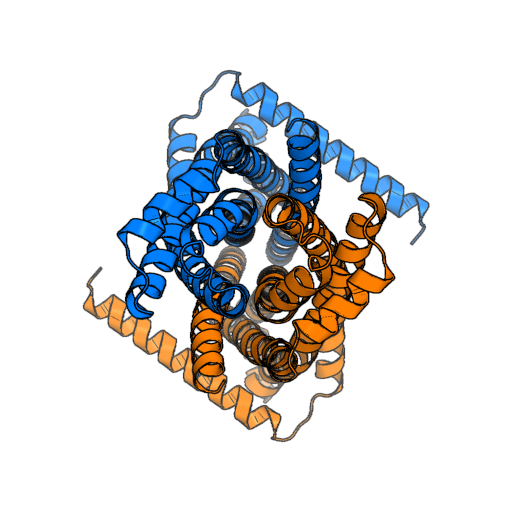2607 O O . MET B 1 84 ? -2.49 -15.875 -11.984 1 85 84 MET B O 1
ATOM 2611 N N . VAL B 1 85 ? -1.578 -15.406 -13.945 1 89 85 VAL B N 1
ATOM 2612 C CA . VAL B 1 85 ? -1.491 -13.977 -13.68 1 89 85 VAL B CA 1
ATOM 2613 C C . VAL B 1 85 ? -2.895 -13.391 -13.539 1 89 85 VAL B C 1
ATOM 2615 O O . VAL B 1 85 ? -3.158 -12.602 -12.633 1 89 85 VAL B O 1
ATOM 2618 N N . ALA B 1 86 ? -3.748 -13.82 -14.367 1 91.19 86 ALA B N 1
ATOM 2619 C CA . ALA B 1 86 ? -5.105 -13.281 -14.383 1 91.19 86 ALA B CA 1
ATOM 2620 C C . ALA B 1 86 ? -5.836 -13.602 -13.086 1 91.19 86 ALA B C 1
ATOM 2622 O O . ALA B 1 86 ? -6.434 -12.719 -12.461 1 91.19 86 ALA B O 1
ATOM 2623 N N . VAL B 1 87 ? -5.75 -14.797 -12.703 1 86.94 87 VAL B N 1
ATOM 2624 C CA . VAL B 1 87 ? -6.488 -15.227 -11.523 1 86.94 87 VAL B CA 1
ATOM 2625 C C . VAL B 1 87 ? -5.906 -14.562 -10.281 1 86.94 87 VAL B C 1
ATOM 2627 O O . VAL B 1 87 ? -6.648 -14.078 -9.422 1 86.94 87 VAL B O 1
ATOM 2630 N N . THR B 1 88 ? -4.621 -14.5 -10.227 1 87.06 88 THR B N 1
ATOM 2631 C CA . THR B 1 88 ? -3.959 -13.914 -9.07 1 87.06 88 THR B CA 1
ATOM 2632 C C . THR B 1 88 ? -4.246 -12.414 -8.977 1 87.06 88 THR B C 1
ATOM 2634 O O . THR B 1 88 ? -4.508 -11.891 -7.895 1 87.06 88 THR B O 1
ATOM 2637 N N . MET B 1 89 ? -4.215 -11.773 -10.062 1 91.81 89 MET B N 1
ATOM 2638 C CA . MET B 1 89 ? -4.395 -10.32 -10.078 1 91.81 89 MET B CA 1
ATOM 2639 C C . MET B 1 89 ? -5.859 -9.953 -9.875 1 91.81 89 MET B C 1
ATOM 2641 O O . MET B 1 89 ? -6.18 -9.102 -9.039 1 91.81 89 MET B O 1
ATOM 2645 N N . VAL B 1 90 ? -6.703 -10.602 -10.547 1 91.38 90 VAL B N 1
ATOM 2646 C CA . VAL B 1 90 ? -8.109 -10.203 -10.555 1 91.38 90 VAL B CA 1
ATOM 2647 C C . VAL B 1 90 ? -8.75 -10.531 -9.211 1 91.38 90 VAL B C 1
ATOM 2649 O O . VAL B 1 90 ? -9.508 -9.734 -8.664 1 91.38 90 VAL B O 1
ATOM 2652 N N . LYS B 1 91 ? -8.352 -11.578 -8.625 1 88.19 91 LYS B N 1
ATOM 2653 C CA . LYS B 1 91 ? -9.031 -12.031 -7.414 1 88.19 91 LYS B CA 1
ATOM 2654 C C . LYS B 1 91 ? -8.414 -11.406 -6.168 1 88.19 91 LYS B C 1
ATOM 2656 O O . LYS B 1 91 ? -9.102 -11.188 -5.168 1 88.19 91 LYS B O 1
ATOM 2661 N N . GLU B 1 92 ? -7.18 -11.164 -6.297 1 89.06 92 GLU B N 1
ATOM 2662 C CA . GLU B 1 92 ? -6.535 -10.852 -5.027 1 89.06 92 GLU B CA 1
ATOM 2663 C C . GLU B 1 92 ? -5.703 -9.578 -5.125 1 89.06 92 GLU B C 1
ATOM 2665 O O . GLU B 1 92 ? -6.074 -8.539 -4.574 1 89.06 92 GLU B O 1
ATOM 2670 N N . LEU B 1 93 ? -4.652 -9.633 -5.945 1 91.06 93 LEU B N 1
ATOM 2671 C CA . LEU B 1 93 ? -3.627 -8.602 -5.871 1 91.06 93 LEU B CA 1
ATOM 2672 C C . LEU B 1 93 ? -4.125 -7.293 -6.473 1 91.06 93 LEU B C 1
ATOM 2674 O O . LEU B 1 93 ? -3.793 -6.211 -5.984 1 91.06 93 LEU B O 1
ATOM 2678 N N . GLY B 1 94 ? -4.867 -7.414 -7.539 1 94.44 94 GLY B N 1
ATOM 2679 C CA . GLY B 1 94 ? -5.398 -6.211 -8.156 1 94.44 94 GLY B CA 1
ATOM 2680 C C . GLY B 1 94 ? -6.203 -5.355 -7.191 1 94.44 94 GLY B C 1
ATOM 2681 O O . GLY B 1 94 ? -5.855 -4.199 -6.941 1 94.44 94 GLY B O 1
ATOM 2682 N N . PRO B 1 95 ? -7.191 -5.969 -6.645 1 95.56 95 PRO B N 1
ATOM 2683 C CA . PRO B 1 95 ? -8.023 -5.238 -5.68 1 95.56 95 PRO B CA 1
ATOM 2684 C C . PRO B 1 95 ? -7.23 -4.766 -4.461 1 95.56 95 PRO B C 1
ATOM 2686 O O . PRO B 1 95 ? -7.406 -3.633 -4.008 1 95.56 95 PRO B O 1
ATOM 2689 N N . VAL B 1 96 ? -6.352 -5.555 -3.979 1 95.25 96 VAL B N 1
ATOM 2690 C CA . VAL B 1 96 ? -5.633 -5.25 -2.746 1 95.25 96 VAL B CA 1
ATOM 2691 C C . VAL B 1 96 ? -4.621 -4.137 -3 1 95.25 96 VAL B C 1
ATOM 2693 O O . VAL B 1 96 ? -4.586 -3.141 -2.273 1 95.25 96 VAL B O 1
ATOM 2696 N N . LEU B 1 97 ? -3.863 -4.285 -4.02 1 95.12 97 LEU B N 1
ATOM 2697 C CA . LEU B 1 97 ? -2.814 -3.303 -4.277 1 95.12 97 LEU B CA 1
ATOM 2698 C C . LEU B 1 97 ? -3.416 -1.959 -4.676 1 95.12 97 LEU B C 1
ATOM 2700 O O . LEU B 1 97 ? -2.926 -0.906 -4.262 1 95.12 97 LEU B O 1
ATOM 2704 N N . SER B 1 98 ? -4.398 -2.035 -5.492 1 96 98 SER B N 1
ATOM 2705 C CA . SER B 1 98 ? -5.047 -0.779 -5.855 1 96 98 SER B CA 1
ATOM 2706 C C . SER B 1 98 ? -5.645 -0.088 -4.637 1 96 98 SER B C 1
ATOM 2708 O O . SER B 1 98 ? -5.527 1.13 -4.488 1 96 98 SER B O 1
ATOM 2710 N N . SER B 1 99 ? -6.234 -0.858 -3.801 1 96.69 99 SER B N 1
ATOM 2711 C CA . SER B 1 99 ? -6.859 -0.291 -2.609 1 96.69 99 SER B CA 1
ATOM 2712 C C . SER B 1 99 ? -5.816 0.268 -1.65 1 96.69 99 SER B C 1
ATOM 2714 O O . SER B 1 99 ? -6.055 1.272 -0.978 1 96.69 99 SER B O 1
ATOM 2716 N N . LEU B 1 100 ? -4.715 -0.388 -1.562 1 94.25 100 LEU B N 1
ATOM 2717 C CA . LEU B 1 100 ? -3.648 0.105 -0.696 1 94.25 100 LEU B CA 1
ATOM 2718 C C . LEU B 1 100 ? -3.1 1.432 -1.209 1 94.25 100 LEU B C 1
ATOM 2720 O O . LEU B 1 100 ? -2.834 2.344 -0.423 1 94.25 100 LEU B O 1
ATOM 2724 N N . MET B 1 101 ? -2.984 1.49 -2.482 1 94.56 101 MET B N 1
ATOM 2725 C CA . MET B 1 101 ? -2.516 2.736 -3.082 1 94.56 101 MET B CA 1
ATOM 2726 C C . MET B 1 101 ? -3.535 3.854 -2.885 1 94.56 101 MET B C 1
ATOM 2728 O O . MET B 1 101 ? -3.168 4.984 -2.568 1 94.56 101 MET B O 1
ATOM 2732 N N . VAL B 1 102 ? -4.719 3.477 -3.039 1 95.75 102 VAL B N 1
ATOM 2733 C CA . VAL B 1 102 ? -5.785 4.461 -2.898 1 95.75 102 VAL B CA 1
ATOM 2734 C C . VAL B 1 102 ? -5.941 4.852 -1.431 1 95.75 102 VAL B C 1
ATOM 2736 O O . VAL B 1 102 ? -6.246 6.004 -1.117 1 95.75 102 VAL B O 1
ATOM 2739 N N . ALA B 1 103 ? -5.758 3.906 -0.562 1 94.56 103 ALA B N 1
ATOM 2740 C CA . ALA B 1 103 ? -5.785 4.219 0.864 1 94.56 103 ALA B CA 1
ATOM 2741 C C . ALA B 1 103 ? -4.719 5.254 1.217 1 94.56 103 ALA B C 1
ATOM 2743 O O . ALA B 1 103 ? -4.957 6.141 2.039 1 94.56 103 ALA B O 1
ATOM 2744 N N . GLY B 1 104 ? -3.643 5.133 0.614 1 90 104 GLY B N 1
ATOM 2745 C CA . GLY B 1 104 ? -2.57 6.082 0.857 1 90 104 GLY B CA 1
ATOM 2746 C C . GLY B 1 104 ? -2.852 7.461 0.284 1 90 104 GLY B C 1
ATOM 2747 O O . GLY B 1 104 ? -2.656 8.469 0.961 1 90 104 GLY B O 1
ATOM 2748 N N . ARG B 1 105 ? -3.322 7.445 -0.816 1 90.94 105 ARG B N 1
ATOM 2749 C CA . ARG B 1 105 ? -3.514 8.711 -1.509 1 90.94 105 ARG B CA 1
ATOM 2750 C C . ARG B 1 105 ? -4.84 9.359 -1.114 1 90.94 105 ARG B C 1
ATOM 2752 O O . ARG B 1 105 ? -4.867 10.508 -0.665 1 90.94 105 ARG B O 1
ATOM 2759 N N . VAL B 1 106 ? -5.863 8.633 -1.239 1 93.75 106 VAL B N 1
ATOM 2760 C CA . VAL B 1 106 ? -7.211 9.172 -1.073 1 93.75 106 VAL B CA 1
ATOM 2761 C C . VAL B 1 106 ? -7.594 9.156 0.405 1 93.75 106 VAL B C 1
ATOM 2763 O O . VAL B 1 106 ? -8.211 10.102 0.9 1 93.75 106 VAL B O 1
ATOM 2766 N N . GLY B 1 107 ? -7.289 8.094 1.066 1 91.81 107 GLY B N 1
ATOM 2767 C CA . GLY B 1 107 ? -7.586 8.031 2.488 1 91.81 107 GLY B CA 1
ATOM 2768 C C . GLY B 1 107 ? -6.941 9.156 3.281 1 91.81 107 GLY B C 1
ATOM 2769 O O . GLY B 1 107 ? -7.598 9.797 4.102 1 91.81 107 GLY B O 1
ATOM 2770 N N . SER B 1 108 ? -5.691 9.367 2.973 1 88.88 108 SER B N 1
ATOM 2771 C CA . SER B 1 108 ? -4.984 10.445 3.656 1 88.88 108 SER B CA 1
ATOM 2772 C C . SER B 1 108 ? -5.555 11.805 3.275 1 88.88 108 SER B C 1
ATOM 2774 O O . SER B 1 108 ? -5.613 12.719 4.105 1 88.88 108 SER B O 1
ATOM 2776 N N . SER B 1 109 ? -5.945 11.961 2.096 1 90.19 109 SER B N 1
ATOM 2777 C CA . SER B 1 109 ? -6.512 13.211 1.609 1 90.19 109 SER B CA 1
ATOM 2778 C C . SER B 1 109 ? -7.844 13.516 2.291 1 90.19 109 SER B C 1
ATOM 2780 O O . SER B 1 109 ? -8.086 14.656 2.703 1 90.19 109 SER B O 1
ATOM 2782 N N . ILE B 1 110 ? -8.641 12.516 2.385 1 93.31 110 ILE B N 1
ATOM 2783 C CA . ILE B 1 110 ? -9.93 12.68 3.047 1 93.31 110 ILE B CA 1
ATOM 2784 C C . ILE B 1 110 ? -9.719 13.125 4.492 1 93.31 110 ILE B C 1
ATOM 2786 O O . ILE B 1 110 ? -10.328 14.094 4.945 1 93.31 110 ILE B O 1
ATOM 2790 N N . THR B 1 111 ? -8.805 12.484 5.141 1 92 111 THR B N 1
ATOM 2791 C CA . THR B 1 111 ? -8.539 12.773 6.547 1 92 111 THR B CA 1
ATOM 2792 C C . THR B 1 111 ? -7.949 14.172 6.707 1 92 111 THR B C 1
ATOM 2794 O O . THR B 1 111 ? -8.352 14.922 7.602 1 92 111 THR B O 1
ATOM 2797 N N . ALA B 1 112 ? -7.031 14.516 5.852 1 87.19 112 ALA B N 1
ATOM 2798 C CA . ALA B 1 112 ? -6.383 15.82 5.934 1 87.19 112 ALA B CA 1
ATOM 2799 C C . ALA B 1 112 ? -7.375 16.953 5.66 1 87.19 112 ALA B C 1
ATOM 2801 O O . ALA B 1 112 ? -7.348 17.984 6.328 1 87.19 112 ALA B O 1
ATOM 2802 N N . GLU B 1 113 ? -8.203 16.797 4.68 1 89.25 113 GLU B N 1
ATOM 2803 C CA . GLU B 1 113 ? -9.18 17.812 4.328 1 89.25 113 GLU B CA 1
ATOM 2804 C C . GLU B 1 113 ? -10.203 18.016 5.445 1 89.25 113 GLU B C 1
ATOM 2806 O O . GLU B 1 113 ? -10.469 19.141 5.855 1 89.25 113 GLU B O 1
ATOM 2811 N N . LEU B 1 114 ? -10.789 16.938 5.906 1 92.44 114 LEU B N 1
ATOM 2812 C CA . LEU B 1 114 ? -11.781 17.016 6.969 1 92.44 114 LEU B CA 1
ATOM 2813 C C . LEU B 1 114 ? -11.141 17.484 8.273 1 92.44 114 LEU B C 1
ATOM 2815 O O . LEU B 1 114 ? -11.734 18.266 9.016 1 92.44 114 LEU B O 1
ATOM 2819 N N . GLY B 1 115 ? -9.977 16.953 8.5 1 90.5 115 GLY B N 1
ATOM 2820 C CA . GLY B 1 115 ? -9.258 17.391 9.688 1 90.5 115 GLY B CA 1
ATOM 2821 C C . GLY B 1 115 ? -8.961 18.891 9.68 1 90.5 115 GLY B C 1
ATOM 2822 O O . GLY B 1 115 ? -9.102 19.547 10.711 1 90.5 115 GLY B O 1
ATOM 2823 N N . THR B 1 116 ? -8.523 19.391 8.562 1 86.88 116 THR B N 1
ATOM 2824 C CA . THR B 1 116 ? -8.273 20.812 8.422 1 86.88 116 THR B CA 1
ATOM 2825 C C . THR B 1 116 ? -9.555 21.609 8.648 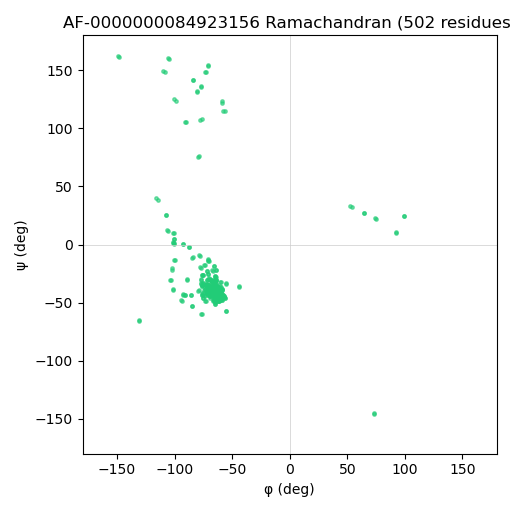1 86.88 116 THR B C 1
ATOM 2827 O O . THR B 1 116 ? -9.523 22.672 9.281 1 86.88 116 THR B O 1
ATOM 2830 N N . MET B 1 117 ? -10.656 21.094 8.156 1 91.06 117 MET B N 1
ATOM 2831 C CA . MET B 1 117 ? -11.945 21.766 8.336 1 91.06 117 MET B CA 1
ATOM 2832 C C . MET B 1 117 ? -12.336 21.797 9.805 1 91.06 117 MET B C 1
ATOM 2834 O O . MET B 1 117 ? -12.961 22.75 10.266 1 91.06 117 MET B O 1
ATOM 2838 N N . VAL B 1 118 ? -11.914 20.812 10.516 1 92.06 118 VAL B N 1
ATOM 2839 C CA . VAL B 1 118 ? -12.234 20.734 11.93 1 92.06 118 VAL B CA 1
ATOM 2840 C C . VAL B 1 118 ? -11.367 21.719 12.711 1 92.06 118 VAL B C 1
ATOM 2842 O O . VAL B 1 118 ? -11.875 22.484 13.539 1 92.06 118 VAL B O 1
ATOM 2845 N N . VAL B 1 119 ? -10.117 21.766 12.367 1 87.06 119 VAL B N 1
ATOM 2846 C CA . VAL B 1 119 ? -9.18 22.562 13.148 1 87.06 119 VAL B CA 1
ATOM 2847 C C . VAL B 1 119 ? -9.375 24.031 12.836 1 87.06 119 VAL B C 1
ATOM 2849 O O . VAL B 1 119 ? -9.109 24.891 13.688 1 87.06 119 VAL B O 1
ATOM 2852 N N . THR B 1 120 ? -9.875 24.359 11.664 1 88 120 THR B N 1
ATOM 2853 C CA . THR B 1 120 ? -10.141 25.734 11.297 1 88 120 THR B CA 1
ATOM 2854 C C . THR B 1 120 ? -11.578 26.125 11.633 1 88 120 THR B C 1
ATOM 2856 O O . THR B 1 120 ? -12.055 27.188 11.242 1 88 120 THR B O 1
ATOM 2859 N N . GLU B 1 121 ? -12.32 25.25 12.164 1 91.06 121 GLU B N 1
ATOM 2860 C CA . GLU B 1 121 ? -13.672 25.484 12.68 1 91.06 121 GLU B CA 1
ATOM 2861 C C . GLU B 1 121 ? -14.68 25.625 11.539 1 91.06 121 GLU B C 1
ATOM 2863 O O . GLU B 1 121 ? -15.766 26.172 11.734 1 91.06 121 GLU B O 1
ATOM 2868 N N . GLN B 1 122 ? -14.336 25.125 10.492 1 89.94 122 GLN B N 1
ATOM 2869 C CA . GLN B 1 122 ? -15.25 25.156 9.352 1 89.94 122 GLN B CA 1
ATOM 2870 C C . GLN B 1 122 ? -16.422 24.188 9.562 1 89.94 122 GLN B C 1
ATOM 2872 O O . GLN B 1 122 ? -17.547 24.469 9.148 1 89.94 122 GLN B O 1
ATOM 2877 N N . VAL B 1 123 ? -16.125 23.109 10.188 1 91.06 123 VAL B N 1
ATOM 2878 C CA . VAL B 1 123 ? -17.156 22.125 10.445 1 91.06 123 VAL B CA 1
ATOM 2879 C C . VAL B 1 123 ? -18.203 22.703 11.414 1 91.06 123 VAL B C 1
ATOM 2881 O O . VAL B 1 123 ? -19.406 22.516 11.219 1 91.06 123 VAL B O 1
ATOM 2884 N N . ASP B 1 124 ? -17.719 23.391 12.359 1 91.12 124 ASP B N 1
ATOM 2885 C CA . ASP B 1 124 ? -18.625 24.047 13.32 1 91.12 124 ASP B CA 1
ATOM 2886 C C . ASP B 1 124 ? -19.438 25.141 12.648 1 91.12 124 ASP B C 1
ATOM 2888 O O . ASP B 1 124 ? -20.609 25.328 12.961 1 91.12 124 ASP B O 1
ATOM 2892 N N . ALA B 1 125 ? -18.812 25.828 11.781 1 91.81 125 ALA B N 1
ATOM 2893 C CA . ALA B 1 125 ? -19.5 26.875 11.023 1 91.81 125 ALA B CA 1
ATOM 2894 C C . ALA B 1 125 ? -20.625 26.281 10.172 1 91.81 125 ALA B C 1
ATOM 2896 O O . ALA B 1 125 ? -21.703 26.859 10.07 1 91.81 125 ALA B O 1
ATOM 2897 N N . MET B 1 126 ? -20.391 25.125 9.641 1 90.19 126 MET B N 1
ATOM 2898 C CA . MET B 1 126 ? -21.391 24.469 8.812 1 90.19 126 MET B CA 1
ATOM 2899 C C . MET B 1 126 ? -22.547 23.953 9.664 1 90.19 126 MET B C 1
ATOM 2901 O O . MET B 1 126 ? -23.703 24 9.234 1 90.19 126 MET B O 1
ATOM 2905 N N . ARG B 1 127 ? -22.203 23.562 10.789 1 89.12 127 ARG B N 1
ATOM 2906 C CA . ARG B 1 127 ? -23.234 23.094 11.703 1 89.12 127 ARG B CA 1
ATOM 2907 C C . ARG B 1 127 ? -24.156 24.234 12.125 1 89.12 127 ARG B C 1
ATOM 2909 O O . ARG B 1 127 ? -25.359 24.062 12.211 1 89.12 127 ARG B O 1
ATOM 2916 N N . VAL B 1 128 ? -23.594 25.344 12.32 1 91.62 128 VAL B N 1
ATOM 2917 C CA . VAL B 1 128 ? -24.359 26.516 12.734 1 91.62 128 VAL B CA 1
ATOM 2918 C C . VAL B 1 128 ? -25.25 26.984 11.594 1 91.62 128 VAL B C 1
ATOM 2920 O O . VAL B 1 128 ? -26.375 27.453 11.82 1 91.62 128 VAL B O 1
ATOM 2923 N N . GLU B 1 129 ? -24.781 26.75 10.406 1 91.75 129 GLU B N 1
ATOM 2924 C CA . GLU B 1 129 ? -25.547 27.125 9.219 1 91.75 129 GLU B CA 1
ATOM 2925 C C . GLU B 1 129 ? -26.641 26.109 8.938 1 91.75 129 GLU B C 1
ATOM 2927 O O . GLU B 1 129 ? -27.469 26.328 8.047 1 91.75 129 GLU B O 1
ATOM 2932 N N . GLY B 1 130 ? -26.641 25.016 9.625 1 86.12 130 GLY B N 1
ATOM 2933 C CA . GLY B 1 130 ? -27.703 24.031 9.469 1 86.12 130 GLY B CA 1
ATOM 2934 C C . GLY B 1 130 ? -27.359 22.969 8.43 1 86.12 130 GLY B C 1
ATOM 2935 O O . GLY B 1 130 ? -28.25 22.25 7.965 1 86.12 130 GLY B O 1
ATOM 2936 N N . THR B 1 131 ? -26.156 23.016 8.055 1 85.19 131 THR B N 1
ATOM 2937 C CA . THR B 1 131 ? -25.75 22.016 7.066 1 85.19 131 THR B CA 1
ATOM 2938 C C . THR B 1 131 ? -25.531 20.656 7.723 1 85.19 131 THR B C 1
ATOM 2940 O O . THR B 1 131 ? -24.984 20.578 8.82 1 85.19 131 THR B O 1
ATOM 2943 N N . ASP B 1 132 ? -26.031 19.594 7.121 1 87.38 132 ASP B N 1
ATOM 2944 C CA . ASP B 1 132 ? -25.766 18.234 7.602 1 87.38 132 ASP B CA 1
ATOM 2945 C C . ASP B 1 132 ? -24.359 17.797 7.223 1 87.38 132 ASP B C 1
ATOM 2947 O O . ASP B 1 132 ? -24.109 17.391 6.086 1 87.38 132 ASP B O 1
ATOM 2951 N N . ILE B 1 133 ? -23.516 17.734 8.195 1 87.44 133 ILE B N 1
ATOM 2952 C CA . ILE B 1 133 ? -22.094 17.484 8.008 1 87.44 133 ILE B CA 1
ATOM 2953 C C . ILE B 1 133 ? -21.891 16.062 7.477 1 87.44 133 ILE B C 1
ATOM 2955 O O . ILE B 1 133 ? -21.047 15.836 6.605 1 87.44 133 ILE B O 1
ATOM 2959 N N . ILE B 1 134 ? -22.641 15.172 7.93 1 87.94 134 ILE B N 1
ATOM 2960 C CA . ILE B 1 134 ? -22.484 13.766 7.547 1 87.94 134 ILE B CA 1
ATOM 2961 C C . ILE B 1 134 ? -22.891 13.586 6.086 1 87.94 134 ILE B C 1
ATOM 2963 O O . ILE B 1 134 ? -22.188 12.938 5.312 1 87.94 134 ILE B O 1
ATOM 2967 N N . THR B 1 135 ? -23.906 14.18 5.707 1 86.81 135 THR B N 1
ATOM 2968 C CA . THR B 1 135 ? -24.406 14.039 4.344 1 86.81 135 THR B CA 1
ATOM 2969 C C . THR B 1 135 ? -23.484 14.766 3.357 1 86.81 135 THR B C 1
ATOM 2971 O O . THR B 1 135 ? -23.156 14.227 2.301 1 86.81 135 THR B O 1
ATOM 2974 N N . ARG B 1 136 ? -23.078 15.891 3.754 1 86.19 136 ARG B N 1
ATOM 2975 C CA . ARG B 1 136 ? -22.344 16.734 2.82 1 86.19 136 ARG B CA 1
ATOM 2976 C C . ARG B 1 136 ? -20.891 16.281 2.717 1 86.19 136 ARG B C 1
ATOM 2978 O O . ARG B 1 136 ? -20.328 16.234 1.622 1 86.19 136 ARG B O 1
ATOM 2985 N N . LEU B 1 137 ? -20.344 15.922 3.811 1 89.69 137 LEU B N 1
ATOM 2986 C CA . LEU B 1 137 ? -18.906 15.688 3.824 1 89.69 137 LEU B CA 1
ATOM 2987 C C . LEU B 1 137 ? -18.594 14.195 3.771 1 89.69 137 LEU B C 1
ATOM 2989 O O . LEU B 1 137 ? -17.672 13.773 3.08 1 89.69 137 LEU B O 1
ATOM 2993 N N . VAL B 1 138 ? -19.344 13.383 4.43 1 92.19 138 VAL B N 1
ATOM 2994 C CA . VAL B 1 138 ? -19 11.969 4.586 1 92.19 138 VAL B CA 1
ATOM 2995 C C . VAL B 1 138 ? -19.688 11.148 3.496 1 92.19 138 VAL B C 1
ATOM 2997 O O . VAL B 1 138 ? -19.047 10.375 2.789 1 92.19 138 VAL B O 1
ATOM 3000 N N . THR B 1 139 ? -20.953 11.383 3.307 1 92.19 139 THR B N 1
ATOM 3001 C CA . THR B 1 139 ? -21.734 10.562 2.379 1 92.19 139 THR B CA 1
ATOM 3002 C C . THR B 1 139 ? -21.297 10.82 0.939 1 92.19 139 THR B C 1
ATOM 3004 O O . THR B 1 139 ? -21.281 9.906 0.117 1 92.19 139 THR B O 1
ATOM 3007 N N . SER B 1 140 ? -21 12.055 0.631 1 91.5 140 SER B N 1
ATOM 3008 C CA . SER B 1 140 ? -20.547 12.375 -0.718 1 91.5 140 SER B CA 1
ATOM 3009 C C . SER B 1 140 ? -19.234 11.672 -1.045 1 91.5 140 SER B C 1
ATOM 3011 O O . SER B 1 140 ? -19.062 11.141 -2.145 1 91.5 140 SER B O 1
ATOM 3013 N N . ARG B 1 141 ? -18.359 11.633 -0.108 1 93.38 141 ARG B N 1
ATOM 3014 C CA . ARG B 1 141 ? -17.062 10.969 -0.296 1 93.38 141 ARG B CA 1
ATOM 3015 C C . ARG B 1 141 ? -17.234 9.453 -0.343 1 93.38 141 ARG B C 1
ATOM 3017 O O . ARG B 1 141 ? -16.547 8.766 -1.103 1 93.38 141 ARG B O 1
ATOM 3024 N N . LEU B 1 142 ? -18.125 8.984 0.447 1 94.69 142 LEU B N 1
ATOM 3025 C CA . LEU B 1 142 ? -18.406 7.555 0.472 1 94.69 142 LEU B CA 1
ATOM 3026 C C . LEU B 1 142 ? -18.969 7.086 -0.87 1 94.69 142 LEU B C 1
ATOM 3028 O O . LEU B 1 142 ? -18.516 6.082 -1.419 1 94.69 142 LEU B O 1
ATOM 3032 N N . LYS B 1 143 ? -19.891 7.82 -1.395 1 94 143 LYS B N 1
ATOM 3033 C CA . LYS B 1 143 ? -20.469 7.477 -2.688 1 94 143 LYS B CA 1
ATOM 3034 C C . LYS B 1 143 ? -19.406 7.488 -3.787 1 94 143 LYS B C 1
ATOM 3036 O O . LYS B 1 143 ? -19.391 6.605 -4.648 1 94 143 LYS B O 1
ATOM 3041 N N . ALA B 1 144 ? -18.656 8.484 -3.717 1 94.88 144 ALA B N 1
ATOM 3042 C CA . ALA B 1 144 ? -17.609 8.617 -4.723 1 94.88 144 ALA B CA 1
ATOM 3043 C C . ALA B 1 144 ? -16.641 7.438 -4.668 1 94.88 144 ALA B C 1
ATOM 3045 O O . ALA B 1 144 ? -16.266 6.883 -5.707 1 94.88 144 ALA B O 1
ATOM 3046 N N . MET B 1 145 ? -16.312 7.004 -3.49 1 96.06 145 MET B N 1
ATOM 3047 C CA . MET B 1 145 ? -15.344 5.926 -3.324 1 96.06 145 MET B CA 1
ATOM 3048 C C . MET B 1 145 ? -15.961 4.578 -3.684 1 96.06 145 MET B C 1
ATOM 3050 O O . MET B 1 145 ? -15.266 3.695 -4.195 1 96.06 145 MET B O 1
ATOM 3054 N N . LEU B 1 146 ? -17.234 4.422 -3.424 1 95.19 146 LEU B N 1
ATOM 3055 C CA . LEU B 1 146 ? -17.922 3.172 -3.74 1 95.19 146 LEU B CA 1
ATOM 3056 C C . LEU B 1 146 ? -17.953 2.939 -5.246 1 95.19 146 LEU B C 1
ATOM 3058 O O . LEU B 1 146 ? -17.938 1.793 -5.703 1 95.19 146 LEU B O 1
ATOM 3062 N N . VAL B 1 147 ? -17.906 3.99 -5.922 1 94.94 147 VAL B N 1
ATOM 3063 C CA . VAL B 1 147 ? -17.922 3.885 -7.379 1 94.94 147 VAL B CA 1
ATOM 3064 C C . VAL B 1 147 ? -16.484 3.852 -7.906 1 94.94 147 VAL B C 1
ATOM 3066 O O . VAL B 1 147 ? -16.156 3.023 -8.758 1 94.94 147 VAL B O 1
ATOM 3069 N N . ALA B 1 148 ? -15.695 4.656 -7.387 1 96.94 148 ALA B N 1
ATOM 3070 C CA . ALA B 1 148 ? -14.344 4.844 -7.902 1 96.94 148 ALA B CA 1
ATOM 3071 C C . ALA B 1 148 ? -13.484 3.613 -7.637 1 96.94 148 ALA B C 1
ATOM 3073 O O . ALA B 1 148 ? -12.711 3.189 -8.5 1 96.94 148 ALA B O 1
ATOM 3074 N N . MET B 1 149 ? -13.602 3.021 -6.484 1 97.44 149 MET B N 1
ATOM 3075 C CA . MET B 1 149 ? -12.664 1.978 -6.074 1 97.44 149 MET B CA 1
ATOM 3076 C C . MET B 1 149 ? -12.812 0.74 -6.953 1 97.44 149 MET B C 1
ATOM 3078 O O . MET B 1 149 ? -11.82 0.187 -7.426 1 97.44 149 MET B O 1
ATOM 3082 N N . PRO B 1 150 ? -14.07 0.244 -7.191 1 96.88 150 PRO B N 1
ATOM 3083 C CA . PRO B 1 150 ? -14.211 -0.898 -8.102 1 96.88 150 PRO B CA 1
ATOM 3084 C C . PRO B 1 150 ? -13.719 -0.592 -9.516 1 96.88 150 PRO B C 1
ATOM 3086 O O . PRO B 1 150 ? -13.125 -1.453 -10.164 1 96.88 150 PRO B O 1
ATOM 3089 N N . LEU B 1 151 ? -13.977 0.547 -9.938 1 97 151 LEU B N 1
ATOM 3090 C CA . LEU B 1 151 ? -13.531 0.935 -11.273 1 97 151 LEU B CA 1
ATOM 3091 C C . LEU B 1 151 ? -12.008 0.978 -11.344 1 97 151 LEU B C 1
ATOM 3093 O O . LEU B 1 151 ? -11.414 0.527 -12.328 1 97 151 LEU B O 1
ATOM 3097 N N . LEU B 1 152 ? -11.43 1.508 -10.359 1 97.31 152 LEU B N 1
ATOM 3098 C CA . LEU B 1 152 ? -9.969 1.571 -10.305 1 97.31 152 LEU B CA 1
ATOM 3099 C C . LEU B 1 152 ? -9.367 0.172 -10.242 1 97.31 152 LEU B C 1
ATOM 3101 O O . LEU B 1 152 ? -8.312 -0.079 -10.828 1 97.31 152 LEU B O 1
ATOM 3105 N N . ALA B 1 153 ? -10.016 -0.671 -9.508 1 96.94 153 ALA B N 1
ATOM 3106 C CA . ALA B 1 153 ? -9.539 -2.051 -9.422 1 96.94 153 ALA B CA 1
ATOM 3107 C C . ALA B 1 153 ? -9.594 -2.734 -10.781 1 96.94 153 ALA B C 1
ATOM 3109 O O . ALA B 1 153 ? -8.695 -3.498 -11.141 1 96.94 153 ALA B O 1
ATOM 3110 N N . VAL B 1 154 ? -10.625 -2.467 -11.5 1 96.44 154 VAL B N 1
ATOM 3111 C CA . VAL B 1 154 ? -10.781 -3.045 -12.836 1 96.44 154 VAL B CA 1
ATOM 3112 C C . VAL B 1 154 ? -9.672 -2.531 -13.75 1 96.44 154 VAL B C 1
ATOM 3114 O O . VAL B 1 154 ? -9.109 -3.293 -14.539 1 96.44 154 VAL B O 1
ATOM 3117 N N . VAL B 1 155 ? -9.414 -1.335 -13.664 1 97.19 155 VAL B N 1
ATOM 3118 C CA . VAL B 1 155 ? -8.344 -0.743 -14.461 1 97.19 155 VAL B CA 1
ATOM 3119 C C . VAL B 1 155 ? -7.008 -1.372 -14.086 1 97.19 155 VAL B C 1
ATOM 3121 O O . VAL B 1 155 ? -6.188 -1.674 -14.953 1 97.19 155 VAL B O 1
ATOM 3124 N N . THR B 1 156 ? -6.809 -1.493 -12.812 1 97 156 THR B N 1
ATOM 3125 C CA . THR B 1 156 ? -5.582 -2.119 -12.328 1 97 156 THR B CA 1
ATOM 3126 C C . THR B 1 156 ? -5.434 -3.525 -12.906 1 97 156 THR B C 1
ATOM 3128 O O . THR B 1 156 ? -4.355 -3.902 -13.367 1 97 156 THR B O 1
ATOM 3131 N N . ASP B 1 157 ? -6.504 -4.258 -12.906 1 96.06 157 ASP B N 1
ATOM 3132 C CA . ASP B 1 157 ? -6.48 -5.629 -13.406 1 96.06 157 ASP B CA 1
ATOM 3133 C C . ASP B 1 157 ? -6.227 -5.656 -14.914 1 96.06 157 ASP B C 1
ATOM 3135 O O . ASP B 1 157 ? -5.473 -6.5 -15.406 1 96.06 157 ASP B O 1
ATOM 3139 N N . ALA B 1 158 ? -6.887 -4.793 -15.578 1 96.31 158 ALA B N 1
ATOM 3140 C CA . ALA B 1 158 ? -6.711 -4.73 -17.031 1 96.31 158 ALA B CA 1
ATOM 3141 C C . ALA B 1 158 ? -5.262 -4.41 -17.391 1 96.31 158 ALA B C 1
ATOM 3143 O O . ALA B 1 158 ? -4.691 -5.027 -18.297 1 96.31 158 ALA B O 1
ATOM 3144 N N . LEU B 1 159 ? -4.695 -3.523 -16.734 1 97.25 159 LEU B N 1
ATOM 3145 C CA . LEU B 1 159 ? -3.318 -3.133 -17.016 1 97.25 159 LEU B CA 1
ATOM 3146 C C . LEU B 1 159 ? -2.344 -4.215 -16.562 1 97.25 159 LEU B C 1
ATOM 3148 O O . LEU B 1 159 ? -1.279 -4.383 -17.172 1 97.25 159 LEU B O 1
ATOM 3152 N N . ALA B 1 160 ? -2.707 -4.828 -15.5 1 96.31 160 ALA B N 1
ATOM 3153 C CA . ALA B 1 160 ? -1.881 -5.949 -15.062 1 96.31 160 ALA B CA 1
ATOM 3154 C C . ALA B 1 160 ? -1.812 -7.035 -16.125 1 96.31 160 ALA B C 1
ATOM 3156 O O . ALA B 1 160 ? -0.747 -7.609 -16.375 1 96.31 160 ALA B O 1
ATOM 3157 N N . LEU B 1 161 ? -2.967 -7.344 -16.75 1 94.75 161 LEU B N 1
ATOM 3158 C CA . LEU B 1 161 ? -3.008 -8.336 -17.812 1 94.75 161 LEU B CA 1
ATOM 3159 C C . LEU B 1 161 ? -2.186 -7.879 -19.016 1 94.75 161 LEU B C 1
ATOM 3161 O O . LEU B 1 161 ? -1.5 -8.688 -19.641 1 94.75 161 LEU B O 1
ATOM 3165 N N . LEU B 1 162 ? -2.293 -6.652 -19.266 1 95.25 162 LEU B N 1
ATOM 3166 C CA . LEU B 1 162 ? -1.502 -6.098 -20.359 1 95.25 162 LEU B CA 1
ATOM 3167 C C . LEU B 1 162 ? -0.011 -6.188 -20.047 1 95.25 162 LEU B C 1
ATOM 3169 O O . LEU B 1 162 ? 0.793 -6.484 -20.938 1 95.25 162 LEU B O 1
ATOM 3173 N N . GLY B 1 163 ? 0.316 -5.828 -18.859 1 94.62 163 GLY B N 1
ATOM 3174 C CA . GLY B 1 163 ? 1.706 -5.969 -18.469 1 94.62 163 GLY B CA 1
ATOM 3175 C C . GLY B 1 163 ? 2.213 -7.398 -18.562 1 94.62 163 GLY B C 1
ATOM 3176 O O . GLY B 1 163 ? 3.346 -7.633 -18.984 1 94.62 163 GLY B O 1
ATOM 3177 N N . GLY B 1 164 ? 1.385 -8.305 -18.109 1 93.62 164 GLY B N 1
ATOM 3178 C CA . GLY B 1 164 ? 1.742 -9.711 -18.25 1 93.62 164 GLY B CA 1
ATOM 3179 C C . GLY B 1 164 ? 1.929 -10.133 -19.688 1 93.62 164 GLY B C 1
ATOM 3180 O O . GLY B 1 164 ? 2.816 -10.93 -20 1 93.62 164 GLY B O 1
ATOM 3181 N N . TYR B 1 165 ? 1.131 -9.57 -20.484 1 92.88 165 TYR B N 1
ATOM 3182 C CA . TYR B 1 165 ? 1.214 -9.852 -21.922 1 92.88 165 TYR B CA 1
ATOM 3183 C C . TYR B 1 165 ? 2.541 -9.375 -22.5 1 92.88 165 TYR B C 1
ATOM 3185 O O . TYR B 1 165 ? 3.162 -10.07 -23.297 1 92.88 165 TYR B O 1
ATOM 3193 N N . VAL B 1 166 ? 2.92 -8.258 -22.141 1 92.88 166 VAL B N 1
ATOM 3194 C CA . VAL B 1 166 ? 4.168 -7.676 -22.609 1 92.88 166 VAL B CA 1
ATOM 3195 C C . VAL B 1 166 ? 5.34 -8.578 -22.219 1 92.88 166 VAL B C 1
ATOM 3197 O O . VAL B 1 166 ? 6.23 -8.828 -23.047 1 92.88 166 VAL B O 1
ATOM 3200 N N . ILE B 1 167 ? 5.34 -9.094 -21.125 1 92.31 167 ILE B N 1
ATOM 3201 C CA . ILE B 1 167 ? 6.422 -9.945 -20.656 1 92.31 167 ILE B CA 1
ATOM 3202 C C . ILE B 1 167 ? 6.348 -11.305 -21.344 1 92.31 167 ILE B C 1
ATOM 3204 O O . ILE B 1 167 ? 7.371 -11.859 -21.75 1 92.31 167 ILE B O 1
ATOM 3208 N N . ALA B 1 168 ? 5.152 -11.82 -21.422 1 90.06 168 ALA B N 1
ATOM 3209 C CA . ALA B 1 168 ? 4.973 -13.117 -22.078 1 90.06 168 ALA B CA 1
ATOM 3210 C C . ALA B 1 168 ? 5.453 -13.078 -23.516 1 90.06 168 ALA B C 1
ATOM 3212 O O . ALA B 1 168 ? 6.039 -14.047 -24.016 1 90.06 168 ALA B O 1
ATOM 3213 N N . SER B 1 169 ? 5.184 -12.008 -24.156 1 89.56 169 SER B N 1
ATOM 3214 C CA . SER B 1 169 ? 5.605 -11.852 -25.547 1 89.56 169 SER B CA 1
ATOM 3215 C C . SER B 1 169 ? 7.125 -11.828 -25.672 1 89.56 169 SER B C 1
ATOM 3217 O O . SER B 1 169 ? 7.68 -12.242 -26.688 1 89.56 169 SER B O 1
ATOM 3219 N N . GLY B 1 170 ? 7.762 -11.344 -24.719 1 87.19 170 GLY B N 1
ATOM 3220 C CA . GLY B 1 170 ? 9.219 -11.281 -24.75 1 87.19 170 GLY B CA 1
ATOM 3221 C C . GLY B 1 170 ? 9.875 -12.617 -24.453 1 87.19 170 GLY B C 1
ATOM 3222 O O . GLY B 1 170 ? 11.039 -12.82 -24.812 1 87.19 170 GLY B O 1
ATOM 3223 N N . TYR B 1 171 ? 9.172 -13.5 -23.859 1 85.38 171 TYR B N 1
ATOM 3224 C CA . TYR B 1 171 ? 9.734 -14.797 -23.516 1 85.38 171 TYR B CA 1
ATOM 3225 C C . TYR B 1 171 ? 9.172 -15.891 -24.406 1 85.38 171 TYR B C 1
ATOM 3227 O O . TYR B 1 171 ? 9.016 -17.031 -23.984 1 85.38 171 TYR B O 1
ATOM 3235 N N . ASP B 1 172 ? 8.742 -15.523 -25.578 1 81.62 172 ASP B N 1
ATOM 3236 C CA . ASP B 1 172 ? 8.359 -16.422 -26.656 1 81.62 172 ASP B CA 1
ATOM 3237 C C . ASP B 1 172 ? 7.141 -17.266 -26.266 1 81.62 172 ASP B C 1
ATOM 3239 O O . ASP B 1 172 ? 7.074 -18.453 -26.578 1 81.62 172 ASP B O 1
ATOM 3243 N N . ILE B 1 173 ? 6.402 -16.812 -25.484 1 81.75 173 ILE B N 1
ATOM 3244 C CA . ILE B 1 173 ? 5.121 -17.453 -25.219 1 81.75 173 ILE B CA 1
ATOM 3245 C C . ILE B 1 173 ? 4.113 -17.062 -26.297 1 81.75 173 ILE B C 1
ATOM 3247 O O . ILE B 1 173 ? 4.039 -15.906 -26.703 1 81.75 173 ILE B O 1
ATOM 3251 N N . ASN B 1 174 ? 3.498 -18.031 -26.781 1 84.75 174 ASN B N 1
ATOM 3252 C CA . ASN B 1 174 ? 2.465 -17.781 -27.781 1 84.75 174 ASN B CA 1
ATOM 3253 C C . ASN B 1 174 ? 1.364 -16.875 -27.25 1 84.75 174 ASN B C 1
ATOM 3255 O O . ASN B 1 174 ? 0.737 -17.188 -26.234 1 84.75 174 ASN B O 1
ATOM 3259 N N . LEU B 1 175 ? 1.133 -15.852 -27.859 1 83.88 175 LEU B N 1
ATOM 3260 C CA . LEU B 1 175 ? 0.202 -14.812 -27.406 1 83.88 175 LEU B CA 1
ATOM 3261 C C . LEU B 1 175 ? -1.228 -15.344 -27.391 1 83.88 175 LEU B C 1
ATOM 3263 O O . LEU B 1 175 ? -2.025 -14.953 -26.531 1 83.88 175 LEU B O 1
ATOM 3267 N N . LEU B 1 176 ? -1.439 -16.188 -28.344 1 84.62 176 LEU B N 1
ATOM 3268 C CA . LEU B 1 176 ? -2.77 -16.797 -28.375 1 84.62 176 LEU B CA 1
ATOM 3269 C C . LEU B 1 176 ? -2.99 -17.672 -27.141 1 84.62 176 LEU B C 1
ATOM 3271 O O . LEU B 1 176 ? -4.086 -17.703 -26.578 1 84.62 176 LEU B O 1
ATOM 3275 N N . MET B 1 177 ? -1.959 -18.281 -26.828 1 84.19 177 MET B N 1
ATOM 3276 C CA . MET B 1 177 ? -2.057 -19.172 -25.672 1 84.19 177 MET B CA 1
ATOM 3277 C C . MET B 1 177 ? -2.174 -18.375 -24.375 1 84.19 177 MET B C 1
ATOM 3279 O O . MET B 1 177 ? -2.85 -18.797 -23.438 1 84.19 177 MET B O 1
ATOM 3283 N N . TYR B 1 178 ? -1.593 -17.25 -24.391 1 88.56 178 TYR B N 1
ATOM 3284 C CA . TYR B 1 178 ? -1.689 -16.375 -23.219 1 88.56 178 TYR B CA 1
ATOM 3285 C C . TYR B 1 178 ? -3.137 -15.969 -22.969 1 88.56 178 TYR B C 1
ATOM 3287 O O . TYR B 1 178 ? -3.627 -16.094 -21.844 1 88.56 178 TYR B O 1
ATOM 3295 N N . TRP B 1 179 ? -3.82 -15.617 -23.953 1 86.75 179 TRP B N 1
ATOM 3296 C CA . TRP B 1 179 ? -5.191 -15.141 -23.812 1 86.75 179 TRP B CA 1
ATOM 3297 C C . TRP B 1 179 ? -6.152 -16.297 -23.578 1 86.75 179 TRP B C 1
ATOM 3299 O O . TRP B 1 179 ? -7.125 -16.172 -22.828 1 86.75 179 TRP B O 1
ATOM 3309 N N . LYS B 1 180 ? -5.855 -17.406 -24.172 1 86.12 180 LYS B N 1
ATOM 3310 C CA . LYS B 1 180 ? -6.703 -18.594 -24 1 86.12 180 LYS B CA 1
ATOM 3311 C C . LYS B 1 180 ? -6.621 -19.109 -22.578 1 86.12 180 LYS B C 1
ATOM 3313 O O . LYS B 1 180 ? -7.609 -19.625 -22.031 1 86.12 180 LYS B O 1
ATOM 3318 N N . SER B 1 181 ? -5.492 -18.906 -22.031 1 85.25 181 SER B N 1
ATOM 3319 C CA . SER B 1 181 ? -5.289 -19.391 -20.672 1 85.25 181 SER B CA 1
ATOM 3320 C C . SER B 1 181 ? -6.094 -18.578 -19.672 1 85.25 181 SER B C 1
ATOM 3322 O O . SER B 1 181 ? -6.406 -19.062 -18.578 1 85.25 181 SER B O 1
ATOM 3324 N N . LEU B 1 182 ? -6.402 -17.391 -19.969 1 84.38 182 LEU B N 1
ATOM 3325 C CA . LEU B 1 182 ? -7.191 -16.547 -19.078 1 84.38 182 LEU B CA 1
ATOM 3326 C C . LEU B 1 182 ? -8.562 -17.156 -18.812 1 84.38 182 LEU B C 1
ATOM 3328 O O . LEU B 1 182 ? -8.984 -17.281 -17.656 1 84.38 182 LEU B O 1
ATOM 3332 N N . SER B 1 183 ? -9.133 -17.547 -19.891 1 81.75 183 SER B N 1
ATOM 3333 C CA . SER B 1 183 ? -10.484 -18.078 -19.797 1 81.75 183 SER B CA 1
ATOM 3334 C C . SER B 1 183 ? -10.477 -19.469 -19.141 1 81.75 183 SER B C 1
ATOM 3336 O O . SER B 1 183 ? -11.484 -19.906 -18.594 1 81.75 183 SER B O 1
ATOM 3338 N N . GLN B 1 184 ? -9.375 -20.109 -19.203 1 79.38 184 GLN B N 1
ATOM 3339 C CA . GLN B 1 184 ? -9.281 -21.438 -18.609 1 79.38 184 GLN B CA 1
ATOM 3340 C C . GLN B 1 184 ? -9.148 -21.359 -17.094 1 79.38 184 GLN B C 1
ATOM 3342 O O . GLN B 1 184 ? -9.609 -22.25 -16.375 1 79.38 184 GLN B O 1
ATOM 3347 N N . PHE B 1 185 ? -8.578 -20.344 -16.688 1 78.5 185 PHE B N 1
ATOM 3348 C CA . PHE B 1 185 ? -8.297 -20.266 -15.258 1 78.5 185 PHE B CA 1
ATOM 3349 C C . PHE B 1 185 ? -9.305 -19.359 -14.562 1 78.5 185 PHE B C 1
ATOM 3351 O O . PHE B 1 185 ? -9.5 -19.453 -13.352 1 78.5 185 PHE B O 1
ATOM 3358 N N . MET B 1 186 ? -9.922 -18.547 -15.297 1 81 186 MET B N 1
ATOM 3359 C CA . MET B 1 186 ? -10.812 -17.562 -14.672 1 81 186 MET B CA 1
ATOM 3360 C C . MET B 1 186 ? -12.266 -18.016 -14.789 1 81 186 MET B C 1
ATOM 3362 O O . MET B 1 186 ? -12.727 -18.359 -15.875 1 81 186 MET B O 1
ATOM 3366 N N . VAL B 1 187 ? -12.875 -18.078 -13.648 1 82 187 VAL B N 1
ATOM 3367 C CA . VAL B 1 187 ? -14.297 -18.391 -13.617 1 82 187 VAL B CA 1
ATOM 3368 C C . VAL B 1 187 ? -15.086 -17.109 -13.289 1 82 187 VAL B C 1
ATOM 3370 O O . VAL B 1 187 ? -14.516 -16.125 -12.828 1 82 187 VAL B O 1
ATOM 3373 N N . PHE B 1 188 ? -16.297 -17.094 -13.586 1 81 188 PHE B N 1
ATOM 3374 C CA . PHE B 1 188 ? -17.156 -15.938 -13.375 1 81 188 PHE B CA 1
ATOM 3375 C C . PHE B 1 188 ? -17.125 -15.484 -11.922 1 81 188 PHE B C 1
ATOM 3377 O O . PHE B 1 188 ? -17.188 -14.289 -11.633 1 81 188 PHE B O 1
ATOM 3384 N N . GLN B 1 189 ? -16.984 -16.359 -11.102 1 83.06 189 GLN B N 1
ATOM 3385 C CA . GLN B 1 189 ? -16.938 -16.062 -9.672 1 83.06 189 GLN B CA 1
ATOM 3386 C C . GLN B 1 189 ? -15.719 -15.219 -9.328 1 83.06 189 GLN B C 1
ATOM 3388 O O . GLN B 1 189 ? -15.758 -14.383 -8.422 1 83.06 189 GLN B O 1
ATOM 3393 N N . ASP B 1 190 ? -14.68 -15.445 -10.094 1 84.5 190 ASP B N 1
ATOM 3394 C CA . ASP B 1 190 ? -13.453 -14.688 -9.867 1 84.5 190 ASP B CA 1
ATOM 3395 C C . ASP B 1 190 ? -13.648 -13.211 -10.211 1 84.5 190 ASP B C 1
ATOM 3397 O O . ASP B 1 190 ? -13.117 -12.336 -9.523 1 84.5 190 ASP B O 1
ATOM 3401 N N . LEU B 1 191 ? -14.414 -13.062 -11.203 1 84.44 191 LEU B N 1
ATOM 3402 C CA . LEU B 1 191 ? -14.695 -11.695 -11.625 1 84.44 191 LEU B CA 1
ATOM 3403 C C . LEU B 1 191 ? -15.562 -10.977 -10.594 1 84.44 191 LEU B C 1
ATOM 3405 O O . LEU B 1 191 ? -15.359 -9.789 -10.328 1 84.44 191 LEU B O 1
ATOM 3409 N N . VAL B 1 192 ? -16.453 -11.672 -10.047 1 87.88 192 VAL B N 1
ATOM 3410 C CA . VAL B 1 192 ? -17.328 -11.102 -9.031 1 87.88 192 VAL B CA 1
ATOM 3411 C C . VAL B 1 192 ? -16.531 -10.75 -7.785 1 87.88 192 VAL B C 1
ATOM 3413 O O . VAL B 1 192 ? -16.734 -9.695 -7.176 1 87.88 192 VAL B O 1
ATOM 3416 N N . GLU B 1 193 ? -15.695 -11.602 -7.48 1 86.75 193 GLU B N 1
ATOM 3417 C CA . GLU B 1 193 ? -14.836 -11.352 -6.324 1 86.75 193 GLU B CA 1
ATOM 3418 C C . GLU B 1 193 ? -13.938 -10.141 -6.551 1 86.75 193 GLU B C 1
ATOM 3420 O O . GLU B 1 193 ? -13.695 -9.359 -5.625 1 86.75 193 GLU B O 1
ATOM 3425 N N . GLY B 1 194 ? -13.523 -10.039 -7.805 1 88.56 194 GLY B N 1
ATOM 3426 C CA . GLY B 1 194 ? -12.633 -8.945 -8.164 1 88.56 194 GLY B CA 1
ATOM 3427 C C . GLY B 1 194 ? -13.297 -7.582 -8.07 1 88.56 194 GLY B C 1
ATOM 3428 O O . GLY B 1 194 ? -12.625 -6.57 -7.871 1 88.56 194 GLY B O 1
ATOM 3429 N N . VAL B 1 195 ? -14.547 -7.66 -8.148 1 89.5 195 VAL B N 1
ATOM 3430 C CA . VAL B 1 195 ? -15.266 -6.387 -8.125 1 89.5 195 VAL B CA 1
ATOM 3431 C C . VAL B 1 195 ? -15.898 -6.18 -6.75 1 89.5 195 VAL B C 1
ATOM 3433 O O . VAL B 1 195 ? -16.016 -5.047 -6.281 1 89.5 195 VAL B O 1
ATOM 3436 N N . ALA B 1 196 ? -16.25 -7.176 -6.094 1 93.62 196 ALA B N 1
ATOM 3437 C CA . ALA B 1 196 ? -16.906 -7.09 -4.797 1 93.62 196 ALA B CA 1
ATOM 3438 C C . ALA B 1 196 ? -15.945 -6.633 -3.711 1 93.62 196 ALA B C 1
ATOM 3440 O O . ALA B 1 196 ? -16.297 -5.816 -2.857 1 93.62 196 ALA B O 1
ATOM 3441 N N . LYS B 1 197 ? -14.789 -7.148 -3.748 1 95.88 197 LYS B N 1
ATOM 3442 C CA . LYS B 1 197 ? -13.797 -6.801 -2.736 1 95.88 197 LYS B CA 1
ATOM 3443 C C . LYS B 1 197 ? -13.508 -5.301 -2.746 1 95.88 197 LYS B C 1
ATOM 3445 O O . LYS B 1 197 ? -13.547 -4.648 -1.7 1 95.88 197 LYS B O 1
ATOM 3450 N N . PRO B 1 198 ? -13.289 -4.742 -3.949 1 96.94 198 PRO B N 1
ATOM 3451 C CA . PRO B 1 198 ? -12.992 -3.307 -3.967 1 96.94 198 PRO B CA 1
ATOM 3452 C C . PRO B 1 198 ? -14.156 -2.457 -3.463 1 96.94 198 PRO B C 1
ATOM 3454 O O . PRO B 1 198 ? -13.945 -1.362 -2.936 1 96.94 198 PRO B O 1
ATOM 3457 N N . PHE B 1 199 ? -15.328 -2.939 -3.615 1 96.19 199 PHE B N 1
ATOM 3458 C CA . PHE B 1 199 ? -16.484 -2.238 -3.076 1 96.19 199 PHE B CA 1
ATOM 3459 C C . PHE B 1 199 ? -16.391 -2.107 -1.561 1 96.19 199 PHE B C 1
ATOM 3461 O O . PHE B 1 199 ? -16.625 -1.034 -1.007 1 96.19 199 PHE B O 1
ATOM 3468 N N . VAL B 1 200 ? -16.047 -3.133 -0.969 1 96.44 200 VAL B N 1
ATOM 3469 C CA . VAL B 1 200 ? -15.914 -3.152 0.483 1 96.44 200 VAL B CA 1
ATOM 3470 C C . VAL B 1 200 ? -14.695 -2.326 0.899 1 96.44 200 VAL B C 1
ATOM 3472 O O . VAL B 1 200 ? -14.75 -1.583 1.882 1 96.44 200 VAL B O 1
ATOM 3475 N N . PHE B 1 201 ? -13.633 -2.449 0.121 1 97.75 201 PHE B N 1
ATOM 3476 C CA . PHE B 1 201 ? -12.414 -1.713 0.431 1 97.75 201 PHE B CA 1
ATOM 3477 C C . PHE B 1 201 ? -12.641 -0.211 0.313 1 97.75 201 PHE B C 1
ATOM 3479 O O . PHE B 1 201 ? -12.141 0.564 1.134 1 97.75 201 PHE B O 1
ATOM 3486 N N . GLY B 1 202 ? -13.391 0.128 -0.741 1 96.81 202 GLY B N 1
ATOM 3487 C CA . GLY B 1 202 ? -13.719 1.535 -0.885 1 96.81 202 GLY B CA 1
ATOM 3488 C C . GLY B 1 202 ? -14.531 2.078 0.277 1 96.81 202 GLY B C 1
ATOM 3489 O O . GLY B 1 202 ? -14.305 3.203 0.727 1 96.81 202 GLY B O 1
ATOM 3490 N N . PHE B 1 203 ? -15.414 1.303 0.729 1 96.44 203 PHE B N 1
ATOM 3491 C CA . PHE B 1 203 ? -16.219 1.666 1.893 1 96.44 203 PHE B CA 1
ATOM 3492 C C . PHE B 1 203 ? -15.32 1.897 3.109 1 96.44 203 PHE B C 1
ATOM 3494 O O . PHE B 1 203 ? -15.469 2.9 3.812 1 96.44 203 PHE B O 1
ATOM 3501 N N . LEU B 1 204 ? -14.406 1.021 3.332 1 96.19 204 LEU B N 1
ATOM 3502 C CA . LEU B 1 204 ? -13.523 1.092 4.484 1 96.19 204 LEU B CA 1
ATOM 3503 C C . LEU B 1 204 ? -12.633 2.332 4.414 1 96.19 204 LEU B C 1
ATOM 3505 O O . LEU B 1 204 ? -12.492 3.057 5.402 1 96.19 204 LEU B O 1
ATOM 3509 N N . ILE B 1 205 ? -12.078 2.574 3.287 1 96.62 205 ILE B N 1
ATOM 3510 C CA . ILE B 1 205 ? -11.148 3.688 3.109 1 96.62 205 ILE B CA 1
ATOM 3511 C C . ILE B 1 205 ? -11.875 5.008 3.352 1 96.62 205 ILE B C 1
ATOM 3513 O O . ILE B 1 205 ? -11.383 5.871 4.082 1 96.62 205 ILE B O 1
ATOM 3517 N N . ALA B 1 206 ? -13.047 5.133 2.766 1 96.31 206 ALA B N 1
ATOM 3518 C CA . ALA B 1 206 ? -13.812 6.367 2.893 1 96.31 206 ALA B CA 1
ATOM 3519 C C . ALA B 1 206 ? -14.258 6.594 4.336 1 96.31 206 ALA B C 1
ATOM 3521 O O . ALA B 1 206 ? -14.156 7.707 4.855 1 96.31 206 ALA B O 1
ATOM 3522 N N . MET B 1 207 ? -14.688 5.57 4.961 1 95.94 207 MET B N 1
ATOM 3523 C CA . MET B 1 207 ? -15.25 5.711 6.305 1 95.94 207 MET B CA 1
ATOM 3524 C C . MET B 1 207 ? -14.148 5.918 7.336 1 95.94 207 MET B C 1
ATOM 3526 O O . MET B 1 207 ? -14.297 6.727 8.258 1 95.94 207 MET B O 1
ATOM 3530 N N . ILE B 1 208 ? -13.125 5.203 7.199 1 95.44 208 ILE B N 1
ATOM 3531 C CA . ILE B 1 208 ? -12.016 5.352 8.141 1 95.44 208 ILE B CA 1
ATOM 3532 C C . ILE B 1 208 ? -11.391 6.734 7.984 1 95.44 208 ILE B C 1
ATOM 3534 O O . ILE B 1 208 ? -11.102 7.406 8.977 1 95.44 208 ILE B O 1
ATOM 3538 N N . GLY B 1 209 ? -11.195 7.109 6.75 1 94.19 209 GLY B N 1
ATOM 3539 C CA . GLY B 1 209 ? -10.656 8.438 6.508 1 94.19 209 GLY B CA 1
ATOM 3540 C C . GLY B 1 209 ? -11.539 9.547 7.047 1 94.19 209 GLY B C 1
ATOM 3541 O O . GLY B 1 209 ? -11.047 10.508 7.637 1 94.19 209 GLY B O 1
ATOM 3542 N N . SER B 1 210 ? -12.789 9.445 6.832 1 94.81 210 SER B N 1
ATOM 3543 C CA . SER B 1 210 ? -13.727 10.461 7.301 1 94.81 210 SER B CA 1
ATOM 3544 C C . SER B 1 210 ? -13.781 10.5 8.828 1 94.81 210 SER B C 1
ATOM 3546 O O . SER B 1 210 ? -13.836 11.578 9.422 1 94.81 210 SER B O 1
ATOM 3548 N N . TYR B 1 211 ? -13.789 9.367 9.383 1 94.31 211 TYR B N 1
ATOM 3549 C CA . TYR B 1 211 ? -13.836 9.297 10.836 1 94.31 211 TYR B CA 1
ATOM 3550 C C . TYR B 1 211 ? -12.578 9.898 11.453 1 94.31 211 TYR B C 1
ATOM 3552 O O . TYR B 1 211 ? -12.656 10.695 12.391 1 94.31 211 TYR B O 1
ATOM 3560 N N . ALA B 1 212 ? -11.484 9.5 10.945 1 93.12 212 ALA B N 1
ATOM 3561 C CA . ALA B 1 212 ? -10.219 10.016 11.453 1 93.12 212 ALA B CA 1
ATOM 3562 C C . ALA B 1 212 ? -10.133 11.531 11.266 1 93.12 212 ALA B C 1
ATOM 3564 O O . ALA B 1 212 ? -9.562 12.234 12.109 1 93.12 212 ALA B O 1
ATOM 3565 N N . GLY B 1 213 ? -10.648 11.984 10.195 1 91.88 213 GLY B N 1
ATOM 3566 C CA . GLY B 1 213 ? -10.633 13.414 9.93 1 91.88 213 GLY B CA 1
ATOM 3567 C C . GLY B 1 213 ? -11.547 14.203 10.852 1 91.88 213 GLY B C 1
ATOM 3568 O O . GLY B 1 213 ? -11.133 15.211 11.422 1 91.88 213 GLY B O 1
ATOM 3569 N N . LEU B 1 214 ? -12.719 13.727 11.07 1 92.38 214 LEU B N 1
ATOM 3570 C CA . LEU B 1 214 ? -13.719 14.445 11.844 1 92.38 214 LEU B CA 1
ATOM 3571 C C . LEU B 1 214 ? -13.391 14.422 13.328 1 92.38 214 LEU B C 1
ATOM 3573 O O . LEU B 1 214 ? -13.898 15.25 14.094 1 92.38 214 LEU B O 1
ATOM 3577 N N . THR B 1 215 ? -12.531 13.508 13.68 1 91.69 215 THR B N 1
ATOM 3578 C CA . THR B 1 215 ? -12.195 13.398 15.094 1 91.69 215 THR B CA 1
ATOM 3579 C C . THR B 1 215 ? -10.805 13.945 15.367 1 91.69 215 THR B C 1
ATOM 3581 O O . THR B 1 215 ? -10.242 13.719 16.438 1 91.69 215 THR B O 1
ATOM 3584 N N . THR B 1 216 ? -10.289 14.594 14.438 1 88.44 216 THR B N 1
ATOM 3585 C CA . THR B 1 216 ? -8.938 15.133 14.57 1 88.44 216 THR B CA 1
ATOM 3586 C C . THR B 1 216 ? -8.922 16.328 15.516 1 88.44 216 THR B C 1
ATOM 3588 O O . THR B 1 216 ? -9.953 16.969 15.727 1 88.44 216 THR B O 1
ATOM 3591 N N . SER B 1 217 ? -7.734 16.422 16.203 1 87.19 217 SER B N 1
ATOM 3592 C CA . SER B 1 217 ? -7.484 17.578 17.062 1 87.19 217 SER B CA 1
ATOM 3593 C C . SER B 1 217 ? -5.996 17.922 17.094 1 87.19 217 SER B C 1
A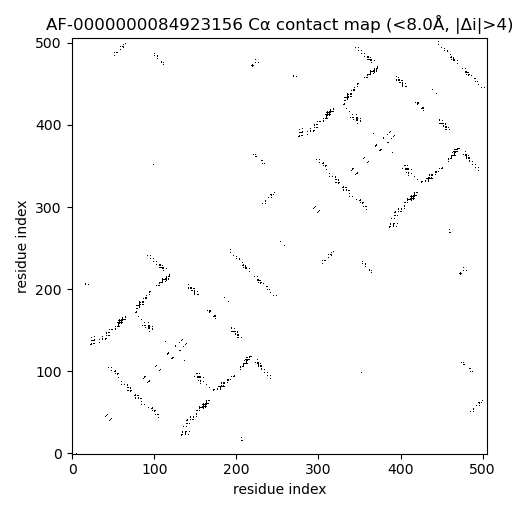TOM 3595 O O . SER B 1 217 ? -5.168 17.156 16.594 1 87.19 217 SER B O 1
ATOM 3597 N N . GLY B 1 218 ? -5.59 19.141 17.5 1 84.56 218 GLY B N 1
ATOM 3598 C CA . GLY B 1 218 ? -4.191 19.453 17.75 1 84.56 218 GLY B CA 1
ATOM 3599 C C . GLY B 1 218 ? -3.523 20.172 16.594 1 84.56 218 GLY B C 1
ATOM 3600 O O . GLY B 1 218 ? -2.324 20 16.359 1 84.56 218 GLY B O 1
ATOM 3601 N N . GLY B 1 219 ? -4.277 20.828 15.805 1 79.94 219 GLY B N 1
ATOM 3602 C CA . GLY B 1 219 ? -3.717 21.672 14.758 1 79.94 219 GLY B CA 1
ATOM 3603 C C . GLY B 1 219 ? -3.131 20.875 13.609 1 79.94 219 GLY B C 1
ATOM 3604 O O . GLY B 1 219 ? -3.627 19.797 13.281 1 79.94 219 GLY B O 1
ATOM 3605 N N . ALA B 1 220 ? -2.074 21.406 13.062 1 75.88 220 ALA B N 1
ATOM 3606 C CA . ALA B 1 220 ? -1.467 20.828 11.875 1 75.88 220 ALA B CA 1
ATOM 3607 C C . ALA B 1 220 ? -0.817 19.484 12.195 1 75.88 220 ALA B C 1
ATOM 3609 O O . ALA B 1 220 ? -0.938 18.516 11.43 1 75.88 220 ALA B O 1
ATOM 3610 N N . GLU B 1 221 ? -0.2 19.375 13.273 1 81.38 221 GLU B N 1
ATOM 3611 C CA . GLU B 1 221 ? 0.428 18.141 13.688 1 81.38 221 GLU B CA 1
ATOM 3612 C C . GLU B 1 221 ? -0.614 17.047 13.922 1 81.38 221 GLU B C 1
ATOM 3614 O O . GLU B 1 221 ? -0.389 15.883 13.578 1 81.38 221 GLU B O 1
ATOM 3619 N N . GLY B 1 222 ? -1.689 17.469 14.422 1 84.31 222 GLY B N 1
ATOM 3620 C CA . GLY B 1 222 ? -2.775 16.531 14.648 1 84.31 222 GLY B CA 1
ATOM 3621 C C . GLY B 1 222 ? -3.373 15.992 13.359 1 84.31 222 GLY B C 1
ATOM 3622 O O . GLY B 1 222 ? -3.703 14.805 13.273 1 84.31 222 GLY B O 1
ATOM 3623 N N . VAL B 1 223 ? -3.506 16.922 12.414 1 84.44 223 VAL B N 1
ATOM 3624 C CA . VAL B 1 223 ? -4.039 16.531 11.117 1 84.44 223 VAL B CA 1
ATOM 3625 C C . VAL B 1 223 ? -3.1 15.516 10.461 1 84.44 223 VAL B C 1
ATOM 3627 O O . VAL B 1 223 ? -3.551 14.5 9.914 1 84.44 223 VAL B O 1
ATOM 3630 N N . GLY B 1 224 ? -1.838 15.688 10.539 1 83.25 224 GLY B N 1
ATOM 3631 C CA . GLY B 1 224 ? -0.861 14.758 10 1 83.25 224 GLY B CA 1
ATOM 3632 C C . GLY B 1 224 ? -0.896 13.398 10.688 1 83.25 224 GLY B C 1
ATOM 3633 O O . GLY B 1 224 ? -0.838 12.359 10.023 1 83.25 224 GLY B O 1
ATOM 3634 N N . ALA B 1 225 ? -1.024 13.414 11.914 1 87 225 ALA B N 1
ATOM 3635 C CA . ALA B 1 225 ? -1.083 12.172 12.68 1 87 225 ALA B CA 1
ATOM 3636 C C . ALA B 1 225 ? -2.35 11.383 12.359 1 87 225 ALA B C 1
ATOM 3638 O O . ALA B 1 225 ? -2.324 10.156 12.297 1 87 225 ALA B O 1
ATOM 3639 N N . ALA B 1 226 ? -3.414 12.133 12.211 1 89.31 226 ALA B N 1
ATOM 3640 C CA . ALA B 1 226 ? -4.68 11.492 11.875 1 89.31 226 ALA B CA 1
ATOM 3641 C C . ALA B 1 226 ? -4.617 10.852 10.492 1 89.31 226 ALA B C 1
ATOM 3643 O O . ALA B 1 226 ? -5.152 9.758 10.281 1 89.31 226 ALA B O 1
ATOM 3644 N N . ALA B 1 227 ? -4.02 11.57 9.578 1 88.5 227 ALA B N 1
ATOM 3645 C CA . ALA B 1 227 ? -3.869 11.039 8.227 1 88.5 227 ALA B CA 1
ATOM 3646 C C . ALA B 1 227 ? -3.037 9.758 8.227 1 88.5 227 ALA B C 1
ATOM 3648 O O . ALA B 1 227 ? -3.371 8.797 7.539 1 88.5 227 ALA B O 1
ATOM 3649 N N . LYS B 1 228 ? -2.008 9.703 9 1 86.75 228 LYS B N 1
ATOM 3650 C CA . LYS B 1 228 ? -1.176 8.508 9.141 1 86.75 228 LYS B CA 1
ATOM 3651 C C . LYS B 1 228 ? -1.98 7.34 9.711 1 86.75 228 LYS B C 1
ATOM 3653 O O . LYS B 1 228 ? -1.921 6.227 9.18 1 86.75 228 LYS B O 1
ATOM 3658 N N . ARG B 1 229 ? -2.686 7.652 10.672 1 89.69 229 ARG B N 1
ATOM 3659 C CA . ARG B 1 229 ? -3.48 6.621 11.328 1 89.69 229 ARG B CA 1
ATOM 3660 C C . ARG B 1 229 ? -4.539 6.062 10.383 1 89.69 229 ARG B C 1
ATOM 3662 O O . ARG B 1 229 ? -4.809 4.859 10.383 1 89.69 229 ARG B O 1
ATOM 3669 N N . ALA B 1 230 ? -5.09 6.973 9.68 1 91.69 230 ALA B N 1
ATOM 3670 C CA . ALA B 1 230 ? -6.129 6.551 8.742 1 91.69 230 ALA B CA 1
ATOM 3671 C C . ALA B 1 230 ? -5.562 5.602 7.688 1 91.69 230 ALA B C 1
ATOM 3673 O O . ALA B 1 230 ? -6.195 4.598 7.34 1 91.69 230 ALA B O 1
ATOM 3674 N N . VAL B 1 231 ? -4.406 5.918 7.164 1 91.12 231 VAL B N 1
ATOM 3675 C CA . VAL B 1 231 ? -3.781 5.094 6.141 1 91.12 231 VAL B CA 1
ATOM 3676 C C . VAL B 1 231 ? -3.438 3.721 6.719 1 91.12 231 VAL B C 1
ATOM 3678 O O . VAL B 1 231 ? -3.725 2.691 6.105 1 91.12 231 VAL B O 1
ATOM 3681 N N . VAL B 1 232 ? -2.92 3.707 7.887 1 90.56 232 VAL B N 1
ATOM 3682 C CA . VAL B 1 232 ? -2.49 2.473 8.539 1 90.56 232 VAL B CA 1
ATOM 3683 C C . VAL B 1 232 ? -3.701 1.584 8.812 1 90.56 232 VAL B C 1
ATOM 3685 O O . VAL B 1 232 ? -3.711 0.407 8.445 1 90.56 232 VAL B O 1
ATOM 3688 N N . VAL B 1 233 ? -4.715 2.168 9.359 1 92.38 233 VAL B N 1
ATOM 3689 C CA . VAL B 1 233 ? -5.902 1.407 9.742 1 92.38 233 VAL B CA 1
ATOM 3690 C C . VAL B 1 233 ? -6.625 0.915 8.492 1 92.38 233 VAL B C 1
ATOM 3692 O O . VAL B 1 233 ? -7.074 -0.233 8.438 1 92.38 233 VAL B O 1
ATOM 3695 N N . SER B 1 234 ? -6.723 1.798 7.543 1 94.88 234 SER B N 1
ATOM 3696 C CA . SER B 1 234 ? -7.367 1.391 6.297 1 94.88 234 SER B CA 1
ATOM 3697 C C . SER B 1 234 ? -6.621 0.235 5.641 1 94.88 234 SER B C 1
ATOM 3699 O O . SER B 1 234 ? -7.238 -0.714 5.152 1 94.88 234 SER B O 1
ATOM 3701 N N . SER B 1 235 ? -5.328 0.303 5.594 1 93 235 SER B N 1
ATOM 3702 C CA . SER B 1 235 ? -4.52 -0.73 4.953 1 93 235 SER B CA 1
ATOM 3703 C C . SER B 1 235 ? -4.664 -2.068 5.672 1 93 235 SER B C 1
ATOM 3705 O O . SER B 1 235 ? -4.805 -3.111 5.027 1 93 235 SER B O 1
ATOM 3707 N N . ILE B 1 236 ? -4.66 -1.999 6.922 1 91.56 236 ILE B N 1
ATOM 3708 C CA . ILE B 1 236 ? -4.816 -3.213 7.715 1 91.56 236 ILE B CA 1
ATOM 3709 C C . ILE B 1 236 ? -6.195 -3.818 7.465 1 91.56 236 ILE B C 1
ATOM 3711 O O . ILE B 1 236 ? -6.32 -5.027 7.25 1 91.56 236 ILE B O 1
ATOM 3715 N N . MET B 1 237 ? -7.168 -3.02 7.5 1 94.56 237 MET B N 1
ATOM 3716 C CA . MET B 1 237 ? -8.539 -3.506 7.336 1 94.56 237 MET B CA 1
ATOM 3717 C C . MET B 1 237 ? -8.742 -4.074 5.934 1 94.56 237 MET B C 1
ATOM 3719 O O . MET B 1 237 ? -9.516 -5.02 5.754 1 94.56 237 MET B O 1
ATOM 3723 N N . VAL B 1 238 ? -8.086 -3.48 4.984 1 95.62 238 VAL B N 1
ATOM 3724 C CA . VAL B 1 238 ? -8.164 -3.986 3.617 1 95.62 238 VAL B CA 1
ATOM 3725 C C . VAL B 1 238 ? -7.609 -5.406 3.559 1 95.62 238 VAL B C 1
ATOM 3727 O O . VAL B 1 238 ? -8.227 -6.297 2.969 1 95.62 238 VAL B O 1
ATOM 3730 N N . LEU B 1 239 ? -6.52 -5.652 4.215 1 93.5 239 LEU B N 1
ATOM 3731 C CA . LEU B 1 239 ? -5.871 -6.961 4.18 1 93.5 239 LEU B CA 1
ATOM 3732 C C . LEU B 1 239 ? -6.684 -7.988 4.961 1 93.5 239 LEU B C 1
ATOM 3734 O O . LEU B 1 239 ? -6.848 -9.125 4.512 1 93.5 239 LEU B O 1
ATOM 3738 N N . VAL B 1 240 ? -7.164 -7.535 6.078 1 93.25 240 VAL B N 1
ATOM 3739 C CA . VAL B 1 240 ? -7.957 -8.43 6.914 1 93.25 240 VAL B CA 1
ATOM 3740 C C . VAL B 1 240 ? -9.25 -8.797 6.195 1 93.25 240 VAL B C 1
ATOM 3742 O O . VAL B 1 240 ? -9.625 -9.977 6.137 1 93.25 240 VAL B O 1
ATOM 3745 N N . CYS B 1 241 ? -9.914 -7.84 5.676 1 95.06 241 CYS B N 1
ATOM 3746 C CA . CYS B 1 241 ? -11.172 -8.078 4.977 1 95.06 241 CYS B CA 1
ATOM 3747 C C . CYS B 1 241 ? -10.945 -8.914 3.725 1 95.06 241 CYS B C 1
ATOM 3749 O O . CYS B 1 241 ? -11.805 -9.719 3.352 1 95.06 241 CYS B O 1
ATOM 3751 N N . ASP B 1 242 ? -9.859 -8.68 3.072 1 94.25 242 ASP B N 1
ATOM 3752 C CA . ASP B 1 242 ? -9.539 -9.477 1.894 1 94.25 242 ASP B CA 1
ATOM 3753 C C . ASP B 1 242 ? -9.5 -10.961 2.232 1 94.25 242 ASP B C 1
ATOM 3755 O O . ASP B 1 242 ? -10.047 -11.789 1.498 1 94.25 242 ASP B O 1
ATOM 3759 N N . PHE B 1 243 ? -8.867 -11.281 3.289 1 93.44 243 PHE B N 1
ATOM 3760 C CA . PHE B 1 243 ? -8.75 -12.68 3.691 1 93.44 243 PHE B CA 1
ATOM 3761 C C . PHE B 1 243 ? -10.125 -13.281 3.955 1 93.44 243 PHE B C 1
ATOM 3763 O O . PHE B 1 243 ? -10.445 -14.367 3.459 1 93.44 243 PHE B O 1
ATOM 3770 N N . PHE B 1 244 ? -10.883 -12.586 4.703 1 93.44 244 PHE B N 1
ATOM 3771 C CA . PHE B 1 244 ? -12.188 -13.125 5.074 1 93.44 244 PHE B CA 1
ATOM 3772 C C . PHE B 1 244 ? -13.109 -13.195 3.859 1 93.44 244 PHE B C 1
ATOM 3774 O O . PHE B 1 244 ? -13.906 -14.133 3.73 1 93.44 244 PHE B O 1
ATOM 3781 N N . MET B 1 245 ? -13.047 -12.234 3.049 1 92.94 245 MET B N 1
ATOM 3782 C CA . MET B 1 245 ? -13.852 -12.281 1.833 1 92.94 245 MET B CA 1
ATOM 3783 C C . MET B 1 245 ? -13.414 -13.422 0.926 1 92.94 245 MET B C 1
ATOM 3785 O O . MET B 1 245 ? -14.25 -14.094 0.318 1 92.94 245 MET B O 1
ATOM 3789 N N . THR B 1 246 ? -12.102 -13.586 0.843 1 90 246 THR B N 1
ATOM 3790 C CA . THR B 1 246 ? -11.586 -14.703 0.049 1 90 246 THR B CA 1
ATOM 3791 C C . THR B 1 246 ? -12.07 -16.031 0.61 1 90 246 THR B C 1
ATOM 3793 O O . THR B 1 246 ? -12.477 -16.922 -0.144 1 90 246 THR B O 1
ATOM 3796 N N . LYS B 1 247 ? -12.078 -16.172 1.878 1 88.88 247 LYS B N 1
ATOM 3797 C CA . LYS B 1 247 ? -12.531 -17.406 2.527 1 88.88 247 LYS B CA 1
ATOM 3798 C C . LYS B 1 247 ? -14.023 -17.625 2.297 1 88.88 247 LYS B C 1
ATOM 3800 O O . LYS B 1 247 ? -14.453 -18.766 2.061 1 88.88 247 LYS B O 1
ATOM 3805 N N . ILE B 1 248 ? -14.734 -16.531 2.348 1 88.62 248 ILE B N 1
ATOM 3806 C CA . ILE B 1 248 ? -16.188 -16.625 2.158 1 88.62 248 ILE B CA 1
ATOM 3807 C C . ILE B 1 248 ? -16.484 -17.031 0.721 1 88.62 248 ILE B C 1
ATOM 3809 O O . ILE B 1 248 ? -17.359 -17.875 0.487 1 88.62 248 ILE B O 1
ATOM 3813 N N . PHE B 1 249 ? -15.805 -16.516 -0.184 1 85.19 249 PHE B N 1
ATOM 3814 C CA . PHE B 1 249 ? -16.062 -16.828 -1.588 1 85.19 249 PHE B CA 1
ATOM 3815 C C . PHE B 1 249 ? -15.648 -18.25 -1.918 1 85.19 249 PHE B C 1
ATOM 3817 O O . PHE B 1 249 ? -16.25 -18.891 -2.789 1 85.19 249 PHE B O 1
ATOM 3824 N N . ILE B 1 250 ? -14.672 -18.781 -1.225 1 80.06 250 ILE B N 1
ATOM 3825 C CA . ILE B 1 250 ? -14.227 -20.156 -1.457 1 80.06 250 ILE B CA 1
ATOM 3826 C C . ILE B 1 250 ? -15.273 -21.141 -0.948 1 80.06 250 ILE B C 1
ATOM 3828 O O . ILE B 1 250 ? -15.484 -22.188 -1.542 1 80.06 250 ILE B O 1
ATOM 3832 N N . VAL B 1 251 ? -15.883 -20.703 0.136 1 74.62 251 VAL B N 1
ATOM 3833 C CA . VAL B 1 251 ? -16.922 -21.562 0.693 1 74.62 251 VAL B CA 1
ATOM 3834 C C . VAL B 1 251 ? -18.109 -21.641 -0.261 1 74.62 251 VAL B C 1
ATOM 3836 O O . VAL B 1 251 ? -18.75 -22.688 -0.381 1 74.62 251 VAL B O 1
ATOM 3839 N N . PHE B 1 252 ? -18.297 -20.578 -0.942 1 70 252 PHE B N 1
ATOM 3840 C CA . PHE B 1 252 ? -19.422 -20.562 -1.861 1 70 252 PHE B CA 1
ATOM 3841 C C . PHE B 1 252 ? -19.031 -21.125 -3.221 1 70 252 PHE B C 1
ATOM 3843 O O . PHE B 1 252 ? -19.875 -21.266 -4.109 1 70 252 PHE B O 1
ATOM 3850 N N . ARG B 1 253 ? -17.797 -21.484 -3.373 1 67.06 253 ARG B N 1
ATOM 3851 C CA . ARG B 1 253 ? -17.359 -22.078 -4.629 1 67.06 253 ARG B CA 1
ATOM 3852 C C . ARG B 1 253 ? -17.594 -23.594 -4.629 1 67.06 253 ARG B C 1
ATOM 3854 O O . ARG B 1 253 ? -17.375 -24.25 -3.613 1 67.06 253 ARG B O 1
#

InterPro domains:
  IPR003453 ABC transport permease subunit MlaE, proteobacteria [TIGR00056] (9-250)
  IPR030802 ABC transporter permease MalE [PF02405] (38-247)
  IPR030802 ABC transporter permease MalE [PTHR30188] (8-250)

Radius of gyration: 22.94 Å; Cα contacts (8 Å, |Δi|>4): 843; chains: 2; bounding box: 63×62×61 Å

Secondary structure (DSSP, 8-state):
--HHHHHHHHHHHHHHHHHHHHHHHHTTSSS---HHHHHHHHHHHTGGGHHHHHHHHHHHHHHHHHHHHHHHGGGT-GGGHHHHHHHHIIIIIHHHHHHHHHIIIIIHHHHHHHHHHHHTTHHHHHHHTT--HIIIIIIHHHHHHHHHHHHHHHHHHHHHHHHHHHHHHHTT--HHHHHHHHHHH--HHHHHHHHHHHHHHHHHHHHHHHHHHHT--SHHHHHHHHHHHHHHHHHHHHHHHHHHHHHHHHHT-/--HHHHHHHHHHHHHHHHHHHHHHHHTTSSS---HHHHHHHHHHHTGGGHHHHHHHHHHHHHHHHHHHHHHHGGGT-GGGHHHHHHHHIIIIIHHHHHHHHHIIIIIHHHHHHHHHHHHTTHHHHHHHTT--HIIIIIIHHHHHHHHHHHHHHHHHHHHHHHHHHHHHHHTT--HHHHHHHHHHH--HHHHHHHHHHHHHHHHHHHHHHHHHHHT--SHHHHHHHHHHHHHHHHHHHHHHHHHHHHHHHHHT-

Sequence (506 aa):
MNPERTVKWFLQELQAFFVLSARAVVRIFRRPWYYREFITQLDKMGVGSLFIVCLTGLFTGMVMALQALIQLKPFAATSYVGGMVAVTMVKELGPVLSSLMVAGRVGSSITAELGTMVVTEQVDAMRVEGTDIITRLVTSRLKAMLVAMPLLAVVTDALALLGGYVIASGYDINLLMYWKSLSQFMVFQDLVEGVAKPFVFGFLIAMIGSYAGLTTSGGAEGVGAAAKRAVVVSSIMVLVCDFFMTKIFIVFRMNPERTVKWFLQELQAFFVLSARAVVRIFRRPWYYREFITQLDKMGVGSLFIVCLTGLFTGMVMALQALIQLKPFAATSYVGGMVAVTMVKELGPVLSSLMVAGRVGSSITAELGTMVVTEQVDAMRVEGTDIITRLVTSRLKAMLVAMPLLAVVTDALALLGGYVIASGYDINLLMYWKSLSQFMVFQDLVEGVAKPFVFGFLIAMIGSYAGLTTSGGAEGVGAAAKRAVVVSSIMVLVCDFFMTKIFIVFR

Organism: Geobacter metallireducens (strain ATCC 53774 / DSM 7210 / GS-15) (NCBI:txid269799)

Nearest PDB structures (foldseek):
  7ch9-assembly1_G  TM=8.933E-01  e=4.290E-13  Pseudomonas aeruginosa PAO1
  7d06-assembly1_A  TM=9.166E-01  e=4.363E-12  Acinetobacter baumannii
  7ch9-assembly1_H  TM=8.940E-01  e=1.486E-11  Pseudomonas aeruginosa PAO1
  6zy2-assembly1_H  TM=8.808E-01  e=2.053E-10  Escherichia coli 2.3916
  6zy9-assembly1_H  TM=8.939E-01  e=9.497E-10  Escherichia coli 2.3916